Protein AF-A0AAW2HCW9-F1 (afdb_monomer_lite)

Foldseek 3Di:
DDDDDDDDPPCPPVVVVVVVVVVVVVVVVVVVVVVVVVVVVVVVVVVVVVVVVVVVVVVVPDDPPPVPPPPPDPPDPDDDPDDPVNVVVVVVVVVCVVDPDDDDDDDDDDDDDDDDDDDDDDDDDDDDDDDDDDDDDDDDDDDDDPPPPPPPDDDPPPPPPPDPDPPCPDDDDPDDDDDDDPPVVVVVPDPPVCVPDDPVVVVVVVVVVVVVVVVVVVVVVVVVVVVVVVVVVVVVVVVVVVVVVVVVVVVVVVVVVVVVVVVVVVVVVVVVVVVVVVVVVVVVVVVVVVVVVVVVVVVVVVVVVVVVVVVVVVVVVVVVVVVVVVVVVVVVVVVVVVVVVVVVVVVVVVVVVVVVVVVVVVVVVVVVVVVVVVVVVVVVVVVVVVVVVVVVVVVVDDPDDD

Organism: NCBI:txid328185

pLDDT: mean 76.16, std 25.1, range [30.38, 98.75]

Radius of gyration: 77.68 Å; chains: 1; bounding box: 173×62×252 Å

Secondary structure (DSSP, 8-state):
-------------HHHHHHHHHHHHHHHHHHHHHHHHHHHHHHHHHHHHHHHHHHHHHHHHS----TTSSSSSSS--------HHHHHHHHHHHHHHHS---------------------------------------------------------------PPP----------------HHHHHHHHS-GGGTT--HHHHHHHHHHHHHHHHHHHHHHHHHHHHHHHHHHHHHHHHHHHHHHHHHHHHHHHHHHHHHHHHHHHHHHHHHHHHHHHHHHHHHHHHHHHHHHHHHHHHHHHHHHHHHHHHHHHHHHHHHHHHHHHHHHHHHHHHHHHHHHHHHHHHHHHHHHHHHHHHHHHHHHHHHHHHHHHHHHHHHHHHHHHHHHHHHHHHHS--S---

Structure (mmCIF, N/CA/C/O backbone):
data_AF-A0AAW2HCW9-F1
#
_entry.id   AF-A0AAW2HCW9-F1
#
loop_
_atom_site.group_PDB
_atom_site.id
_atom_site.type_symbol
_atom_site.label_atom_id
_atom_site.label_alt_id
_atom_site.label_comp_id
_atom_site.label_asym_id
_atom_site.label_entity_id
_atom_site.label_seq_id
_atom_site.pdbx_PDB_ins_code
_atom_site.Cartn_x
_atom_site.Cartn_y
_atom_site.Cartn_z
_atom_site.occupancy
_atom_site.B_iso_or_equiv
_atom_site.auth_seq_id
_atom_site.auth_comp_id
_atom_site.auth_asym_id
_atom_site.auth_atom_id
_atom_site.pdbx_PDB_model_num
ATOM 1 N N . MET A 1 1 ? -31.797 2.521 96.705 1.00 44.06 1 MET A N 1
ATOM 2 C CA . MET A 1 1 ? -31.041 2.147 95.493 1.00 44.06 1 MET A CA 1
ATOM 3 C C . MET A 1 1 ? -31.490 3.064 94.370 1.00 44.06 1 MET A C 1
ATOM 5 O O . MET A 1 1 ? -32.599 2.917 93.880 1.00 44.06 1 MET A O 1
ATOM 9 N N . GLN A 1 2 ? -30.681 4.082 94.082 1.00 44.31 2 GLN A N 1
ATOM 10 C CA . GLN A 1 2 ? -30.869 5.020 92.976 1.00 44.31 2 GLN A CA 1
ATOM 11 C C . GLN A 1 2 ? -30.351 4.360 91.695 1.00 44.31 2 GLN A C 1
ATOM 13 O O . GLN A 1 2 ? -29.237 3.840 91.693 1.00 44.31 2 GLN A O 1
ATOM 18 N N . ILE A 1 3 ? -31.153 4.363 90.633 1.00 44.06 3 ILE A N 1
ATOM 19 C CA . ILE A 1 3 ? -30.728 3.928 89.301 1.00 44.06 3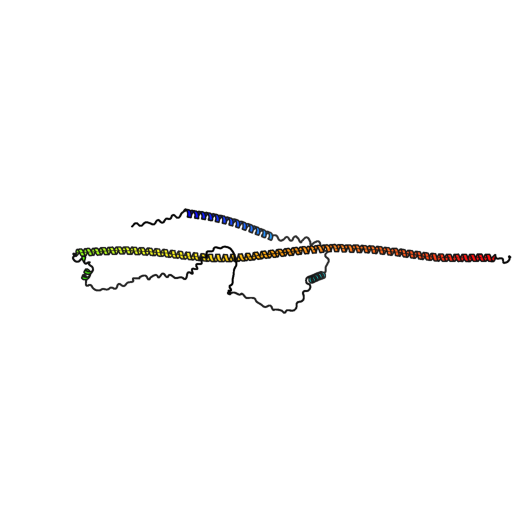 ILE A CA 1
ATOM 20 C C . ILE A 1 3 ? -30.514 5.197 88.477 1.00 44.06 3 ILE A C 1
ATOM 22 O O . ILE A 1 3 ? -31.462 5.928 88.197 1.00 44.06 3 ILE A O 1
ATOM 26 N N . ASN A 1 4 ? -29.250 5.469 88.155 1.00 44.41 4 ASN A N 1
ATOM 27 C CA . ASN A 1 4 ? -28.834 6.547 87.264 1.00 44.41 4 ASN A CA 1
ATOM 28 C C . ASN A 1 4 ? -29.287 6.250 85.825 1.00 44.41 4 ASN A C 1
ATOM 30 O O . ASN A 1 4 ? -29.052 5.137 85.345 1.00 44.41 4 ASN A O 1
ATOM 34 N N . PRO A 1 5 ? -29.866 7.224 85.105 1.00 53.34 5 PRO A N 1
ATOM 35 C CA . PRO A 1 5 ? -30.051 7.115 83.668 1.00 53.34 5 PRO A CA 1
ATOM 36 C C . PRO A 1 5 ? -28.700 7.327 82.971 1.00 53.34 5 PRO A C 1
ATOM 38 O O . PRO A 1 5 ? -28.010 8.319 83.202 1.00 53.34 5 PRO A O 1
ATOM 41 N N . LEU A 1 6 ? -28.314 6.364 82.137 1.00 45.72 6 LEU A N 1
ATOM 42 C CA . LEU A 1 6 ? -27.154 6.448 81.255 1.00 45.72 6 LEU A CA 1
ATOM 43 C C . LEU A 1 6 ? -27.357 7.598 80.262 1.00 45.72 6 LEU A C 1
ATOM 45 O O . LEU A 1 6 ? -28.210 7.523 79.378 1.00 45.72 6 LEU A O 1
ATOM 49 N N . ALA A 1 7 ? -26.564 8.654 80.429 1.00 50.50 7 ALA A N 1
ATOM 50 C CA . ALA A 1 7 ? -26.348 9.676 79.421 1.00 50.50 7 ALA A CA 1
ATOM 51 C C . ALA A 1 7 ? -25.646 9.028 78.219 1.00 50.50 7 ALA A C 1
ATOM 53 O O . ALA A 1 7 ? -24.511 8.564 78.323 1.00 50.50 7 ALA A O 1
ATOM 54 N N . ILE A 1 8 ? -26.356 8.942 77.097 1.00 51.44 8 ILE A N 1
ATOM 55 C CA . ILE A 1 8 ? -25.771 8.645 75.793 1.00 51.44 8 ILE A CA 1
ATOM 56 C C . ILE A 1 8 ? -25.421 10.006 75.198 1.00 51.44 8 ILE A C 1
ATOM 58 O O . ILE A 1 8 ? -26.303 10.722 74.727 1.00 51.44 8 ILE A O 1
ATOM 62 N N . ASP A 1 9 ? -24.142 10.368 75.278 1.00 47.62 9 ASP A N 1
ATOM 63 C CA . ASP A 1 9 ? -23.566 11.503 74.563 1.00 47.62 9 ASP A CA 1
ATOM 64 C C . ASP A 1 9 ? -23.778 11.297 73.058 1.00 47.62 9 ASP A C 1
ATOM 66 O O . ASP A 1 9 ? -23.112 10.489 72.409 1.00 47.62 9 ASP A O 1
ATOM 70 N N . ALA A 1 10 ? -24.745 12.022 72.504 1.00 54.97 10 ALA A N 1
ATOM 71 C CA . ALA A 1 10 ? -25.001 12.115 71.074 1.00 54.97 10 ALA A CA 1
ATOM 72 C C . ALA A 1 10 ? -24.515 13.469 70.541 1.00 54.97 10 ALA A C 1
ATOM 74 O O . ALA A 1 10 ? -25.257 14.176 69.870 1.00 54.97 10 ALA A O 1
ATOM 75 N N . ASP A 1 11 ? -23.260 13.822 70.821 1.00 52.62 11 ASP A N 1
ATOM 76 C CA . ASP A 1 11 ? -22.563 14.910 70.130 1.00 52.62 11 ASP A CA 1
ATOM 77 C C . ASP A 1 11 ? -21.767 14.319 68.957 1.00 52.62 11 ASP A C 1
ATOM 79 O O . ASP A 1 11 ? -20.538 14.231 68.946 1.00 52.62 11 ASP A O 1
ATOM 83 N N . PHE A 1 12 ? -22.496 13.855 67.937 1.00 54.97 12 PHE A N 1
ATOM 84 C CA . PHE A 1 12 ? -21.890 13.652 66.624 1.00 54.97 12 PHE A CA 1
ATOM 85 C C . PHE A 1 12 ? -21.690 15.044 66.008 1.00 54.97 12 PHE A C 1
ATOM 87 O O . PHE A 1 12 ? -22.677 15.771 65.863 1.00 54.97 12 PHE A O 1
ATOM 94 N N . PRO A 1 13 ? -20.464 15.461 65.635 1.00 57.09 13 PRO A N 1
ATOM 95 C CA . PRO A 1 13 ? -20.227 16.844 65.253 1.00 57.09 13 PRO A CA 1
ATOM 96 C C . PRO A 1 13 ? -20.998 17.156 63.967 1.00 57.09 13 PRO A C 1
ATOM 98 O O . PRO A 1 13 ? -20.638 16.685 62.884 1.00 57.09 13 PRO A O 1
ATOM 101 N N . GLN A 1 14 ? -22.045 17.980 64.061 1.00 62.47 14 GLN A N 1
ATOM 102 C CA . GLN A 1 14 ? -22.784 18.494 62.898 1.00 62.47 14 GLN A CA 1
ATOM 103 C C . GLN A 1 14 ? -21.848 19.154 61.865 1.00 62.47 14 GLN A C 1
ATOM 105 O O . GLN A 1 14 ? -22.162 19.186 60.676 1.00 62.47 14 GLN A O 1
ATOM 110 N N . SER A 1 15 ? -20.657 19.595 62.287 1.00 64.19 15 SER A N 1
ATOM 111 C CA . SER A 1 15 ? -19.606 20.129 61.416 1.00 64.19 15 SER A CA 1
ATOM 112 C C . SER A 1 15 ? -19.072 19.117 60.393 1.00 64.19 15 SER A C 1
ATOM 114 O O . SER A 1 15 ? -18.795 19.495 59.256 1.00 64.19 15 SER A O 1
ATOM 116 N N . VAL A 1 16 ? -18.980 17.828 60.739 1.00 66.81 16 VAL A N 1
ATOM 117 C CA . VAL A 1 16 ? -18.468 16.783 59.830 1.00 66.81 16 VAL A CA 1
ATOM 118 C C . VAL A 1 16 ? -19.502 16.443 58.756 1.00 66.81 16 VAL A C 1
ATOM 120 O O . VAL A 1 16 ? -19.146 16.185 57.606 1.00 66.81 16 VAL A O 1
ATOM 123 N N . VAL A 1 17 ? -20.788 16.479 59.111 1.00 70.81 17 VAL A N 1
ATOM 124 C CA . VAL A 1 17 ? -21.892 16.272 58.163 1.00 70.81 17 VAL A CA 1
ATOM 125 C C . VAL A 1 17 ? -22.009 17.464 57.208 1.00 70.81 17 VAL A C 1
ATOM 127 O O . VAL A 1 17 ? -22.112 17.267 55.999 1.00 70.81 17 VAL A O 1
ATOM 130 N N . MET A 1 18 ? -21.895 18.693 57.722 1.00 70.56 18 MET A N 1
ATOM 131 C CA . MET A 1 18 ? -21.866 19.915 56.907 1.00 70.56 18 MET A CA 1
ATOM 132 C C . MET A 1 18 ? -20.702 19.922 55.908 1.00 70.56 18 MET A C 1
ATOM 134 O O . MET A 1 18 ? -20.911 20.205 54.730 1.00 70.56 18 MET A O 1
ATOM 138 N N . PHE A 1 19 ? -19.493 19.546 56.341 1.00 78.56 19 PHE A N 1
ATOM 139 C CA . PHE A 1 19 ? -18.319 19.512 55.466 1.00 78.56 19 PHE A CA 1
ATOM 140 C C . PHE A 1 19 ? -18.468 18.489 54.329 1.00 78.56 19 PHE A C 1
ATOM 142 O O . PHE A 1 19 ? -18.185 18.797 53.172 1.00 78.56 19 PHE A O 1
ATOM 149 N N . LYS A 1 20 ? -18.985 17.289 54.630 1.00 80.44 20 LYS A N 1
ATOM 150 C CA . LYS A 1 20 ? -19.253 16.266 53.606 1.00 80.44 20 LYS A CA 1
ATOM 151 C C . LYS A 1 20 ? -20.315 16.711 52.601 1.00 80.44 20 LYS A C 1
ATOM 153 O O . LYS A 1 20 ? -20.144 16.471 51.410 1.00 80.44 20 LYS A O 1
ATOM 158 N N . ASN A 1 21 ? -21.368 17.390 53.055 1.00 85.94 21 ASN A N 1
ATOM 159 C CA . ASN A 1 21 ? -22.394 17.939 52.165 1.00 85.94 21 ASN A CA 1
ATOM 160 C C . ASN A 1 21 ? -21.838 19.049 51.264 1.00 85.94 21 ASN A C 1
ATOM 162 O O . ASN A 1 21 ? -22.160 19.099 50.080 1.00 85.94 21 ASN A O 1
ATOM 166 N N . GLN A 1 22 ? -20.959 19.901 51.793 1.00 90.62 22 GLN A N 1
ATOM 167 C CA . GLN A 1 22 ? -20.297 20.934 51.000 1.00 90.62 22 GLN A CA 1
ATOM 168 C C . GLN A 1 22 ? -19.366 20.332 49.938 1.00 90.62 22 GLN A C 1
ATOM 170 O O . GLN A 1 22 ? -19.351 20.797 48.800 1.00 90.62 22 GLN A O 1
ATOM 175 N N . GLN A 1 23 ? -18.644 19.263 50.276 1.00 90.69 23 GLN A N 1
ATOM 176 C CA . GLN A 1 23 ? -17.790 18.551 49.328 1.00 90.69 23 GLN A CA 1
ATOM 177 C C . GLN A 1 23 ? -18.601 17.817 48.246 1.00 90.69 23 GLN A C 1
ATOM 179 O O . GLN A 1 23 ? -18.210 17.803 47.082 1.00 90.69 23 GLN A O 1
ATOM 184 N N . LEU A 1 24 ? -19.764 17.261 48.600 1.00 91.94 24 LEU A N 1
ATOM 185 C CA . LEU A 1 24 ? -20.712 16.679 47.643 1.00 91.94 24 LEU A CA 1
ATOM 186 C C . LEU A 1 24 ? -21.232 17.717 46.642 1.00 91.94 24 LEU A C 1
ATOM 188 O O . LEU A 1 24 ? -21.213 17.449 45.445 1.00 91.94 24 LEU A O 1
ATOM 192 N N . LEU A 1 25 ? -21.617 18.907 47.111 1.00 92.56 25 LEU A N 1
ATOM 193 C CA . LEU A 1 25 ? -22.063 20.008 46.247 1.00 92.56 25 LEU A CA 1
ATOM 194 C C . LEU A 1 25 ? -20.958 20.487 45.293 1.00 92.56 25 LEU A C 1
ATOM 196 O O . LEU A 1 25 ? -21.227 20.784 44.132 1.00 92.56 25 LEU A O 1
ATOM 200 N N . GLN A 1 26 ? -19.708 20.542 45.762 1.00 92.81 26 GLN A N 1
ATOM 201 C CA . GLN A 1 26 ? -18.562 20.873 44.908 1.00 92.81 26 GLN A CA 1
ATOM 202 C C . GLN A 1 26 ? -18.333 19.810 43.832 1.00 92.81 26 GLN A C 1
ATOM 204 O O . GLN A 1 26 ? -18.148 20.152 42.666 1.00 92.81 26 GLN A O 1
ATOM 209 N N . ASN A 1 27 ? -18.410 18.530 44.203 1.00 93.12 27 ASN A N 1
ATOM 210 C CA . ASN A 1 27 ? -18.289 17.434 43.247 1.00 93.12 27 ASN A CA 1
ATOM 211 C C . ASN A 1 27 ? -19.420 17.471 42.210 1.00 93.12 27 ASN A C 1
ATOM 213 O O . ASN A 1 27 ? -19.163 17.296 41.025 1.00 93.12 27 ASN A O 1
ATOM 217 N N . GLU A 1 28 ? -20.662 17.728 42.625 1.00 95.12 28 GLU A N 1
ATOM 218 C CA . GLU A 1 28 ? -21.804 17.855 41.713 1.00 95.12 28 GLU A CA 1
ATOM 219 C C . GLU A 1 28 ? -21.612 19.007 40.713 1.00 95.12 28 GLU A C 1
ATOM 221 O O . GLU A 1 28 ? -21.832 18.831 39.513 1.00 95.12 28 GLU A O 1
ATOM 226 N N . ALA A 1 29 ? -21.119 20.160 41.175 1.00 95.38 29 ALA A N 1
ATOM 227 C CA . ALA A 1 29 ? -20.804 21.293 40.307 1.00 95.38 29 ALA A CA 1
ATOM 228 C C . ALA A 1 29 ? -19.680 20.973 39.301 1.00 95.38 29 ALA A C 1
ATOM 230 O O . ALA A 1 29 ? -19.789 21.317 38.122 1.00 95.38 29 ALA A O 1
ATOM 231 N N . GLU A 1 30 ? -18.624 20.282 39.739 1.00 95.62 30 GLU A N 1
ATOM 232 C CA . GLU A 1 30 ? -17.545 19.791 38.871 1.00 95.62 30 GLU A CA 1
ATOM 233 C C . GLU A 1 30 ? -18.075 18.815 37.810 1.00 95.62 30 GLU A C 1
ATOM 235 O O . GLU A 1 30 ? -17.758 18.962 36.628 1.00 95.62 30 GLU A O 1
ATOM 240 N N . PHE A 1 31 ? -18.937 17.867 38.198 1.00 96.88 31 PHE A N 1
ATOM 241 C CA . PHE A 1 31 ? -19.567 16.922 37.272 1.00 96.88 31 PHE A CA 1
ATOM 242 C C . PHE A 1 31 ? -20.419 17.630 36.214 1.00 96.88 31 PHE A C 1
ATOM 244 O O . PHE A 1 31 ? -20.329 17.299 35.030 1.00 96.88 31 PHE A O 1
ATOM 251 N N . LEU A 1 32 ? -21.213 18.630 36.608 1.00 95.94 32 LEU A N 1
ATOM 252 C CA . LEU A 1 32 ? -22.005 19.429 35.669 1.00 95.94 32 LEU A CA 1
ATOM 253 C C . LEU A 1 32 ? -21.118 20.223 34.700 1.00 95.94 32 LEU A C 1
ATOM 255 O O . LEU A 1 32 ? -21.422 20.291 33.506 1.00 95.94 32 LEU A O 1
ATOM 259 N N . ARG A 1 33 ? -19.999 20.780 35.184 1.00 97.75 33 ARG A N 1
ATOM 260 C CA . ARG A 1 33 ? -19.016 21.471 34.336 1.00 97.75 33 ARG A CA 1
ATOM 261 C C . ARG A 1 33 ? -18.408 20.517 33.307 1.00 97.75 33 ARG A C 1
ATOM 263 O O . ARG A 1 33 ? -18.362 20.858 32.127 1.00 97.75 33 ARG A O 1
ATOM 270 N N . LEU A 1 34 ? -17.978 19.332 33.744 1.00 97.19 34 LEU A N 1
ATOM 271 C CA . LEU A 1 34 ? -17.358 18.333 32.872 1.00 97.19 34 LEU A CA 1
ATOM 272 C C . LEU A 1 34 ? -18.336 17.823 31.805 1.00 97.19 34 LEU A C 1
ATOM 274 O O . LEU A 1 34 ? -17.962 17.695 30.644 1.00 97.19 34 LEU A O 1
ATOM 278 N N . ASN A 1 35 ? -19.597 17.583 32.177 1.00 94.38 35 ASN A N 1
ATOM 279 C CA . ASN A 1 35 ? -20.627 17.160 31.227 1.00 94.38 35 ASN A CA 1
ATOM 280 C C . ASN A 1 35 ? -20.886 18.225 30.153 1.00 94.38 35 ASN A C 1
ATOM 282 O O . ASN A 1 35 ? -20.935 17.894 28.972 1.00 94.38 35 ASN A O 1
ATOM 286 N N . SER A 1 36 ? -20.960 19.503 30.537 1.00 96.75 36 SER A N 1
ATOM 287 C CA . SER A 1 36 ? -21.089 20.612 29.579 1.00 96.75 36 SER A CA 1
ATOM 288 C C . SER A 1 36 ? -19.898 20.688 28.609 1.00 96.75 36 SER A C 1
ATOM 290 O O . SER A 1 36 ? -20.065 20.914 27.409 1.00 96.75 36 SER A O 1
ATOM 292 N N . GLU A 1 37 ? -18.683 20.438 29.104 1.00 97.75 37 GLU A N 1
ATOM 293 C CA . GLU A 1 37 ? -17.465 20.397 28.287 1.00 97.75 37 GLU A CA 1
ATOM 294 C C . GLU A 1 37 ? -17.478 19.220 27.292 1.00 97.75 37 GLU A C 1
ATOM 296 O O . GLU A 1 37 ? -17.141 19.394 26.117 1.00 97.75 37 GLU A O 1
ATOM 301 N N . ILE A 1 38 ? -17.946 18.045 27.726 1.00 96.31 38 ILE A N 1
ATOM 302 C CA . ILE A 1 38 ? -18.135 16.865 26.869 1.00 96.31 38 ILE A CA 1
ATOM 303 C C . ILE A 1 38 ? -19.191 17.130 25.787 1.00 96.31 38 ILE A C 1
ATOM 305 O O . ILE A 1 38 ? -18.971 16.778 24.624 1.00 96.31 38 ILE A O 1
ATOM 309 N N . ASP A 1 39 ? -20.306 17.778 26.125 1.00 96.31 39 ASP A N 1
ATOM 310 C CA . ASP A 1 39 ? -21.363 18.115 25.164 1.00 96.31 39 ASP A CA 1
ATOM 311 C C . ASP A 1 39 ? -20.859 19.093 24.093 1.00 96.31 39 ASP A C 1
ATOM 313 O O . ASP A 1 39 ? -21.096 18.897 22.895 1.00 96.31 39 ASP A O 1
ATOM 317 N N . LEU A 1 40 ? -20.091 20.113 24.494 1.00 97.31 40 LEU A N 1
ATOM 318 C CA . LEU A 1 40 ? -19.447 21.048 23.567 1.00 97.31 40 LEU A CA 1
ATOM 319 C C . LEU A 1 40 ? -18.434 20.346 22.653 1.00 97.31 40 LEU A C 1
ATOM 321 O O . LEU A 1 40 ? -18.436 20.576 21.440 1.00 97.31 40 LEU A O 1
ATOM 325 N N . ALA A 1 41 ? -17.600 19.461 23.204 1.00 96.56 41 ALA A N 1
ATOM 326 C CA . ALA A 1 41 ? -16.639 18.685 22.424 1.00 96.56 41 ALA A CA 1
ATOM 327 C C . ALA A 1 41 ? -17.335 17.747 21.423 1.00 96.56 41 ALA A C 1
ATOM 329 O O . ALA A 1 41 ? -16.918 17.651 20.264 1.00 96.56 41 ALA A O 1
ATOM 330 N N . THR A 1 42 ? -18.428 17.106 21.843 1.00 97.19 42 THR A N 1
ATOM 331 C CA . THR A 1 42 ? -19.250 16.222 21.004 1.00 97.19 42 THR A CA 1
ATOM 332 C C . THR A 1 42 ? -19.892 17.000 19.860 1.00 97.19 42 THR A C 1
ATOM 334 O O . THR A 1 42 ? -19.833 16.569 18.706 1.00 97.19 42 THR A O 1
ATOM 337 N N . LYS A 1 43 ? -20.429 18.192 20.146 1.00 97.06 43 LYS A N 1
ATOM 338 C CA . LYS A 1 43 ? -20.978 19.092 19.126 1.00 97.06 43 LYS A CA 1
ATOM 339 C C . LYS A 1 43 ? -19.916 19.505 18.101 1.00 97.06 43 LYS A C 1
ATOM 341 O O . LYS A 1 43 ? -20.165 19.409 16.902 1.00 97.06 43 LYS A O 1
ATOM 346 N N . GLY A 1 44 ? -18.719 19.883 18.554 1.00 96.75 44 GLY A N 1
ATOM 347 C CA . GLY A 1 44 ? -17.611 20.240 17.661 1.00 96.75 44 GLY A CA 1
ATOM 348 C C . GLY A 1 44 ? -17.107 19.066 16.812 1.00 96.75 44 GLY A C 1
ATOM 349 O O . GLY A 1 44 ? -16.721 19.251 15.657 1.00 96.75 44 GLY A O 1
ATOM 350 N N . LEU A 1 45 ? -17.130 17.841 17.346 1.00 97.50 45 LEU A N 1
ATOM 351 C CA . LEU A 1 45 ? -16.801 16.643 16.574 1.00 97.50 45 LEU A CA 1
ATOM 352 C C . LEU A 1 45 ? -17.849 16.369 15.486 1.00 97.50 45 LEU A C 1
ATOM 354 O O . LEU A 1 45 ? -17.468 16.125 14.344 1.00 97.50 45 LEU A O 1
ATOM 358 N N . MET A 1 46 ? -19.140 16.460 15.818 1.00 95.44 46 MET A N 1
ATOM 359 C CA . MET A 1 46 ? -20.239 16.305 14.855 1.00 95.44 46 MET A CA 1
ATOM 360 C C . MET A 1 46 ? -20.163 17.329 13.720 1.00 95.44 46 MET A C 1
ATOM 362 O O . MET A 1 46 ? -20.399 16.986 12.565 1.00 95.44 46 MET A O 1
ATOM 366 N N . GLU A 1 47 ? -19.778 18.569 14.021 1.00 96.94 47 GLU A N 1
ATOM 367 C CA . GLU A 1 47 ? -19.612 19.614 13.010 1.00 96.94 47 GLU A CA 1
ATOM 368 C C . GLU A 1 47 ? -18.456 19.311 12.045 1.00 96.94 47 GLU A C 1
ATOM 370 O O . GLU A 1 47 ? -18.630 19.412 10.831 1.00 96.94 47 GLU A O 1
ATOM 375 N N . ARG A 1 48 ? -17.311 18.830 12.553 1.00 95.69 48 ARG A N 1
ATOM 376 C CA . ARG A 1 48 ? -16.203 18.365 11.698 1.00 95.69 48 ARG A CA 1
ATOM 377 C C . ARG A 1 48 ? -16.592 17.167 10.838 1.00 95.69 48 ARG A C 1
ATOM 379 O O . ARG A 1 48 ? -16.246 17.130 9.662 1.00 95.69 48 ARG A O 1
ATOM 386 N N . VAL A 1 49 ? -17.317 16.198 11.400 1.00 95.56 49 VAL A N 1
ATOM 387 C CA . VAL A 1 49 ? -17.829 15.049 10.635 1.00 95.56 49 VAL A CA 1
ATOM 388 C C . VAL A 1 49 ? -18.739 15.527 9.504 1.00 95.56 49 VAL A C 1
ATOM 390 O O . VAL A 1 49 ? -18.592 15.072 8.374 1.00 95.56 49 VAL A O 1
ATOM 393 N N . ASN A 1 50 ? -19.622 16.490 9.775 1.00 94.44 50 ASN A N 1
ATOM 394 C CA . ASN A 1 50 ? -20.512 17.043 8.760 1.00 94.44 50 ASN A CA 1
ATOM 395 C C . ASN A 1 50 ? -19.743 17.785 7.650 1.00 94.44 50 ASN A C 1
ATOM 397 O O . ASN A 1 50 ? -20.061 17.626 6.476 1.00 94.44 50 ASN A O 1
ATOM 401 N N . GLN A 1 51 ? -18.684 18.527 7.993 1.00 95.19 51 GLN A N 1
ATOM 402 C CA . GLN A 1 51 ? -17.799 19.158 7.003 1.00 95.19 51 GLN A CA 1
ATOM 403 C C . GLN A 1 51 ? -17.110 18.122 6.105 1.00 95.19 51 GLN A C 1
ATOM 405 O O . GLN A 1 51 ? -17.105 18.273 4.886 1.00 95.19 51 GLN A O 1
ATOM 410 N N . VAL A 1 52 ? -16.568 17.043 6.682 1.00 94.75 52 VAL A N 1
ATOM 411 C CA . VAL A 1 52 ? -15.937 15.960 5.905 1.00 94.75 52 VAL A CA 1
ATOM 412 C C . VAL A 1 52 ? -16.947 15.291 4.971 1.00 94.75 52 VAL A C 1
ATOM 414 O O . VAL A 1 52 ? -16.640 15.068 3.802 1.00 94.75 52 VAL A O 1
ATOM 417 N N . MET A 1 53 ? -18.164 15.029 5.453 1.00 91.81 53 MET A N 1
ATOM 418 C CA . MET A 1 53 ? -19.246 14.472 4.635 1.00 91.81 53 MET A CA 1
ATOM 419 C C . MET A 1 53 ? -19.618 15.394 3.466 1.00 91.81 53 MET A C 1
ATOM 421 O O . MET A 1 53 ? -19.794 14.925 2.342 1.00 91.81 53 MET A O 1
ATOM 425 N N . GLN A 1 54 ? -19.696 16.708 3.697 1.00 89.88 54 GLN A N 1
ATOM 426 C CA . GLN A 1 54 ? -19.969 17.680 2.635 1.00 89.88 54 GLN A CA 1
ATOM 427 C C . GLN A 1 54 ? -18.850 17.720 1.588 1.00 89.88 54 GLN A C 1
ATOM 429 O O . GLN A 1 54 ? -19.144 17.707 0.396 1.00 89.88 54 GLN A O 1
ATOM 434 N N . HIS A 1 55 ? -17.582 17.696 2.011 1.00 87.44 55 HIS A N 1
ATOM 435 C CA . HIS A 1 55 ? -16.442 17.631 1.092 1.00 87.44 55 HIS A CA 1
ATOM 436 C C . HIS A 1 55 ? -16.463 16.365 0.227 1.00 87.44 55 HIS A C 1
ATOM 438 O O . HIS A 1 55 ? -16.290 16.457 -0.983 1.00 87.44 55 HIS A O 1
ATOM 444 N N . GLN A 1 56 ? -16.752 15.204 0.820 1.00 82.25 56 GLN A N 1
ATOM 445 C CA . GLN A 1 56 ? -16.867 13.948 0.071 1.00 82.25 56 GLN A CA 1
ATOM 446 C C . GLN A 1 56 ? -18.047 13.947 -0.906 1.00 82.25 56 GLN A C 1
ATOM 448 O O . GLN A 1 56 ? -17.951 13.354 -1.976 1.00 82.25 56 GLN A O 1
ATOM 453 N N . THR A 1 57 ? -19.147 14.620 -0.563 1.00 80.62 57 THR A N 1
ATOM 454 C CA . THR A 1 57 ? -20.309 14.740 -1.458 1.00 80.62 57 THR A CA 1
ATOM 455 C C . THR A 1 57 ? -19.987 15.647 -2.650 1.00 80.62 57 THR A C 1
ATOM 457 O O . THR A 1 57 ? -20.278 15.290 -3.786 1.00 80.62 57 THR A O 1
ATOM 460 N N . LEU A 1 58 ? -19.308 16.776 -2.413 1.00 74.75 58 LEU A N 1
ATOM 461 C CA . LEU A 1 58 ? -18.872 17.692 -3.475 1.00 74.75 58 LEU A CA 1
ATOM 462 C C . LEU A 1 58 ? -17.828 17.060 -4.410 1.00 74.75 58 LEU A C 1
ATOM 464 O O . LEU A 1 58 ? -17.879 17.286 -5.615 1.00 74.75 58 LEU A O 1
ATOM 468 N N . GLU A 1 59 ? -16.920 16.230 -3.887 1.00 69.81 59 GLU A N 1
ATOM 469 C CA . GLU A 1 59 ? -15.950 15.485 -4.706 1.00 69.81 59 GLU A CA 1
ATOM 470 C C . GLU A 1 59 ? -16.588 14.357 -5.537 1.00 69.81 59 GLU A C 1
ATOM 472 O O . GLU A 1 59 ? -16.007 13.936 -6.535 1.00 69.81 59 GLU A O 1
ATOM 477 N N . GLN A 1 60 ? -17.777 13.868 -5.164 1.00 63.50 60 GLN A N 1
ATOM 478 C CA . GLN A 1 60 ? -18.509 12.855 -5.935 1.00 63.50 60 GLN A CA 1
ATOM 479 C C . GLN A 1 60 ? -19.436 13.446 -7.009 1.00 63.50 60 GLN A C 1
ATOM 481 O O . GLN A 1 60 ? -19.762 12.744 -7.967 1.00 63.50 60 GLN A O 1
ATOM 486 N N . GLU A 1 61 ? -19.850 14.711 -6.885 1.00 64.25 61 GLU A N 1
ATOM 487 C CA . GLU A 1 61 ? -20.727 15.373 -7.864 1.00 64.25 61 GLU A CA 1
ATOM 488 C C . GLU A 1 61 ? -19.981 16.000 -9.055 1.00 64.25 61 GLU A C 1
ATOM 490 O O . GLU A 1 61 ? -20.609 16.285 -10.077 1.00 64.25 61 GLU A O 1
ATOM 495 N N . GLU A 1 62 ? -18.653 16.155 -8.995 1.00 50.03 62 GLU A N 1
ATOM 496 C CA . GLU A 1 62 ? -17.860 16.512 -10.176 1.00 50.03 62 GLU A CA 1
ATOM 497 C C . GLU A 1 62 ? -17.370 15.247 -10.907 1.00 50.03 62 GLU A C 1
ATOM 499 O O . GLU A 1 62 ? -16.416 14.603 -10.462 1.00 50.03 62 GLU A O 1
ATOM 504 N N . PRO A 1 63 ? -17.962 14.862 -12.059 1.00 53.41 63 PRO A N 1
ATOM 505 C CA . PRO A 1 63 ? -17.361 13.831 -12.892 1.00 53.41 63 PRO A CA 1
ATOM 506 C C . PRO A 1 63 ? -15.956 14.293 -13.311 1.00 53.41 63 PRO A C 1
ATOM 508 O O . PRO A 1 63 ? -15.782 15.463 -13.670 1.00 53.41 63 PRO A O 1
ATOM 511 N N . PRO A 1 64 ? -14.946 13.404 -13.306 1.00 52.34 64 PRO A N 1
ATOM 512 C CA . PRO A 1 64 ? -13.588 13.775 -13.671 1.00 52.34 64 PRO A CA 1
ATOM 513 C C . PRO A 1 64 ? -13.593 14.396 -15.071 1.00 52.34 64 PRO A C 1
ATOM 515 O O . PRO A 1 64 ? -13.975 13.749 -16.051 1.00 52.34 64 PRO A O 1
ATOM 518 N N . LYS A 1 65 ? -13.193 15.671 -15.167 1.00 54.34 65 LYS A N 1
ATOM 519 C CA . LYS A 1 65 ? -13.006 16.375 -16.440 1.00 54.34 65 LYS A CA 1
ATOM 520 C C . LYS A 1 65 ? -11.898 15.688 -17.234 1.00 54.34 65 LYS A C 1
ATOM 522 O O . LYS A 1 65 ? -10.721 16.009 -17.100 1.00 54.34 65 LYS A O 1
ATOM 527 N N . TRP A 1 66 ? -12.281 14.765 -18.109 1.00 46.84 66 TRP A N 1
ATOM 528 C CA . TRP A 1 66 ? -11.418 14.148 -19.122 1.00 46.84 66 TRP A CA 1
ATOM 529 C C . TRP A 1 66 ? -11.096 15.099 -20.294 1.00 46.84 66 TRP A C 1
ATOM 531 O O . TRP A 1 66 ? -10.959 14.664 -21.437 1.00 46.84 66 TRP A O 1
ATOM 541 N N . ASP A 1 67 ? -10.935 16.400 -20.043 1.00 50.78 67 ASP A N 1
ATOM 542 C CA . ASP A 1 67 ? -10.684 17.398 -21.096 1.00 50.78 67 ASP A CA 1
ATOM 543 C C . ASP A 1 67 ? -9.249 17.362 -21.658 1.00 50.78 67 ASP A C 1
ATOM 545 O O . ASP A 1 67 ? -8.894 18.159 -22.523 1.00 50.78 67 ASP A O 1
ATOM 549 N N . PHE A 1 68 ? -8.417 16.401 -21.248 1.00 48.19 68 PHE A N 1
ATOM 550 C CA . PHE A 1 68 ? -7.020 16.330 -21.685 1.00 48.19 68 PHE A CA 1
ATOM 551 C C . PHE A 1 68 ? -6.752 15.490 -22.947 1.00 48.19 68 PHE A C 1
ATOM 553 O O . PHE A 1 68 ? -5.616 15.450 -23.412 1.00 48.19 68 PHE A O 1
ATOM 560 N N . LEU A 1 69 ? -7.760 14.842 -23.549 1.00 47.44 69 LEU A N 1
ATOM 561 C CA . LEU A 1 69 ? -7.545 13.934 -24.695 1.00 47.44 69 LEU A CA 1
ATOM 562 C C . LEU A 1 69 ? -8.209 14.343 -26.020 1.00 47.44 69 LEU A C 1
ATOM 564 O O . LEU A 1 69 ? -8.072 13.620 -27.007 1.00 47.44 69 LEU A O 1
ATOM 568 N N . LYS A 1 70 ? -8.874 15.503 -26.107 1.00 47.62 70 LYS A N 1
ATOM 569 C CA . LYS A 1 70 ? -9.503 15.949 -27.370 1.00 47.62 70 LYS A CA 1
ATOM 570 C C . LYS A 1 70 ? -8.634 16.820 -28.284 1.00 47.62 70 LYS A C 1
ATOM 572 O O . LYS A 1 70 ? -8.996 16.968 -29.444 1.00 47.62 70 LYS A O 1
ATOM 577 N N . ASN A 1 71 ? -7.469 17.297 -27.842 1.00 47.56 71 ASN A N 1
ATOM 578 C CA . ASN A 1 71 ? -6.655 18.240 -28.630 1.00 47.56 71 ASN A CA 1
ATOM 579 C C . ASN A 1 71 ? -5.469 17.638 -29.404 1.00 47.56 71 ASN A C 1
ATOM 581 O O . ASN A 1 71 ? -4.625 18.389 -29.868 1.00 47.56 71 ASN A O 1
ATOM 585 N N . ASN A 1 72 ? -5.390 16.316 -29.596 1.00 46.09 72 ASN A N 1
ATOM 586 C CA . ASN A 1 72 ? -4.272 15.704 -30.339 1.00 46.09 72 ASN A CA 1
ATOM 587 C C . ASN A 1 72 ? -4.694 14.715 -31.438 1.00 46.09 72 ASN A C 1
ATOM 589 O O . ASN A 1 72 ? -3.930 13.821 -31.794 1.00 46.09 72 ASN A O 1
ATOM 593 N N . LYS A 1 73 ? -5.906 14.853 -31.994 1.00 45.56 73 LYS A N 1
ATOM 594 C CA . LYS A 1 73 ? -6.401 13.940 -33.041 1.00 45.56 73 LYS A CA 1
ATOM 595 C C . LYS A 1 73 ? -6.366 14.486 -34.474 1.00 45.56 73 LYS A C 1
ATOM 597 O O . LYS A 1 73 ? -6.764 13.754 -35.372 1.00 45.56 73 LYS A O 1
ATOM 602 N N . GLU A 1 74 ? -5.858 15.698 -34.710 1.00 49.34 74 GLU A N 1
ATOM 603 C CA . GLU A 1 74 ? -5.839 16.292 -36.063 1.00 49.34 74 GLU A CA 1
ATOM 604 C C . GLU A 1 74 ? -4.454 16.494 -36.700 1.00 49.34 74 GLU A C 1
ATOM 606 O O . GLU A 1 74 ? -4.389 16.818 -37.881 1.00 49.34 74 GLU A O 1
ATOM 611 N N . GLU A 1 75 ? -3.343 16.177 -36.029 1.00 50.47 75 GLU A N 1
ATOM 612 C CA . GLU A 1 75 ? -2.007 16.299 -36.641 1.00 50.47 75 GLU A CA 1
ATOM 613 C C . GLU A 1 75 ? -1.146 15.037 -36.478 1.00 50.47 75 GLU A C 1
ATOM 615 O O . GLU A 1 75 ? -0.133 15.052 -35.788 1.00 50.47 75 GLU A O 1
ATOM 620 N N . ASN A 1 76 ? -1.535 13.920 -37.110 1.00 46.75 76 ASN A N 1
ATOM 621 C CA . ASN A 1 76 ? -0.567 12.929 -37.623 1.00 46.75 76 ASN A CA 1
ATOM 622 C C . ASN A 1 76 ? -1.219 11.837 -38.495 1.00 46.75 76 ASN A C 1
ATOM 624 O O . ASN A 1 76 ? -1.179 10.646 -38.194 1.00 46.75 76 ASN A O 1
ATOM 628 N N . SER A 1 77 ? -1.793 12.222 -39.633 1.00 45.31 77 SER A N 1
ATOM 629 C CA . SER A 1 77 ? -2.094 11.291 -40.728 1.00 45.31 77 SER A CA 1
ATOM 630 C C . SER A 1 77 ? -0.905 11.219 -41.695 1.00 45.31 77 SER A C 1
ATOM 632 O O . SER A 1 77 ? -0.942 11.781 -42.783 1.00 45.31 77 SER A O 1
ATOM 634 N N . LYS A 1 78 ? 0.196 10.579 -41.274 1.00 54.56 78 LYS A N 1
ATOM 635 C CA . LYS A 1 78 ? 1.320 10.154 -42.144 1.00 54.56 78 LYS A CA 1
ATOM 636 C C . LYS A 1 78 ? 2.252 9.181 -41.402 1.00 54.56 78 LYS A C 1
ATOM 638 O O . LYS A 1 78 ? 3.462 9.373 -41.328 1.00 54.56 78 LYS A O 1
ATOM 643 N N . GLY A 1 79 ? 1.672 8.138 -40.812 1.00 52.16 79 GLY A N 1
ATOM 644 C CA . GLY A 1 79 ? 2.420 6.935 -40.439 1.00 52.16 79 GLY A CA 1
ATOM 645 C C . GLY A 1 79 ? 2.544 6.002 -41.653 1.00 52.16 79 GLY A C 1
ATOM 646 O O . GLY A 1 79 ? 1.640 6.009 -42.488 1.00 52.16 79 GLY A O 1
ATOM 647 N N . PRO A 1 80 ? 3.645 5.248 -41.806 1.00 50.94 80 PRO A N 1
ATOM 648 C CA . PRO A 1 80 ? 3.784 4.281 -42.890 1.00 50.94 80 PRO A CA 1
ATOM 649 C C . PRO A 1 80 ? 2.769 3.145 -42.703 1.00 50.94 80 PRO A C 1
ATOM 651 O O . PRO A 1 80 ? 2.656 2.614 -41.600 1.00 50.94 80 PRO A O 1
ATOM 654 N N . ASP A 1 81 ? 2.055 2.786 -43.773 1.00 52.22 81 ASP A N 1
ATOM 655 C CA . ASP A 1 81 ? 1.242 1.566 -43.849 1.00 52.22 81 ASP A CA 1
ATOM 656 C C . ASP A 1 81 ? 2.156 0.366 -43.566 1.00 52.22 81 ASP A C 1
ATOM 658 O O . ASP A 1 81 ? 2.950 -0.044 -44.415 1.00 52.22 81 ASP A O 1
ATOM 662 N N . LEU A 1 82 ? 2.097 -0.153 -42.342 1.00 60.75 82 LEU A N 1
ATOM 663 C CA . LEU A 1 82 ? 2.673 -1.444 -41.991 1.00 60.75 82 LEU A CA 1
ATOM 664 C C . LEU A 1 82 ? 1.567 -2.472 -42.162 1.00 60.75 82 LEU A C 1
ATOM 666 O O . LEU A 1 82 ? 0.483 -2.323 -41.595 1.00 60.75 82 LEU A O 1
ATOM 670 N N . SER A 1 83 ? 1.831 -3.486 -42.982 1.00 76.81 83 SER A N 1
ATOM 671 C CA . SER A 1 83 ? 0.866 -4.550 -43.218 1.00 76.81 83 SER A CA 1
ATOM 672 C C . SER A 1 83 ? 0.627 -5.324 -41.920 1.00 76.81 83 SER A C 1
ATOM 674 O O . SER A 1 83 ? 1.501 -5.404 -41.057 1.00 76.81 83 SER A O 1
ATOM 676 N N . GLU A 1 84 ? -0.553 -5.920 -41.772 1.00 67.00 84 GLU A N 1
ATOM 677 C CA . GLU A 1 84 ? -0.926 -6.711 -40.589 1.00 67.00 84 GLU A CA 1
ATOM 678 C C . GLU A 1 84 ? 0.095 -7.838 -40.306 1.00 67.00 84 GLU A C 1
ATOM 680 O O . GLU A 1 84 ? 0.403 -8.135 -39.153 1.00 67.00 84 GLU A O 1
ATOM 685 N N . SER A 1 85 ? 0.757 -8.334 -41.361 1.00 73.88 85 SER A N 1
ATOM 686 C CA . SER A 1 85 ? 1.876 -9.283 -41.293 1.00 73.88 85 SER A CA 1
ATOM 687 C C . SER A 1 85 ? 3.146 -8.716 -40.638 1.00 73.88 85 SER A C 1
ATOM 689 O O . SER A 1 85 ? 3.890 -9.471 -40.011 1.00 73.88 85 SER A O 1
ATOM 691 N N . ASP A 1 86 ? 3.432 -7.421 -40.785 1.00 76.19 86 ASP A N 1
ATOM 692 C CA . ASP A 1 86 ? 4.611 -6.777 -40.185 1.00 76.19 86 ASP A CA 1
ATOM 693 C C . ASP A 1 86 ? 4.412 -6.549 -38.683 1.00 76.19 86 ASP A C 1
ATOM 695 O O . ASP A 1 86 ? 5.359 -6.630 -37.894 1.00 76.19 86 ASP A O 1
ATOM 699 N N . ILE A 1 87 ? 3.161 -6.305 -38.285 1.00 73.44 87 ILE A N 1
ATOM 700 C CA . ILE A 1 87 ? 2.754 -6.174 -36.887 1.00 73.44 87 ILE A CA 1
ATOM 701 C C . ILE A 1 87 ? 2.855 -7.541 -36.201 1.00 73.44 87 ILE A C 1
ATOM 703 O O . ILE A 1 87 ? 3.486 -7.648 -35.149 1.00 73.44 87 ILE A O 1
ATOM 707 N N . GLU A 1 88 ? 2.336 -8.604 -36.821 1.00 75.44 88 GLU A N 1
ATOM 708 C CA . GLU A 1 88 ? 2.427 -9.973 -36.292 1.00 75.44 88 GLU A CA 1
ATOM 709 C C . GLU A 1 88 ? 3.878 -10.448 -36.127 1.00 75.44 88 GLU A C 1
ATOM 711 O O . GLU A 1 88 ? 4.238 -11.014 -35.091 1.00 75.44 88 GLU A O 1
ATOM 716 N N . LEU A 1 89 ? 4.750 -10.140 -37.093 1.00 79.62 89 LEU A N 1
ATOM 717 C CA . LEU A 1 89 ? 6.169 -10.486 -37.012 1.00 79.62 89 LEU A CA 1
ATOM 718 C C . LEU A 1 89 ? 6.887 -9.722 -35.889 1.00 79.62 89 LEU A C 1
ATOM 720 O O . LEU A 1 89 ? 7.778 -10.275 -35.242 1.00 79.62 89 LEU A O 1
ATOM 724 N N . ALA A 1 90 ? 6.504 -8.468 -35.630 1.00 77.44 90 ALA A N 1
ATOM 725 C CA . ALA A 1 90 ? 7.039 -7.687 -34.517 1.00 77.44 90 ALA A CA 1
ATOM 726 C C . ALA A 1 90 ? 6.589 -8.248 -33.157 1.00 77.44 90 ALA A C 1
ATOM 728 O O . ALA A 1 90 ? 7.408 -8.335 -32.238 1.00 77.44 90 ALA A O 1
ATOM 729 N N . TYR A 1 91 ? 5.334 -8.692 -33.042 1.00 72.88 91 TYR A N 1
ATOM 730 C CA . TYR A 1 91 ? 4.826 -9.335 -31.829 1.00 72.88 91 TYR A CA 1
ATOM 731 C C . TYR A 1 91 ? 5.504 -10.681 -31.554 1.00 72.88 91 TYR A C 1
ATOM 733 O O . TYR A 1 91 ? 5.931 -10.910 -30.423 1.00 72.88 91 TYR A O 1
ATOM 741 N N . GLU A 1 92 ? 5.693 -11.535 -32.564 1.00 74.25 92 GLU A N 1
ATOM 742 C CA . GLU A 1 92 ? 6.366 -12.835 -32.392 1.00 74.25 92 GLU A CA 1
ATOM 743 C C . GLU A 1 92 ? 7.836 -12.642 -31.965 1.00 74.25 92 GLU A C 1
ATOM 745 O O . GLU A 1 92 ? 8.315 -13.247 -31.001 1.00 74.25 92 GLU A O 1
ATOM 750 N N . LYS A 1 93 ? 8.530 -11.666 -32.567 1.00 78.06 93 LYS A N 1
ATOM 751 C CA . LYS A 1 93 ? 9.919 -11.336 -32.212 1.00 78.06 93 LYS A CA 1
ATOM 752 C C . LYS A 1 93 ? 10.057 -10.832 -30.774 1.00 78.06 93 LYS A C 1
ATOM 754 O O . LYS A 1 93 ? 11.015 -11.198 -30.094 1.00 78.06 93 LYS A O 1
ATOM 759 N N . ILE A 1 94 ? 9.110 -10.027 -30.289 1.00 71.38 94 ILE A N 1
ATOM 760 C CA . ILE A 1 94 ? 9.086 -9.571 -28.890 1.00 71.38 94 ILE A CA 1
ATOM 761 C C . ILE A 1 94 ? 8.778 -10.748 -27.953 1.00 71.38 94 ILE A C 1
ATOM 763 O O . ILE A 1 94 ? 9.450 -10.907 -26.934 1.00 71.38 94 ILE A O 1
ATOM 767 N N . PHE A 1 95 ? 7.845 -11.626 -28.329 1.00 71.06 95 PHE A N 1
ATOM 768 C CA . PHE A 1 95 ? 7.459 -12.783 -27.520 1.00 71.06 95 PHE A CA 1
ATOM 769 C C . PHE A 1 95 ? 8.609 -13.790 -27.346 1.00 71.06 95 PHE A C 1
ATOM 771 O O . PHE A 1 95 ? 8.881 -14.221 -26.225 1.00 71.06 95 PHE A O 1
ATOM 778 N N . ARG A 1 96 ? 9.368 -14.087 -28.412 1.00 68.38 96 ARG A N 1
ATOM 779 C CA . ARG A 1 96 ? 10.580 -14.930 -28.326 1.00 68.38 96 ARG A CA 1
ATOM 780 C C . ARG A 1 96 ? 11.708 -14.301 -27.520 1.00 68.38 96 ARG A C 1
ATOM 782 O O . ARG A 1 96 ? 12.467 -15.023 -26.882 1.00 68.38 96 ARG A O 1
ATOM 789 N N . THR A 1 97 ? 11.832 -12.976 -27.544 1.00 68.00 97 THR A N 1
ATOM 790 C CA . THR A 1 97 ? 12.923 -12.281 -26.843 1.00 68.00 97 THR A CA 1
ATOM 791 C C . THR A 1 97 ? 12.645 -12.156 -25.341 1.00 68.00 97 THR A C 1
ATOM 793 O O . THR A 1 97 ? 13.579 -12.185 -24.545 1.00 68.00 97 THR A O 1
ATOM 796 N N . SER A 1 98 ? 11.375 -12.067 -24.933 1.00 60.47 98 SER A N 1
ATOM 797 C CA . SER A 1 98 ? 10.991 -12.013 -23.514 1.00 60.47 98 SER A CA 1
ATOM 798 C C . SER A 1 98 ? 10.806 -13.383 -22.853 1.00 60.47 98 SER A C 1
ATOM 800 O O . SER A 1 98 ? 10.894 -13.457 -21.630 1.00 60.47 98 SER A O 1
ATOM 802 N N . TYR A 1 99 ? 10.592 -14.456 -23.625 1.00 54.25 99 TYR A N 1
ATOM 803 C CA . TYR A 1 99 ? 10.286 -15.794 -23.092 1.00 54.25 99 TYR A CA 1
ATOM 804 C C . TYR A 1 99 ? 11.073 -16.930 -23.769 1.00 54.25 99 TYR A C 1
ATOM 806 O O . TYR A 1 99 ? 10.540 -18.013 -24.005 1.00 54.25 99 TYR A O 1
ATOM 814 N N . GLY A 1 100 ? 12.348 -16.697 -24.087 1.00 43.75 100 GLY A N 1
ATOM 815 C CA . GLY A 1 100 ? 13.242 -17.730 -24.611 1.00 43.75 100 GLY A CA 1
ATOM 816 C C . GLY A 1 100 ? 13.494 -18.880 -23.622 1.00 43.75 100 GLY A C 1
ATOM 817 O O . GLY A 1 100 ? 13.964 -18.659 -22.509 1.00 43.75 100 GLY A O 1
ATOM 818 N N . ASP A 1 101 ? 13.192 -20.094 -24.090 1.00 52.69 101 ASP A N 1
ATOM 819 C CA . ASP A 1 101 ? 13.710 -21.415 -23.707 1.00 52.69 101 ASP A CA 1
ATOM 820 C C . ASP A 1 101 ? 13.738 -21.799 -22.215 1.00 52.69 101 ASP A C 1
ATOM 822 O O . ASP A 1 101 ? 14.789 -21.894 -21.579 1.00 52.69 101 ASP A O 1
ATOM 826 N N . LEU A 1 102 ? 12.570 -22.179 -21.685 1.00 46.84 102 LEU A N 1
ATOM 827 C CA . LEU A 1 102 ? 12.494 -23.069 -20.521 1.00 46.84 102 LEU A CA 1
ATOM 828 C C . LEU A 1 102 ? 12.546 -24.542 -20.976 1.00 46.84 102 LEU A C 1
ATOM 830 O O . LEU A 1 102 ? 11.800 -24.932 -21.880 1.00 46.84 102 LEU A O 1
ATOM 834 N N . PRO A 1 103 ? 13.395 -25.389 -20.365 1.00 45.19 103 PRO A N 1
ATOM 835 C CA . PRO A 1 103 ? 13.540 -26.778 -20.769 1.00 45.19 103 PRO A CA 1
ATOM 836 C C . PRO A 1 103 ? 12.272 -27.577 -20.457 1.00 45.19 103 PRO A C 1
ATOM 838 O O . PRO A 1 103 ? 11.701 -27.511 -19.369 1.00 45.19 103 PRO A O 1
ATOM 841 N N . ARG A 1 104 ? 11.866 -28.373 -21.446 1.00 50.03 104 ARG A N 1
ATOM 842 C CA . ARG A 1 104 ? 10.738 -29.304 -21.422 1.00 50.03 104 ARG A CA 1
ATOM 843 C C . ARG A 1 104 ? 10.948 -30.370 -20.337 1.00 50.03 104 ARG A C 1
ATOM 845 O O . ARG A 1 104 ? 11.586 -31.391 -20.586 1.00 50.03 104 ARG A O 1
ATOM 852 N N . ALA A 1 105 ? 10.417 -30.128 -19.139 1.00 41.50 105 ALA A N 1
ATOM 853 C CA . ALA A 1 105 ? 10.314 -31.131 -18.086 1.00 41.50 105 ALA A CA 1
ATOM 854 C C . ALA A 1 105 ? 9.223 -32.153 -18.443 1.00 41.50 105 ALA A C 1
ATOM 856 O O . ALA A 1 105 ? 8.163 -31.810 -18.967 1.00 41.50 105 ALA A O 1
ATOM 857 N N . GLY A 1 106 ? 9.568 -33.421 -18.235 1.00 36.91 106 GLY A N 1
ATOM 858 C CA . GLY A 1 106 ? 8.852 -34.584 -18.724 1.00 36.91 106 GLY A CA 1
ATOM 859 C C . GLY A 1 106 ? 7.537 -34.903 -18.020 1.00 36.91 106 GLY A C 1
ATOM 860 O O . GLY A 1 106 ? 7.102 -34.260 -17.071 1.00 36.91 106 GLY A O 1
ATOM 861 N N . ALA A 1 107 ? 6.932 -35.946 -18.575 1.00 47.53 107 ALA A N 1
ATOM 862 C CA . ALA A 1 107 ? 5.645 -36.516 -18.242 1.00 47.53 107 ALA A CA 1
ATOM 863 C C . ALA A 1 107 ? 5.450 -36.793 -16.742 1.00 47.53 107 ALA A C 1
ATOM 865 O O . ALA A 1 107 ? 6.264 -37.462 -16.108 1.00 47.53 107 ALA A O 1
ATOM 866 N N . GLY A 1 108 ? 4.303 -36.350 -16.231 1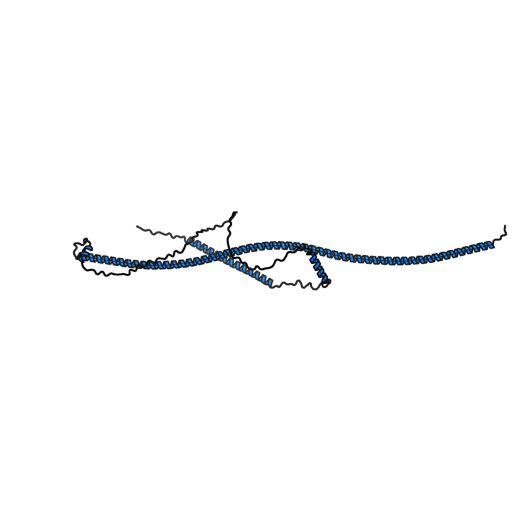.00 35.31 108 GLY A N 1
ATOM 867 C CA . GLY A 1 108 ? 3.699 -36.790 -14.981 1.00 35.31 108 GLY A CA 1
ATOM 868 C C . GLY A 1 108 ? 2.188 -36.865 -15.183 1.00 35.31 108 GLY A C 1
ATOM 869 O O . GLY A 1 108 ? 1.581 -35.911 -15.661 1.00 35.31 108 GLY A O 1
ATOM 870 N N . SER A 1 109 ? 1.631 -38.041 -14.914 1.00 40.22 109 SER A N 1
ATOM 871 C CA . SER A 1 109 ? 0.251 -38.457 -15.170 1.00 40.22 109 SER A CA 1
ATOM 872 C C . SER A 1 109 ? -0.822 -37.664 -14.396 1.00 40.22 109 SER A C 1
ATOM 874 O O . SER A 1 109 ? -0.496 -36.980 -13.425 1.00 40.22 109 SER A O 1
ATOM 876 N N . PRO A 1 110 ? -2.103 -37.777 -14.806 1.00 45.34 110 PRO A N 1
ATOM 877 C CA . PRO A 1 110 ? -3.225 -37.009 -14.263 1.00 45.34 110 PRO A CA 1
ATOM 878 C C . PRO A 1 110 ? -3.609 -37.492 -12.860 1.00 45.34 110 PRO A C 1
ATOM 880 O O . PRO A 1 110 ? -3.655 -38.698 -12.625 1.00 45.34 110 PRO A O 1
ATOM 883 N N . ILE A 1 111 ? -3.910 -36.563 -11.951 1.00 39.81 111 ILE A N 1
ATOM 884 C CA . ILE A 1 111 ? -4.575 -36.867 -10.679 1.00 39.81 111 ILE A CA 1
ATOM 885 C C . ILE A 1 111 ? -5.974 -36.265 -10.739 1.00 39.81 111 ILE A C 1
ATOM 887 O O . ILE A 1 111 ? -6.143 -35.082 -11.040 1.00 39.81 111 ILE A O 1
ATOM 891 N N . ASP A 1 112 ? -6.938 -37.142 -10.495 1.00 36.19 112 ASP A N 1
ATOM 892 C CA . ASP A 1 112 ? -8.370 -36.930 -10.572 1.00 36.19 112 ASP A CA 1
ATOM 893 C C . ASP A 1 112 ? -8.884 -35.885 -9.575 1.00 36.19 112 ASP A C 1
ATOM 895 O O . ASP A 1 112 ? -8.449 -35.784 -8.427 1.00 36.19 112 ASP A O 1
ATOM 899 N N . PHE A 1 113 ? -9.856 -35.121 -10.063 1.00 40.66 113 PHE A N 1
ATOM 900 C CA . PHE A 1 113 ? -10.757 -34.270 -9.303 1.00 40.66 113 PHE A CA 1
ATOM 901 C C . PHE A 1 113 ? -11.895 -35.149 -8.772 1.00 40.66 113 PHE A C 1
ATOM 903 O O . PHE A 1 113 ? -12.719 -35.570 -9.575 1.00 40.66 113 PHE A O 1
ATOM 910 N N . GLU A 1 114 ? -11.991 -35.365 -7.458 1.00 38.78 114 GLU A N 1
ATOM 911 C CA . GLU A 1 114 ? -13.279 -35.609 -6.792 1.00 38.78 114 GLU A CA 1
ATOM 912 C C . GLU A 1 114 ? -13.314 -35.008 -5.376 1.00 38.78 114 GLU A C 1
ATOM 914 O O . GLU A 1 114 ? -12.408 -35.187 -4.567 1.00 38.78 114 GLU A O 1
ATOM 919 N N . ASP A 1 115 ? -14.379 -34.231 -5.162 1.00 42.97 115 ASP A N 1
ATOM 920 C CA . ASP A 1 115 ? -15.189 -34.045 -3.956 1.00 42.97 115 ASP A CA 1
ATOM 921 C C . ASP A 1 115 ? -14.564 -34.160 -2.557 1.00 42.97 115 ASP A C 1
ATOM 923 O O . ASP A 1 115 ? -14.387 -35.246 -2.019 1.00 42.97 115 ASP A O 1
ATOM 927 N N . GLU A 1 116 ? -14.497 -33.022 -1.849 1.00 39.75 116 GLU A N 1
ATOM 928 C CA . GLU A 1 116 ? -14.770 -33.025 -0.405 1.00 39.75 116 GLU A CA 1
ATOM 929 C C . GLU A 1 116 ? -15.349 -31.683 0.086 1.00 39.75 116 GLU A C 1
ATOM 931 O O . GLU A 1 116 ? -14.687 -30.819 0.663 1.00 39.75 116 GLU A O 1
ATOM 936 N N . LYS A 1 117 ? -16.652 -31.499 -0.162 1.00 41.31 117 LYS A N 1
ATOM 937 C CA . LYS A 1 117 ? -17.508 -30.623 0.649 1.00 41.31 117 LYS A CA 1
ATOM 938 C C . LYS A 1 117 ? -17.951 -31.393 1.896 1.00 41.31 117 LYS A C 1
ATOM 940 O O . LYS A 1 117 ? -18.362 -32.542 1.793 1.00 41.31 117 LYS A O 1
ATOM 945 N N . ASN A 1 118 ? -17.988 -30.684 3.023 1.00 43.03 118 ASN A N 1
ATOM 946 C CA . ASN A 1 118 ? -18.493 -31.074 4.348 1.00 43.03 118 ASN A CA 1
ATOM 947 C C . ASN A 1 118 ? -17.518 -31.831 5.256 1.00 43.03 118 ASN A C 1
ATOM 949 O O . ASN A 1 118 ? -17.510 -33.055 5.290 1.00 43.03 118 ASN A O 1
ATOM 953 N N . ARG A 1 119 ? -16.863 -31.085 6.154 1.00 35.25 119 ARG A N 1
ATOM 954 C CA . ARG A 1 119 ? -16.660 -31.514 7.548 1.00 35.25 119 ARG A CA 1
ATOM 955 C C . ARG A 1 119 ? -16.491 -30.304 8.467 1.00 35.25 119 ARG A C 1
ATOM 957 O O . ARG A 1 119 ? -15.462 -29.640 8.480 1.00 35.25 119 ARG A O 1
ATOM 964 N N . ILE A 1 120 ? -17.545 -30.041 9.232 1.00 44.84 120 ILE A N 1
ATOM 965 C CA . ILE A 1 120 ? -17.496 -29.334 10.515 1.00 44.84 120 ILE A CA 1
ATOM 966 C C . ILE A 1 120 ? -16.820 -30.279 11.519 1.00 44.84 120 ILE A C 1
ATOM 968 O O . ILE A 1 120 ? -17.152 -31.468 11.512 1.00 44.84 120 ILE A O 1
ATOM 972 N N . PRO A 1 121 ? -15.961 -29.787 12.423 1.00 46.38 121 PRO A N 1
ATOM 973 C CA . PRO A 1 121 ? -15.763 -30.466 13.691 1.00 46.38 121 PRO A CA 1
ATOM 974 C C . PRO A 1 121 ? -16.153 -29.554 14.857 1.00 46.38 121 PRO A C 1
ATOM 976 O O . PRO A 1 121 ? -15.459 -28.591 15.177 1.00 46.38 121 PRO A O 1
ATOM 979 N N . ASP A 1 122 ? -17.250 -29.918 15.516 1.00 37.31 122 ASP A N 1
ATOM 980 C CA . ASP A 1 122 ? -17.488 -29.562 16.907 1.00 37.31 122 ASP A CA 1
ATOM 981 C C . ASP A 1 122 ? -16.723 -30.539 17.815 1.00 37.31 122 ASP A C 1
ATOM 983 O O . ASP A 1 122 ? -16.802 -31.754 17.643 1.00 37.31 122 ASP A O 1
ATOM 987 N N . ASN A 1 123 ? -16.087 -29.966 18.842 1.00 41.00 123 ASN A N 1
ATOM 988 C CA . ASN A 1 123 ? -15.861 -30.535 20.175 1.00 41.00 123 ASN A CA 1
ATOM 989 C C . ASN A 1 123 ? -14.926 -31.757 20.345 1.00 41.00 123 ASN A C 1
ATOM 991 O O . ASN A 1 123 ? -15.320 -32.895 20.123 1.00 41.00 123 ASN A O 1
ATOM 995 N N . LEU A 1 124 ? -13.757 -31.547 20.975 1.00 36.59 124 LEU A N 1
ATOM 996 C CA . LEU A 1 124 ? -13.551 -31.836 22.412 1.00 36.59 124 LEU A CA 1
ATOM 997 C C . LEU A 1 124 ? -12.093 -31.641 22.873 1.00 36.59 124 LEU A C 1
ATOM 999 O O . LEU A 1 124 ? -11.137 -32.153 22.305 1.00 36.59 124 LEU A O 1
ATOM 1003 N N . CYS A 1 125 ? -12.002 -30.915 23.984 1.00 31.72 125 CYS A N 1
ATOM 1004 C CA . CYS A 1 125 ? -11.029 -30.960 25.075 1.00 31.72 125 CYS A CA 1
ATOM 1005 C C . CYS A 1 125 ? -10.259 -32.293 25.247 1.00 31.72 125 CYS A C 1
ATOM 1007 O O . CYS A 1 125 ? -10.895 -33.338 25.351 1.00 31.72 125 CYS A O 1
ATOM 1009 N N . ASN A 1 126 ? -8.924 -32.263 25.377 1.00 34.75 126 ASN A N 1
ATOM 1010 C CA . ASN A 1 126 ? -8.172 -32.383 26.648 1.00 34.75 126 ASN A CA 1
ATOM 1011 C C . ASN A 1 126 ? -6.678 -32.665 26.369 1.00 34.75 126 ASN A C 1
ATOM 1013 O O . ASN A 1 126 ? -6.355 -33.508 25.537 1.00 34.75 126 ASN A O 1
ATOM 1017 N N . GLY A 1 127 ? -5.765 -32.026 27.105 1.00 30.38 127 GLY A N 1
ATOM 1018 C CA . GLY A 1 127 ? -4.332 -32.328 27.005 1.00 30.38 127 GLY A CA 1
ATOM 1019 C C . GLY A 1 127 ? -3.447 -31.373 27.800 1.00 30.38 127 GLY A C 1
ATOM 1020 O O . GLY A 1 127 ? -2.888 -30.434 27.246 1.00 30.38 127 GLY A O 1
ATOM 1021 N N . TYR A 1 128 ? -3.341 -31.624 29.104 1.00 34.16 128 TYR A N 1
ATOM 1022 C CA . TYR A 1 128 ? -2.330 -31.056 29.995 1.00 34.16 128 TYR A CA 1
ATOM 1023 C C . TYR A 1 128 ? -0.915 -31.476 29.573 1.00 34.16 128 TYR A C 1
ATOM 1025 O O . TYR A 1 128 ? -0.682 -32.669 29.404 1.00 34.16 128 TYR A O 1
ATOM 1033 N N . THR A 1 129 ? 0.038 -30.538 29.577 1.00 37.34 129 THR A N 1
ATOM 1034 C CA . THR A 1 129 ? 1.420 -30.785 30.032 1.00 37.34 129 THR A CA 1
ATOM 1035 C C . THR A 1 129 ? 2.005 -29.522 30.664 1.00 37.34 129 THR A C 1
ATOM 1037 O O . THR A 1 129 ? 1.989 -28.449 30.061 1.00 37.34 129 THR A O 1
ATOM 1040 N N . GLU A 1 130 ? 2.497 -29.689 31.890 1.00 38.44 130 GLU A N 1
ATOM 1041 C CA . GLU A 1 130 ? 3.267 -28.747 32.708 1.00 38.44 130 GLU A CA 1
ATOM 1042 C C . GLU A 1 130 ? 4.719 -28.567 32.211 1.00 38.44 130 GLU A C 1
ATOM 1044 O O . GLU A 1 130 ? 5.183 -29.338 31.370 1.00 38.44 130 GLU A O 1
ATOM 1049 N N . ASN A 1 131 ? 5.412 -27.588 32.829 1.00 37.94 131 ASN A N 1
ATOM 1050 C CA . ASN A 1 131 ? 6.851 -27.216 32.837 1.00 37.94 131 ASN A CA 1
ATOM 1051 C C . ASN A 1 131 ? 7.062 -25.818 32.210 1.00 37.94 131 ASN A C 1
ATOM 1053 O O . ASN A 1 131 ? 6.943 -25.668 31.002 1.00 37.94 131 ASN A O 1
ATOM 1057 N N . GLY A 1 132 ? 7.198 -24.713 32.967 1.00 30.94 132 GLY A N 1
ATOM 1058 C CA . GLY A 1 132 ? 8.323 -24.318 33.849 1.00 30.94 132 GLY A CA 1
ATOM 1059 C C . GLY A 1 132 ? 9.328 -23.475 33.028 1.00 30.94 132 GLY A C 1
ATOM 1060 O O . GLY A 1 132 ? 9.684 -23.908 31.945 1.00 30.94 132 GLY A O 1
ATOM 1061 N N . ASN A 1 133 ? 9.868 -22.298 33.373 1.00 39.03 133 ASN A N 1
ATOM 1062 C CA . ASN A 1 133 ? 9.936 -21.417 34.552 1.00 39.03 133 ASN A CA 1
ATOM 1063 C C . ASN A 1 133 ? 10.443 -20.004 34.036 1.00 39.03 133 ASN A C 1
ATOM 1065 O O . ASN A 1 133 ? 10.306 -19.773 32.837 1.00 39.03 133 ASN A O 1
ATOM 1069 N N . PRO A 1 134 ? 10.986 -19.025 34.806 1.00 48.00 134 PRO A N 1
ATOM 1070 C CA . PRO A 1 134 ? 10.412 -17.675 34.927 1.00 48.00 134 PRO A CA 1
ATOM 1071 C C . PRO A 1 134 ? 11.354 -16.500 34.529 1.00 48.00 134 PRO A C 1
ATOM 1073 O O . PRO A 1 134 ? 12.560 -16.663 34.368 1.00 48.00 134 PRO A O 1
ATOM 1076 N N . GLY A 1 135 ? 10.813 -15.279 34.460 1.00 31.64 135 GLY A N 1
ATOM 1077 C CA . GLY A 1 135 ? 11.566 -14.008 34.465 1.00 31.64 135 GLY A CA 1
ATOM 1078 C C . GLY A 1 135 ? 10.587 -12.825 34.394 1.00 31.64 135 GLY A C 1
ATOM 1079 O O . GLY A 1 135 ? 9.828 -12.757 33.434 1.00 31.64 135 GLY A O 1
ATOM 1080 N N . SER A 1 136 ? 10.318 -12.107 35.498 1.00 34.47 136 SER A N 1
ATOM 1081 C CA . SER A 1 136 ? 10.979 -10.850 35.941 1.00 34.47 136 SER A CA 1
ATOM 1082 C C . SER A 1 136 ? 10.851 -9.734 34.877 1.00 34.47 136 SER A C 1
ATOM 1084 O O . SER A 1 136 ? 11.225 -9.946 33.733 1.00 34.47 136 SER A O 1
ATOM 1086 N N . ASP A 1 137 ? 10.292 -8.540 35.100 1.00 33.53 137 ASP A N 1
ATOM 1087 C CA . ASP A 1 137 ? 9.809 -7.832 36.288 1.00 33.53 137 ASP A CA 1
ATOM 1088 C C . ASP A 1 137 ? 8.776 -6.749 35.893 1.00 33.53 137 ASP A C 1
ATOM 1090 O O . ASP A 1 137 ? 8.762 -6.265 34.762 1.00 33.53 137 ASP A O 1
ATOM 1094 N N . ASN A 1 138 ? 8.023 -6.329 36.915 1.00 33.09 138 ASN A N 1
ATOM 1095 C CA . ASN A 1 138 ? 7.475 -4.994 37.197 1.00 33.09 138 ASN A CA 1
ATOM 1096 C C . ASN A 1 138 ? 5.984 -4.632 37.004 1.00 33.09 138 ASN A C 1
ATOM 1098 O O . ASN A 1 138 ? 5.403 -4.682 35.927 1.00 33.09 138 ASN A O 1
ATOM 1102 N N . GLU A 1 139 ? 5.492 -4.111 38.140 1.00 34.50 139 GLU A N 1
ATOM 1103 C CA . GLU A 1 139 ? 4.465 -3.088 38.379 1.00 34.50 139 GLU A CA 1
ATOM 1104 C C . GLU A 1 139 ? 3.013 -3.501 38.695 1.00 34.50 139 GLU A C 1
ATOM 1106 O O . GLU A 1 139 ? 2.123 -3.608 37.862 1.00 34.50 139 GLU A O 1
ATOM 1111 N N . GLU A 1 140 ? 2.811 -3.666 40.009 1.00 37.94 140 GLU A N 1
ATOM 1112 C CA . GLU A 1 140 ? 1.890 -2.862 40.826 1.00 37.94 140 GLU A CA 1
ATOM 1113 C C . GLU A 1 140 ? 0.389 -2.900 40.479 1.00 37.94 140 GLU A C 1
ATOM 1115 O O . GLU A 1 140 ? -0.174 -2.015 39.842 1.00 37.94 140 GLU A O 1
ATOM 1120 N N . ALA A 1 141 ? -0.316 -3.876 41.061 1.00 34.72 141 ALA A N 1
ATOM 1121 C CA . ALA A 1 141 ? -1.755 -3.774 41.286 1.00 34.72 141 ALA A CA 1
ATOM 1122 C C . ALA A 1 141 ? -2.139 -4.378 42.643 1.00 34.72 141 ALA A C 1
ATOM 1124 O O . ALA A 1 141 ? -2.185 -5.593 42.839 1.00 34.72 141 ALA A O 1
ATOM 1125 N N . LYS A 1 142 ? -2.445 -3.494 43.598 1.00 42.38 142 LYS A N 1
ATOM 1126 C CA . LYS A 1 142 ? -3.149 -3.831 44.838 1.00 42.38 142 LYS A CA 1
ATOM 1127 C C . LYS A 1 142 ? -4.561 -4.300 44.480 1.00 42.38 142 LYS A C 1
ATOM 1129 O O . LYS A 1 142 ? -5.408 -3.485 44.130 1.00 42.38 142 LYS A O 1
ATOM 1134 N N . ALA A 1 143 ? -4.827 -5.595 44.617 1.00 33.78 143 ALA A N 1
ATOM 1135 C CA . ALA A 1 143 ? -6.177 -6.144 44.581 1.00 33.78 143 ALA A CA 1
ATOM 1136 C C . ALA A 1 143 ? -6.407 -7.029 45.810 1.00 33.78 143 ALA A C 1
ATOM 1138 O O . ALA A 1 143 ? -5.938 -8.162 45.906 1.00 33.78 143 ALA A O 1
ATOM 1139 N N . THR A 1 144 ? -7.156 -6.490 46.766 1.00 43.12 144 THR A N 1
ATOM 1140 C CA . THR A 1 144 ? -7.776 -7.234 47.860 1.00 43.12 144 THR A CA 1
ATOM 1141 C C . THR A 1 144 ? -8.803 -8.207 47.287 1.00 43.12 144 THR A C 1
ATOM 1143 O O . THR A 1 144 ? -9.922 -7.810 46.969 1.00 43.12 144 THR A O 1
ATOM 1146 N N . ARG A 1 145 ? -8.443 -9.488 47.165 1.00 32.62 145 ARG A N 1
ATOM 1147 C CA . ARG A 1 145 ? -9.386 -10.572 46.855 1.00 32.62 145 ARG A CA 1
ATOM 1148 C C . ARG A 1 145 ? -9.614 -11.416 48.108 1.00 32.62 145 ARG A C 1
ATOM 1150 O O . ARG A 1 145 ? -8.908 -12.374 48.394 1.00 32.62 145 ARG A O 1
ATOM 1157 N N . ASN A 1 146 ? -10.603 -10.992 48.889 1.00 39.44 146 ASN A N 1
ATOM 1158 C CA . ASN A 1 146 ? -11.207 -11.767 49.967 1.00 39.44 146 ASN A CA 1
ATOM 1159 C C . ASN A 1 146 ? -12.086 -12.848 49.320 1.00 39.44 146 ASN A C 1
ATOM 1161 O O . ASN A 1 146 ? -13.293 -12.671 49.187 1.00 39.44 146 ASN A O 1
ATOM 1165 N N . ASP A 1 147 ? -11.467 -13.938 48.871 1.00 33.41 147 ASP A N 1
ATOM 1166 C CA . ASP A 1 147 ? -12.173 -15.092 48.316 1.00 33.41 147 ASP A CA 1
ATOM 1167 C C . ASP A 1 147 ? -12.605 -16.018 49.462 1.00 33.41 147 ASP A C 1
ATOM 1169 O O . ASP A 1 147 ? -12.073 -17.103 49.698 1.00 33.41 147 ASP A O 1
ATOM 1173 N N . ARG A 1 148 ? -13.574 -15.542 50.251 1.00 40.34 148 ARG A N 1
ATOM 1174 C CA . ARG A 1 148 ? -14.365 -16.411 51.122 1.00 40.34 148 ARG A CA 1
ATOM 1175 C C . ARG A 1 148 ? -15.534 -16.943 50.313 1.00 40.34 148 ARG A C 1
ATOM 1177 O O . ARG A 1 148 ? -16.639 -16.412 50.334 1.00 40.34 148 ARG A O 1
ATOM 1184 N N . ASN A 1 149 ? -15.239 -18.033 49.617 1.00 35.72 149 ASN A N 1
ATOM 1185 C CA . ASN A 1 149 ? -16.182 -19.000 49.084 1.00 35.72 149 ASN A CA 1
ATOM 1186 C C . ASN A 1 149 ? -17.087 -19.528 50.213 1.00 35.72 149 ASN A C 1
ATOM 1188 O O . ASN A 1 149 ? -16.823 -20.571 50.809 1.00 35.72 149 ASN A O 1
ATOM 1192 N N . TRP A 1 150 ? -18.153 -18.795 50.534 1.00 30.42 150 TRP A N 1
ATOM 1193 C CA . TRP A 1 150 ? -19.254 -19.332 51.319 1.00 30.42 150 TRP A CA 1
ATOM 1194 C C . TRP A 1 150 ? -20.242 -19.967 50.346 1.00 30.42 150 TRP A C 1
ATOM 1196 O O . TRP A 1 150 ? -21.204 -19.345 49.895 1.00 30.42 150 TRP A O 1
ATOM 1206 N N . LYS A 1 151 ? -20.006 -21.242 50.022 1.00 33.97 151 LYS A N 1
ATOM 1207 C CA . LYS A 1 151 ? -21.072 -22.129 49.551 1.00 33.97 151 LYS A CA 1
ATOM 1208 C C . LYS A 1 151 ? -22.151 -22.141 50.633 1.00 33.97 151 LYS A C 1
ATOM 1210 O O . LYS A 1 151 ? -22.027 -22.845 51.632 1.00 33.97 151 LYS A O 1
ATOM 1215 N N . LEU A 1 152 ? -23.196 -21.331 50.460 1.00 36.03 152 LEU A N 1
ATOM 1216 C CA . LEU A 1 152 ? -24.410 -21.461 51.253 1.00 36.03 152 LEU A CA 1
ATOM 1217 C C . LEU A 1 152 ? -25.088 -22.750 50.788 1.00 36.03 152 LEU A C 1
ATOM 1219 O O . LEU A 1 152 ? -25.776 -22.797 49.769 1.00 36.03 152 LEU A O 1
ATOM 1223 N N . CYS A 1 153 ? -24.800 -23.823 51.518 1.00 32.69 153 CYS A N 1
ATOM 1224 C CA . CYS A 1 153 ? -25.534 -25.066 51.442 1.00 32.69 153 CYS A CA 1
ATOM 1225 C C . CYS A 1 153 ? -27.023 -24.788 51.652 1.00 32.69 153 CYS A C 1
ATOM 1227 O O . CYS A 1 153 ? -27.416 -24.192 52.648 1.00 32.69 153 CYS A O 1
ATOM 1229 N N . HIS A 1 154 ? -27.806 -25.256 50.683 1.00 33.44 154 HIS A N 1
ATOM 1230 C CA . HIS A 1 154 ? -29.079 -25.939 50.860 1.00 33.44 154 HIS A CA 1
ATOM 1231 C C . HIS A 1 154 ? -30.058 -25.331 51.867 1.00 33.44 154 HIS A C 1
ATOM 1233 O O . HIS A 1 154 ? -29.932 -25.474 53.077 1.00 33.44 154 HIS A O 1
ATOM 1239 N N . SER A 1 155 ? -31.116 -24.763 51.289 1.00 35.88 155 SER A N 1
ATOM 1240 C CA . SER A 1 155 ? -32.503 -24.828 51.748 1.00 35.88 155 SER A CA 1
ATOM 1241 C C . SER A 1 155 ? -32.766 -25.790 52.920 1.00 35.88 155 SER A C 1
ATOM 1243 O O . SER A 1 155 ? -33.246 -26.909 52.728 1.00 35.88 155 SER A O 1
ATOM 1245 N N . ALA A 1 156 ? -32.545 -25.329 54.146 1.00 30.62 156 ALA A N 1
ATOM 1246 C CA . ALA A 1 156 ? -33.308 -25.818 55.276 1.00 30.62 156 ALA A CA 1
ATOM 1247 C C . ALA A 1 156 ? -34.636 -25.061 55.231 1.00 30.62 156 ALA A C 1
ATOM 1249 O O . ALA A 1 156 ? -34.724 -23.899 55.627 1.00 30.62 156 ALA A O 1
ATOM 1250 N N . LYS A 1 157 ? -35.669 -25.706 54.676 1.00 33.47 157 LYS A N 1
ATOM 1251 C CA . LYS A 1 157 ? -37.053 -25.330 54.962 1.00 33.47 157 LYS A CA 1
ATOM 1252 C C . LYS A 1 157 ? -37.189 -25.359 56.482 1.00 33.47 157 LYS A C 1
ATOM 1254 O O . LYS A 1 157 ? -37.293 -26.434 57.063 1.00 33.47 157 LYS A O 1
ATOM 1259 N N . ILE A 1 158 ? -37.165 -24.195 57.124 1.00 33.56 158 ILE A N 1
ATOM 1260 C CA . ILE A 1 158 ? -37.663 -24.071 58.488 1.00 33.56 158 ILE A CA 1
ATOM 1261 C C . ILE A 1 158 ? -39.179 -24.152 58.346 1.00 33.56 158 ILE A C 1
ATOM 1263 O O . ILE A 1 158 ? -39.869 -23.153 58.161 1.00 33.56 158 ILE A O 1
ATOM 1267 N N . THR A 1 159 ? -39.687 -25.381 58.335 1.00 32.91 159 THR A N 1
ATOM 1268 C CA . THR A 1 159 ? -41.073 -25.652 58.687 1.00 32.91 159 THR A CA 1
ATOM 1269 C C . THR A 1 159 ? -41.240 -25.173 60.118 1.00 32.91 159 THR A C 1
ATOM 1271 O O . THR A 1 159 ? -40.784 -25.829 61.056 1.00 32.91 159 THR A O 1
ATOM 1274 N N . VAL A 1 160 ? -41.838 -23.992 60.276 1.00 34.81 160 VAL A N 1
ATOM 1275 C CA . VAL A 1 160 ? -42.411 -23.577 61.550 1.00 34.81 160 VAL A CA 1
ATOM 1276 C C . VAL A 1 160 ? -43.481 -24.616 61.847 1.00 34.81 160 VAL A C 1
ATOM 1278 O O . VAL A 1 160 ? -44.495 -24.701 61.162 1.00 34.81 160 VAL A O 1
ATOM 1281 N N . ASN A 1 161 ? -43.165 -25.498 62.787 1.00 33.03 161 ASN A N 1
ATOM 1282 C CA . ASN A 1 161 ? -44.081 -26.500 63.285 1.00 33.03 161 ASN A CA 1
ATOM 1283 C C . ASN A 1 161 ? -45.143 -25.720 64.068 1.00 33.03 161 ASN A C 1
ATOM 1285 O O . ASN A 1 161 ? -44.908 -25.319 65.209 1.00 33.03 161 ASN A O 1
ATOM 1289 N N . GLU A 1 162 ? -46.261 -25.403 63.416 1.00 37.62 162 GLU A N 1
ATOM 1290 C CA . GLU A 1 162 ? -47.463 -24.936 64.094 1.00 37.62 162 GLU A CA 1
ATOM 1291 C C . GLU A 1 162 ? -47.896 -26.066 65.028 1.00 37.62 162 GLU A C 1
ATOM 1293 O O . GLU A 1 162 ? -48.445 -27.084 64.607 1.00 37.62 162 GLU A O 1
ATOM 1298 N N . GLY A 1 163 ? -47.527 -25.936 66.304 1.00 35.06 163 GLY A N 1
ATOM 1299 C CA . GLY A 1 163 ? -47.905 -26.895 67.328 1.00 35.06 163 GLY A CA 1
ATOM 1300 C C . GLY A 1 163 ? -49.428 -27.056 67.342 1.00 35.06 163 GLY A C 1
ATOM 1301 O O . GLY A 1 163 ? -50.140 -26.055 67.223 1.00 35.06 163 GLY A O 1
ATOM 1302 N N . PRO A 1 164 ? -49.950 -28.287 67.474 1.00 37.84 164 PRO A N 1
ATOM 1303 C CA . PRO A 1 164 ? -51.384 -28.521 67.466 1.00 37.84 164 PRO A CA 1
ATOM 1304 C C . PRO A 1 164 ? -52.043 -27.717 68.588 1.00 37.84 164 PRO A C 1
ATOM 1306 O O . PRO A 1 164 ? -51.737 -27.898 69.769 1.00 37.84 164 PRO A O 1
ATOM 1309 N N . GLY A 1 165 ? -52.945 -26.815 68.191 1.00 35.50 165 GLY A N 1
ATOM 1310 C CA . GLY A 1 165 ? -53.805 -26.069 69.095 1.00 35.50 165 GLY A CA 1
ATOM 1311 C C . GLY A 1 165 ? -54.480 -27.024 70.073 1.00 35.50 165 GLY A C 1
ATOM 1312 O O . GLY A 1 165 ? -55.119 -28.002 69.681 1.00 35.50 165 GLY A O 1
ATOM 1313 N N . PHE A 1 166 ? -54.296 -26.747 71.359 1.00 35.84 166 PHE A N 1
ATOM 1314 C CA . PHE A 1 166 ? -54.845 -27.519 72.462 1.00 35.84 166 PHE A CA 1
ATOM 1315 C C . PHE A 1 166 ? -56.380 -27.385 72.453 1.00 35.84 166 PHE A C 1
ATOM 1317 O O . PHE A 1 166 ? -56.950 -26.480 73.059 1.00 35.84 166 PHE A O 1
ATOM 1324 N N . MET A 1 167 ? -57.071 -28.262 71.718 1.00 35.31 167 MET A N 1
ATOM 1325 C CA . MET A 1 167 ? -58.527 -28.385 71.777 1.00 35.31 167 MET A CA 1
ATOM 1326 C C . MET A 1 167 ? -58.923 -29.122 73.059 1.00 35.31 167 MET A C 1
ATOM 1328 O O . MET A 1 167 ? -58.973 -30.351 73.100 1.00 35.31 167 MET A O 1
ATOM 1332 N N . LEU A 1 168 ? -59.273 -28.368 74.101 1.00 38.00 168 LEU A N 1
ATOM 1333 C CA . LEU A 1 168 ? -60.063 -28.873 75.227 1.00 38.00 168 LEU A CA 1
ATOM 1334 C C . LEU A 1 168 ? -61.514 -29.100 74.761 1.00 38.00 168 LEU A C 1
ATOM 1336 O O . LEU A 1 168 ? -62.422 -28.334 75.070 1.00 38.00 168 LEU A O 1
ATOM 1340 N N . SER A 1 169 ? -61.726 -30.163 73.981 1.00 35.88 169 SER A N 1
ATOM 1341 C CA . SER A 1 169 ? -63.055 -30.724 73.724 1.00 35.88 169 SER A CA 1
ATOM 1342 C C . SER A 1 169 ? -63.358 -31.762 74.808 1.00 35.88 169 SER A C 1
ATOM 1344 O O . SER A 1 169 ? -62.562 -32.654 75.092 1.00 35.88 169 SER A O 1
ATOM 1346 N N . GLY A 1 170 ? -64.458 -31.539 75.523 1.00 35.22 170 GLY A N 1
ATOM 1347 C CA . GLY A 1 170 ? -64.661 -32.089 76.855 1.00 35.22 170 GLY A CA 1
ATOM 1348 C C . GLY A 1 170 ? -65.106 -33.546 76.951 1.00 35.22 170 GLY A C 1
ATOM 1349 O O . GLY A 1 170 ? -65.299 -34.253 75.968 1.00 35.22 170 GLY A O 1
ATOM 1350 N N . LYS A 1 171 ? -65.345 -33.933 78.207 1.00 31.52 171 LYS A N 1
ATOM 1351 C CA . LYS A 1 171 ? -66.408 -34.839 78.666 1.00 31.52 171 LYS A CA 1
ATOM 1352 C C . LYS A 1 171 ? -66.539 -34.659 80.181 1.00 31.52 171 LYS A C 1
ATOM 1354 O O . LYS A 1 171 ? -65.761 -35.207 80.952 1.00 31.52 171 LYS A O 1
ATOM 1359 N N . LEU A 1 172 ? -67.531 -33.873 80.608 1.00 34.97 172 LEU A N 1
ATOM 1360 C CA . LEU A 1 172 ? -68.026 -33.924 81.984 1.00 34.97 172 LEU A CA 1
ATOM 1361 C C . LEU A 1 172 ? -68.717 -35.283 82.165 1.00 34.97 172 LEU A C 1
ATOM 1363 O O . LEU A 1 172 ? -69.858 -35.476 81.743 1.00 34.97 172 LEU A O 1
ATOM 1367 N N . THR A 1 173 ? -68.034 -36.243 82.778 1.00 35.69 173 THR A N 1
ATOM 1368 C CA . THR A 1 173 ? -68.683 -37.442 83.308 1.00 35.69 173 THR A CA 1
ATOM 1369 C C . THR A 1 173 ? -69.427 -37.055 84.583 1.00 35.69 173 THR A C 1
ATOM 1371 O O . THR A 1 173 ? -68.820 -36.748 85.608 1.00 35.69 173 THR A O 1
ATOM 1374 N N . LYS A 1 174 ? -70.763 -37.045 84.507 1.00 45.59 174 LYS A N 1
ATOM 1375 C CA . LYS A 1 174 ? -71.665 -37.005 85.664 1.00 45.59 174 LYS A CA 1
ATOM 1376 C C . LYS A 1 174 ? -71.393 -38.227 86.548 1.00 45.59 174 LYS A C 1
ATOM 1378 O O . LYS A 1 174 ? -71.977 -39.281 86.322 1.00 45.59 174 LYS A O 1
ATOM 1383 N N . ASN A 1 175 ? -70.580 -38.061 87.586 1.00 34.94 175 ASN A N 1
ATOM 1384 C CA . ASN A 1 175 ? -70.556 -38.992 88.709 1.00 34.94 175 ASN A CA 1
ATOM 1385 C C . ASN A 1 175 ? -71.509 -38.474 89.783 1.00 34.94 175 ASN A C 1
ATOM 1387 O O . ASN A 1 175 ? -71.210 -37.570 90.559 1.00 34.94 175 ASN A O 1
ATOM 1391 N N . LYS A 1 176 ? -72.714 -39.041 89.755 1.00 43.50 176 LYS A N 1
ATOM 1392 C CA . LYS A 1 176 ? -73.715 -38.947 90.810 1.00 43.50 176 LYS A CA 1
ATOM 1393 C C . LYS A 1 176 ? -73.379 -40.043 91.822 1.00 43.50 176 LYS A C 1
ATOM 1395 O O . LYS A 1 176 ? -73.746 -41.189 91.604 1.00 43.50 176 LYS A O 1
ATOM 1400 N N . SER A 1 177 ? -72.688 -39.700 92.905 1.00 39.62 177 SER A N 1
ATOM 1401 C CA . SER A 1 177 ? -72.564 -40.580 94.071 1.00 39.62 177 SER A CA 1
ATOM 1402 C C . SER A 1 177 ? -72.753 -39.777 95.356 1.00 39.62 177 SER A C 1
ATOM 1404 O O . SER A 1 177 ? -71.866 -39.072 95.822 1.00 39.62 177 SER A O 1
ATOM 1406 N N . GLU A 1 178 ? -73.987 -39.876 95.838 1.00 36.59 178 GLU A N 1
ATOM 1407 C CA . GLU A 1 178 ? -74.371 -40.113 97.228 1.00 36.59 178 GLU A CA 1
ATOM 1408 C C . GLU A 1 178 ? -73.929 -39.130 98.319 1.00 36.59 178 GLU A C 1
ATOM 1410 O O . GLU A 1 178 ? -72.802 -39.076 98.802 1.00 36.59 178 GLU A O 1
ATOM 1415 N N . ALA A 1 179 ? -74.951 -38.418 98.793 1.00 45.22 179 ALA A N 1
ATOM 1416 C CA . ALA A 1 179 ? -75.001 -37.748 100.070 1.00 45.22 179 ALA A CA 1
ATOM 1417 C C . ALA A 1 179 ? -74.778 -38.744 101.216 1.00 45.22 179 ALA A C 1
ATOM 1419 O O . ALA A 1 179 ? -75.661 -39.537 101.529 1.00 45.22 179 ALA A O 1
ATOM 1420 N N . LYS A 1 180 ? -73.630 -38.642 101.882 1.00 43.31 180 LYS A N 1
ATOM 1421 C CA . LYS A 1 180 ? -73.445 -38.924 103.311 1.00 43.31 180 LYS A CA 1
ATOM 1422 C C . LYS A 1 180 ? -72.109 -38.315 103.728 1.00 43.31 180 LYS A C 1
ATOM 1424 O O . LYS A 1 180 ? -71.136 -38.406 102.996 1.00 43.31 180 LYS A O 1
ATOM 1429 N N . SER A 1 181 ? -72.082 -37.704 104.912 1.00 46.06 181 SER A N 1
ATOM 1430 C CA . SER A 1 181 ? -70.923 -37.033 105.521 1.00 46.06 181 SER A CA 1
ATOM 1431 C C . SER A 1 181 ? -70.691 -35.564 105.131 1.00 46.06 181 SER A C 1
ATOM 1433 O O . SER A 1 181 ? -69.592 -35.175 104.742 1.00 46.06 181 SER A O 1
ATOM 1435 N N . LYS A 1 182 ? -71.705 -34.710 105.333 1.00 48.44 182 LYS A N 1
ATOM 1436 C CA . LYS A 1 182 ? -71.487 -33.252 105.422 1.00 48.44 182 LYS A CA 1
ATOM 1437 C C . LYS A 1 182 ? -70.699 -32.857 106.686 1.00 48.44 182 LYS A C 1
ATOM 1439 O O . LYS A 1 182 ? -69.966 -31.876 106.643 1.00 48.44 182 LYS A O 1
ATOM 1444 N N . ASP A 1 183 ? -70.753 -33.670 107.744 1.00 49.06 183 ASP A N 1
ATOM 1445 C CA . ASP A 1 183 ? -70.146 -33.322 109.037 1.00 49.06 183 ASP A CA 1
ATOM 1446 C C . ASP A 1 183 ? -68.635 -33.602 109.123 1.00 49.06 183 ASP A C 1
ATOM 1448 O O . ASP A 1 183 ? -67.918 -32.816 109.732 1.00 49.06 183 ASP A O 1
ATOM 1452 N N . LYS A 1 184 ? -68.092 -34.628 108.441 1.00 47.75 184 LYS A N 1
ATOM 1453 C CA . LYS A 1 184 ? -66.625 -34.858 108.445 1.00 47.75 184 LYS A CA 1
ATOM 1454 C C . LYS A 1 184 ? -65.839 -33.910 107.539 1.00 47.75 184 LYS A C 1
ATOM 1456 O O . LYS A 1 184 ? -64.637 -33.759 107.718 1.00 47.75 184 LYS A O 1
ATOM 1461 N N . ILE A 1 185 ? -66.487 -33.286 106.557 1.00 53.66 185 ILE A N 1
ATOM 1462 C CA . ILE A 1 185 ? -65.808 -32.359 105.638 1.00 53.66 185 ILE A CA 1
ATOM 1463 C C . ILE A 1 185 ? -65.586 -31.006 106.323 1.00 53.66 185 ILE A C 1
ATOM 1465 O O . ILE A 1 185 ? -64.570 -30.356 106.089 1.00 53.66 185 ILE A O 1
ATOM 1469 N N . LEU A 1 186 ? -66.500 -30.601 107.210 1.00 50.31 186 LEU A N 1
ATOM 1470 C CA . LEU A 1 186 ? -66.400 -29.330 107.922 1.00 50.31 186 LEU A CA 1
ATOM 1471 C C . LEU A 1 186 ? -65.176 -29.291 108.854 1.00 50.31 186 LEU A C 1
ATOM 1473 O O . LEU A 1 186 ? -64.510 -28.264 108.946 1.00 50.31 186 LEU A O 1
ATOM 1477 N N . GLU A 1 187 ? -64.833 -30.422 109.474 1.00 49.62 187 GLU A N 1
ATOM 1478 C CA . GLU A 1 187 ? -63.713 -30.522 110.418 1.00 49.62 187 GLU A CA 1
ATOM 1479 C C . GLU A 1 187 ? -62.329 -30.594 109.743 1.00 49.62 187 GLU A C 1
ATOM 1481 O O . GLU A 1 187 ? -61.334 -30.255 110.369 1.00 49.62 187 GLU A O 1
ATOM 1486 N N . ALA A 1 188 ? -62.253 -30.939 108.451 1.00 54.62 188 ALA A N 1
ATOM 1487 C CA . ALA A 1 188 ? -60.994 -30.989 107.693 1.00 54.62 188 ALA A CA 1
ATOM 1488 C C . ALA A 1 188 ? -60.631 -29.667 106.981 1.00 54.62 188 ALA A C 1
ATOM 1490 O O . ALA A 1 188 ? -59.524 -29.514 106.469 1.00 54.62 188 ALA A O 1
ATOM 1491 N N . VAL A 1 189 ? -61.572 -28.721 106.901 1.00 59.50 189 VAL A N 1
ATOM 1492 C CA . VAL A 1 189 ? -61.430 -27.461 106.141 1.00 59.50 189 VAL A CA 1
ATOM 1493 C C . VAL A 1 189 ? -61.300 -26.241 107.064 1.00 59.50 189 VAL A C 1
ATOM 1495 O O . VAL A 1 189 ? -60.869 -25.166 106.627 1.00 59.50 189 VAL A O 1
ATOM 1498 N N . LEU A 1 190 ? -61.667 -26.395 108.339 1.00 58.38 190 LEU A N 1
ATOM 1499 C CA . LEU A 1 190 ? -61.578 -25.349 109.350 1.00 58.38 190 LEU A CA 1
ATOM 1500 C C . LEU A 1 190 ? -60.205 -25.400 110.039 1.00 58.38 190 LEU A C 1
ATOM 1502 O O . LEU A 1 190 ? -59.859 -26.436 110.597 1.00 58.38 190 LEU A O 1
ATOM 1506 N N . PRO A 1 191 ? -59.420 -24.308 110.026 1.00 65.06 191 PRO A N 1
ATOM 1507 C CA . PRO A 1 191 ? -58.161 -24.261 110.764 1.00 65.06 191 PRO A CA 1
ATOM 1508 C C . PRO A 1 191 ? -58.389 -24.520 112.262 1.00 65.06 191 PRO A C 1
ATOM 1510 O O . PRO A 1 191 ? -59.368 -24.034 112.834 1.00 65.06 191 PRO A O 1
ATOM 1513 N N . GLU A 1 192 ? -57.467 -25.252 112.900 1.00 63.12 192 GLU A N 1
ATOM 1514 C CA . GLU A 1 192 ? -57.523 -25.652 114.321 1.00 63.12 192 GLU A CA 1
ATOM 1515 C C . GLU A 1 192 ? -57.818 -24.482 115.286 1.00 63.12 192 GLU A C 1
ATOM 1517 O O . GLU A 1 192 ? -58.394 -24.682 116.353 1.00 63.12 192 GLU A O 1
ATOM 1522 N N . SER A 1 193 ? -57.485 -23.247 114.890 1.00 60.97 193 SER A N 1
ATOM 1523 C CA . SER A 1 193 ? -57.740 -21.998 115.621 1.00 60.97 193 SER A CA 1
ATOM 1524 C C . SER A 1 193 ? -59.221 -21.625 115.792 1.00 60.97 193 SER A C 1
ATOM 1526 O O . SER A 1 193 ? -59.524 -20.670 116.505 1.00 60.97 193 SER A O 1
ATOM 1528 N N . LEU A 1 194 ? -60.150 -22.353 115.163 1.00 58.00 194 LEU A N 1
ATOM 1529 C CA . LEU A 1 194 ? -61.599 -22.120 115.253 1.00 58.00 194 LEU A CA 1
ATOM 1530 C C . LEU A 1 194 ? -62.328 -23.099 116.194 1.00 58.00 194 LEU A C 1
ATOM 1532 O O . LEU A 1 194 ? -63.530 -22.931 116.425 1.00 58.00 194 LEU A O 1
ATOM 1536 N N . LYS A 1 195 ? -61.637 -24.096 116.772 1.00 58.91 195 LYS A N 1
ATOM 1537 C CA . LYS A 1 195 ? -62.219 -25.014 117.770 1.00 58.91 195 LYS A CA 1
ATOM 1538 C C . LYS A 1 195 ? -62.466 -24.272 119.093 1.00 58.91 195 LYS A C 1
ATOM 1540 O O . LYS A 1 195 ? -61.529 -23.948 119.811 1.00 58.91 195 LYS A O 1
ATOM 1545 N N . GLY A 1 196 ? -63.737 -24.000 119.408 1.00 63.78 196 GLY A N 1
ATOM 1546 C CA . GLY A 1 196 ? -64.171 -23.321 120.644 1.00 63.78 196 GLY A CA 1
ATOM 1547 C C . GLY A 1 196 ? -64.756 -21.914 120.453 1.00 63.78 196 GLY A C 1
ATOM 1548 O O . GLY A 1 196 ? -65.222 -21.308 121.414 1.00 63.78 196 GLY A O 1
ATOM 1549 N N . MET A 1 197 ? -64.785 -21.392 119.223 1.00 61.19 197 MET A N 1
ATOM 1550 C CA . MET A 1 197 ? -65.480 -20.142 118.895 1.00 61.19 197 MET A CA 1
ATOM 1551 C C . MET A 1 197 ? -66.986 -20.378 118.661 1.00 61.19 197 MET A C 1
ATOM 1553 O O . MET A 1 197 ? -67.371 -21.332 117.989 1.00 61.19 197 MET A O 1
ATOM 1557 N N . GLY A 1 198 ? -67.851 -19.494 119.179 1.00 73.00 198 GLY A N 1
ATOM 1558 C CA . GLY A 1 198 ? -69.305 -19.548 118.952 1.00 73.00 198 GLY A CA 1
ATOM 1559 C C . GLY A 1 198 ? -69.693 -19.475 117.465 1.00 73.00 198 GLY A C 1
ATOM 1560 O O . GLY A 1 198 ? -68.960 -18.911 116.652 1.00 73.00 198 GLY A O 1
ATOM 1561 N N . GLN A 1 199 ? -70.856 -20.027 117.099 1.00 75.38 199 GLN A N 1
ATOM 1562 C CA . GLN A 1 199 ? -71.314 -20.178 115.703 1.00 75.38 199 GLN A CA 1
ATOM 1563 C C . GLN A 1 199 ? -71.270 -18.872 114.884 1.00 75.38 199 GLN A C 1
ATOM 1565 O O . GLN A 1 199 ? -70.926 -18.893 113.701 1.00 75.38 199 GLN A O 1
ATOM 1570 N N . GLU A 1 200 ? -71.540 -17.722 115.508 1.00 77.75 200 GLU A N 1
ATOM 1571 C CA . GLU A 1 200 ? -71.453 -16.405 114.861 1.00 77.75 200 GLU A CA 1
ATOM 1572 C C . GLU A 1 200 ? -70.030 -16.044 114.405 1.00 77.75 200 GLU A C 1
ATOM 1574 O O . GLU A 1 200 ? -69.849 -15.479 113.322 1.00 77.75 200 GLU A O 1
ATOM 1579 N N . ASN A 1 201 ? -69.006 -16.424 115.174 1.00 79.50 201 ASN A N 1
ATOM 1580 C CA . ASN A 1 201 ? -67.605 -16.169 114.829 1.00 79.50 201 ASN A CA 1
ATOM 1581 C C . ASN A 1 201 ? -67.150 -17.042 113.648 1.00 79.50 201 ASN A C 1
ATOM 1583 O O . ASN A 1 201 ? -66.447 -16.555 112.760 1.00 79.50 201 ASN A O 1
ATOM 1587 N N . ILE A 1 202 ? -67.623 -18.292 113.572 1.00 81.00 202 ILE A N 1
ATOM 1588 C CA . ILE A 1 202 ? -67.368 -19.200 112.439 1.00 81.00 202 ILE A CA 1
ATOM 1589 C C . ILE A 1 202 ? -68.032 -18.667 111.158 1.00 81.00 202 ILE A C 1
ATOM 1591 O O . ILE A 1 202 ? -67.396 -18.615 110.104 1.00 81.00 202 ILE A O 1
ATOM 1595 N N . ILE A 1 203 ? -69.282 -18.193 111.238 1.00 84.12 203 ILE A N 1
ATOM 1596 C CA . ILE A 1 203 ? -69.986 -17.568 110.102 1.00 84.12 203 ILE A CA 1
ATOM 1597 C C . ILE A 1 203 ? -69.247 -16.312 109.620 1.00 84.12 203 ILE A C 1
ATOM 1599 O O . ILE A 1 203 ? -69.121 -16.092 108.411 1.00 84.12 203 ILE A O 1
ATOM 1603 N N . ARG A 1 204 ? -68.728 -15.488 110.540 1.00 87.06 204 ARG A N 1
ATOM 1604 C CA . ARG A 1 204 ? -67.948 -14.288 110.205 1.00 87.06 204 ARG A CA 1
ATOM 1605 C C . ARG A 1 204 ? -66.644 -14.637 109.483 1.00 87.06 204 ARG A C 1
ATOM 1607 O O . ARG A 1 204 ? -66.346 -14.012 108.465 1.00 87.06 204 ARG A O 1
ATOM 1614 N N . PHE A 1 205 ? -65.921 -15.656 109.955 1.00 86.31 205 PHE A N 1
ATOM 1615 C CA . PHE A 1 205 ? -64.706 -16.169 109.312 1.00 86.31 205 PHE A CA 1
ATOM 1616 C C . PHE A 1 205 ? -64.985 -16.716 107.906 1.00 86.31 205 PHE A C 1
ATOM 1618 O O . PHE A 1 205 ? -64.313 -16.333 106.950 1.00 86.31 205 PHE A O 1
ATOM 1625 N N . LEU A 1 206 ? -66.015 -17.552 107.741 1.00 86.44 206 LEU A N 1
ATOM 1626 C CA . LEU A 1 206 ? -66.378 -18.108 106.433 1.00 86.44 206 LEU A CA 1
ATOM 1627 C C . LEU A 1 206 ? -66.802 -17.014 105.442 1.00 86.44 206 LEU A C 1
ATOM 1629 O O . LEU A 1 206 ? -66.367 -17.033 104.294 1.00 86.44 206 LEU A O 1
ATOM 1633 N N . LYS A 1 207 ? -67.571 -16.007 105.882 1.00 89.25 207 LYS A N 1
ATOM 1634 C CA . LYS A 1 207 ? -67.906 -14.832 105.055 1.00 89.25 207 LYS A CA 1
ATOM 1635 C C . LYS A 1 207 ? -66.672 -14.012 104.663 1.00 89.25 207 LYS A C 1
ATOM 1637 O O . LYS A 1 207 ? -66.664 -13.430 103.580 1.00 89.25 207 LYS A O 1
ATOM 1642 N N . ALA A 1 208 ? -65.659 -13.930 105.527 1.00 88.88 208 ALA A N 1
ATOM 1643 C CA . ALA A 1 208 ? -64.390 -13.280 105.204 1.00 88.88 208 ALA A CA 1
ATOM 1644 C C . ALA A 1 208 ? -63.586 -14.099 104.182 1.00 88.88 208 ALA A C 1
ATOM 1646 O O . ALA A 1 208 ? -63.108 -13.535 103.205 1.00 88.88 208 ALA A O 1
ATOM 1647 N N . LYS A 1 209 ? -63.525 -15.430 104.335 1.00 90.81 209 LYS A N 1
ATOM 1648 C CA . LYS A 1 209 ? -62.862 -16.330 103.377 1.00 90.81 209 LYS A CA 1
ATOM 1649 C C . LYS A 1 209 ? -63.530 -16.303 102.000 1.00 90.81 209 LYS A C 1
ATOM 1651 O O . LYS A 1 209 ? -62.827 -16.248 101.001 1.00 90.81 209 LYS A O 1
ATOM 1656 N N . VAL A 1 210 ? -64.864 -16.280 101.939 1.00 91.19 210 VAL A N 1
ATOM 1657 C CA . VAL A 1 210 ? -65.614 -16.136 100.676 1.00 91.19 210 VAL A CA 1
ATOM 1658 C C . VAL A 1 210 ? -65.327 -14.790 100.011 1.00 91.19 210 VAL A C 1
ATOM 1660 O O . VAL A 1 210 ? -65.093 -14.769 98.809 1.00 91.19 210 VAL A O 1
ATOM 1663 N N . ARG A 1 211 ? -65.295 -13.685 100.772 1.00 92.56 211 ARG A N 1
ATOM 1664 C CA . ARG A 1 211 ? -64.923 -12.364 100.232 1.00 92.56 211 ARG A CA 1
ATOM 1665 C C . ARG A 1 211 ? -63.489 -12.337 99.711 1.00 92.56 211 ARG A C 1
ATOM 1667 O O . ARG A 1 211 ? -63.291 -11.958 98.569 1.00 92.56 211 ARG A O 1
ATOM 1674 N N . MET A 1 212 ? -62.532 -12.837 100.490 1.00 93.94 212 MET A N 1
ATOM 1675 C CA . MET A 1 212 ? -61.132 -12.944 100.073 1.00 93.94 212 MET A CA 1
ATOM 1676 C C . MET A 1 212 ? -60.977 -13.801 98.807 1.00 93.94 212 MET A C 1
ATOM 1678 O O . MET A 1 212 ? -60.246 -13.426 97.901 1.00 93.94 212 MET A O 1
ATOM 1682 N N . MET A 1 213 ? -61.676 -14.939 98.714 1.00 93.06 213 MET A N 1
ATOM 1683 C CA . MET A 1 213 ? -61.646 -15.782 97.513 1.00 93.06 213 MET A CA 1
ATOM 1684 C C . MET A 1 213 ? -62.322 -15.106 96.314 1.00 93.06 213 MET A C 1
ATOM 1686 O O . MET A 1 213 ? -61.838 -15.263 95.200 1.00 93.06 213 MET A O 1
ATOM 1690 N N . ALA A 1 214 ? -63.406 -14.352 96.520 1.00 92.81 214 ALA A N 1
ATOM 1691 C CA . ALA A 1 214 ? -64.051 -13.577 95.462 1.00 92.81 214 ALA A CA 1
ATOM 1692 C C . ALA A 1 214 ? -63.136 -12.453 94.945 1.00 92.81 214 ALA A C 1
ATOM 1694 O O . ALA A 1 214 ? -62.975 -12.327 93.737 1.00 92.81 214 ALA A O 1
ATOM 1695 N N . GLU A 1 215 ? -62.472 -11.719 95.843 1.00 94.19 215 GLU A N 1
ATOM 1696 C CA . GLU A 1 215 ? -61.459 -10.708 95.503 1.00 94.19 215 GLU A CA 1
ATOM 1697 C C . GLU A 1 215 ? -60.273 -11.336 94.754 1.00 94.19 215 GLU A C 1
ATOM 1699 O O . GLU A 1 215 ? -59.852 -10.822 93.723 1.00 94.19 215 GLU A O 1
ATOM 1704 N N . GLN A 1 216 ? -59.763 -12.488 95.208 1.00 94.44 216 GLN A N 1
ATOM 1705 C CA . GLN A 1 216 ? -58.703 -13.223 94.504 1.00 94.44 216 GLN A CA 1
ATOM 1706 C C . GLN A 1 216 ? -59.136 -13.662 93.099 1.00 94.44 216 GLN A C 1
ATOM 1708 O O . GLN A 1 216 ? -58.347 -13.580 92.160 1.00 94.44 216 GLN A O 1
ATOM 1713 N N . LEU A 1 217 ? -60.380 -14.117 92.941 1.00 94.75 217 LEU A N 1
ATOM 1714 C CA . LEU A 1 217 ? -60.926 -14.540 91.653 1.00 94.75 217 LEU A CA 1
ATOM 1715 C C . LEU A 1 217 ? -61.107 -13.339 90.713 1.00 94.75 217 LEU A C 1
ATOM 1717 O O . LEU A 1 217 ? -60.769 -13.440 89.538 1.00 94.75 217 LEU A O 1
ATOM 1721 N N . GLU A 1 218 ? -61.556 -12.192 91.226 1.00 95.44 218 GLU A N 1
ATOM 1722 C CA . GLU A 1 218 ? -61.666 -10.942 90.465 1.00 95.44 218 GLU A CA 1
ATOM 1723 C C . GLU A 1 218 ? -60.292 -10.416 90.015 1.00 95.44 218 GLU A C 1
ATOM 1725 O O . GLU A 1 218 ? -60.132 -10.034 88.854 1.00 95.44 218 GLU A O 1
ATOM 1730 N N . VAL A 1 219 ? -59.273 -10.476 90.884 1.00 95.88 219 VAL A N 1
ATOM 1731 C CA . VAL A 1 219 ? -57.881 -10.145 90.526 1.00 95.88 219 VAL A CA 1
ATOM 1732 C C . VAL A 1 219 ? -57.372 -11.066 89.417 1.00 95.88 219 VAL A C 1
ATOM 1734 O O . VAL A 1 219 ? -56.885 -10.573 88.400 1.00 95.88 219 VAL A O 1
ATOM 1737 N N . LEU A 1 220 ? -57.548 -12.385 89.561 1.00 95.25 220 LEU A N 1
ATOM 1738 C CA . LEU A 1 220 ? -57.143 -13.356 88.540 1.00 95.25 220 LEU A CA 1
ATOM 1739 C C . LEU A 1 220 ? -57.874 -13.136 87.210 1.00 95.25 220 LEU A C 1
ATOM 1741 O O . LEU A 1 220 ? -57.245 -13.191 86.160 1.00 95.25 220 LEU A O 1
ATOM 1745 N N . GLN A 1 221 ? -59.175 -12.834 87.236 1.00 95.88 221 GLN A N 1
ATOM 1746 C CA . GLN A 1 221 ? -59.945 -12.506 86.032 1.00 95.88 221 GLN A CA 1
ATOM 1747 C C . GLN A 1 221 ? -59.466 -11.212 85.366 1.00 95.88 221 GLN A C 1
ATOM 1749 O O . GLN A 1 221 ? -59.422 -11.125 84.138 1.00 95.88 221 GLN A O 1
ATOM 1754 N N . SER A 1 222 ? -59.122 -10.190 86.155 1.00 96.00 222 SER A N 1
ATOM 1755 C CA . SER A 1 222 ? -58.512 -8.955 85.651 1.00 96.00 222 SER A CA 1
ATOM 1756 C C . SER A 1 222 ? -57.169 -9.249 84.980 1.00 96.00 222 SER A C 1
ATOM 1758 O O . SER A 1 222 ? -56.909 -8.764 83.879 1.00 96.00 222 SER A O 1
ATOM 1760 N N . ASP A 1 223 ? -56.321 -10.056 85.612 1.00 96.25 223 ASP A N 1
ATOM 1761 C CA . ASP A 1 223 ? -55.004 -10.389 85.075 1.00 96.25 223 ASP A CA 1
ATOM 1762 C C . ASP A 1 223 ? -55.100 -11.285 83.835 1.00 96.25 223 ASP A C 1
ATOM 1764 O O . ASP A 1 223 ? -54.400 -11.040 82.854 1.00 96.25 223 ASP A O 1
ATOM 1768 N N . GLU A 1 224 ? -56.034 -12.238 83.798 1.00 95.88 224 GLU A N 1
ATOM 1769 C CA . GLU A 1 224 ? -56.330 -13.033 82.602 1.00 95.88 224 GLU A CA 1
ATOM 1770 C C . GLU A 1 224 ? -56.743 -12.140 81.422 1.00 95.88 224 GLU A C 1
ATOM 1772 O O . GLU A 1 224 ? -56.222 -12.301 80.317 1.00 95.88 224 GLU A O 1
ATOM 1777 N N . LYS A 1 225 ? -57.600 -11.134 81.650 1.00 96.88 225 LYS A N 1
ATOM 1778 C CA . LYS A 1 225 ? -57.957 -10.148 80.614 1.00 96.88 225 LYS A CA 1
ATOM 1779 C C . LYS A 1 225 ? -56.735 -9.381 80.105 1.00 96.88 225 LYS A C 1
ATOM 1781 O O . LYS A 1 225 ? -56.552 -9.298 78.890 1.00 96.88 225 LYS A O 1
ATOM 1786 N N . LYS A 1 226 ? -55.866 -8.891 80.999 1.00 97.56 226 LYS A N 1
ATOM 1787 C CA . LYS A 1 226 ? -54.616 -8.202 80.615 1.00 97.56 226 LYS A CA 1
ATOM 1788 C C . LYS A 1 226 ? -53.692 -9.114 79.808 1.00 97.56 226 LYS A C 1
ATOM 1790 O O . LYS A 1 226 ? -53.096 -8.680 78.825 1.00 97.56 226 LYS A O 1
ATOM 1795 N N . HIS A 1 227 ? -53.573 -10.384 80.194 1.00 97.38 227 HIS A N 1
ATOM 1796 C CA . HIS A 1 227 ? -52.772 -11.358 79.456 1.00 97.38 227 HIS A CA 1
ATOM 1797 C C . HIS A 1 227 ? -53.345 -11.631 78.060 1.00 97.38 227 HIS A C 1
ATOM 1799 O O . HIS A 1 227 ? -52.579 -11.681 77.099 1.00 97.38 227 HIS A O 1
ATOM 1805 N N . ILE A 1 228 ? -54.670 -11.739 77.914 1.00 97.19 228 ILE A N 1
ATOM 1806 C CA . ILE A 1 228 ? -55.332 -11.889 76.607 1.00 97.19 228 ILE A CA 1
ATOM 1807 C C . ILE A 1 228 ? -55.081 -10.665 75.717 1.00 97.19 228 ILE A C 1
ATOM 1809 O O . ILE A 1 228 ? -54.758 -10.823 74.539 1.00 97.19 228 ILE A O 1
ATOM 1813 N N . GLU A 1 229 ? -55.207 -9.452 76.257 1.00 97.44 229 GLU A N 1
ATOM 1814 C CA . GLU A 1 229 ? -54.895 -8.214 75.530 1.00 97.44 229 GLU A CA 1
ATOM 1815 C C . GLU A 1 229 ? -53.430 -8.185 75.089 1.00 97.44 229 GLU A C 1
ATOM 1817 O O . GLU A 1 229 ? -53.149 -7.913 73.920 1.00 97.44 229 GLU A O 1
ATOM 1822 N N . LYS A 1 230 ? -52.502 -8.574 75.974 1.00 97.62 230 LYS A N 1
ATOM 1823 C CA . LYS A 1 230 ? -51.080 -8.632 75.631 1.00 97.62 230 LYS A CA 1
ATOM 1824 C C . LYS A 1 230 ? -50.774 -9.674 74.557 1.00 97.62 230 LYS A C 1
ATOM 1826 O O . LYS A 1 230 ? -49.952 -9.420 73.682 1.00 97.62 230 LYS A O 1
ATOM 1831 N N . ILE A 1 231 ? -51.436 -10.832 74.588 1.00 97.06 231 ILE A N 1
ATOM 1832 C CA . ILE A 1 231 ? -51.306 -11.856 73.541 1.00 97.06 231 ILE A CA 1
ATOM 1833 C C . ILE A 1 231 ? -51.773 -11.304 72.192 1.00 97.06 231 ILE A C 1
ATOM 1835 O O . ILE A 1 231 ? -51.080 -11.506 71.198 1.00 97.06 231 ILE A O 1
ATOM 1839 N N . LYS A 1 232 ? -52.899 -10.583 72.146 1.00 97.62 232 LYS A N 1
ATOM 1840 C CA . LYS A 1 232 ? -53.397 -9.966 70.904 1.00 97.62 232 LYS A CA 1
ATOM 1841 C C . LYS A 1 232 ? -52.433 -8.916 70.355 1.00 97.62 232 LYS A C 1
ATOM 1843 O O . LYS A 1 232 ? -52.177 -8.899 69.155 1.00 97.62 232 LYS A O 1
ATOM 1848 N N . GLU A 1 233 ? -51.881 -8.073 71.224 1.00 97.94 233 GLU A N 1
ATOM 1849 C CA . GLU A 1 233 ? -50.871 -7.080 70.846 1.00 97.94 233 GLU A CA 1
ATOM 1850 C C . GLU A 1 233 ? -49.627 -7.762 70.255 1.00 97.94 233 GLU A C 1
ATOM 1852 O O . GLU A 1 233 ? -49.218 -7.445 69.141 1.00 97.94 233 GLU A O 1
ATOM 1857 N N . LEU A 1 234 ? -49.085 -8.773 70.944 1.00 97.12 234 LEU A N 1
ATOM 1858 C CA . LEU A 1 234 ? -47.924 -9.533 70.470 1.00 97.12 234 LEU A CA 1
ATOM 1859 C C . LEU A 1 234 ? -48.200 -10.288 69.161 1.00 97.12 234 LEU A C 1
ATOM 1861 O O . LEU A 1 234 ? -47.302 -10.416 68.332 1.00 97.12 234 LEU A O 1
ATOM 1865 N N . GLN A 1 235 ? -49.424 -10.784 68.955 1.00 97.75 235 GLN A N 1
ATOM 1866 C CA . GLN A 1 235 ? -49.842 -11.392 67.688 1.00 97.75 235 GLN A CA 1
ATOM 1867 C C . GLN A 1 235 ? -49.848 -10.365 66.552 1.00 97.75 235 GLN A C 1
ATOM 1869 O O . GLN A 1 235 ? -49.277 -10.638 65.500 1.00 97.75 235 GLN A O 1
ATOM 1874 N N . SER A 1 236 ? -50.407 -9.173 66.783 1.00 97.88 236 SER A N 1
ATOM 1875 C CA . SER A 1 236 ? -50.394 -8.085 65.799 1.00 97.88 236 SER A CA 1
ATOM 1876 C C . SER A 1 236 ? -48.973 -7.617 65.474 1.00 97.88 236 SER A C 1
ATOM 1878 O O . SER A 1 236 ? -48.661 -7.357 64.312 1.00 97.88 236 SER A O 1
ATOM 1880 N N . ASP A 1 237 ? -48.100 -7.518 66.479 1.00 97.81 237 ASP A N 1
ATOM 1881 C CA . ASP A 1 237 ? -46.696 -7.150 66.283 1.00 97.81 237 ASP A CA 1
ATOM 1882 C C . ASP A 1 237 ? -45.932 -8.215 65.495 1.00 97.81 237 ASP A C 1
ATOM 1884 O O . ASP A 1 237 ? -45.177 -7.880 64.580 1.00 97.81 237 ASP A O 1
ATOM 1888 N N . ARG A 1 238 ? -46.147 -9.499 65.813 1.00 97.38 238 ARG A N 1
ATOM 1889 C CA . ARG A 1 238 ? -45.587 -10.619 65.050 1.00 97.38 238 ARG A CA 1
ATOM 1890 C C . ARG A 1 238 ? -46.013 -10.528 63.587 1.00 97.38 238 ARG A C 1
ATOM 1892 O O . ARG A 1 238 ? -45.148 -10.635 62.724 1.00 97.38 238 ARG A O 1
ATOM 1899 N N . ASP A 1 239 ? -47.297 -10.310 63.316 1.00 97.94 239 ASP A N 1
ATOM 1900 C CA . ASP A 1 239 ? -47.828 -10.272 61.950 1.00 97.94 239 ASP A CA 1
ATOM 1901 C C . ASP A 1 239 ? -47.210 -9.110 61.155 1.00 97.94 239 ASP A C 1
ATOM 1903 O O . ASP A 1 239 ? -46.667 -9.324 60.067 1.00 97.94 239 ASP A O 1
ATOM 1907 N N . ARG A 1 240 ? -47.125 -7.915 61.759 1.00 98.19 240 ARG A N 1
ATOM 1908 C CA . ARG A 1 240 ? -46.424 -6.761 61.170 1.00 98.19 240 ARG A CA 1
ATOM 1909 C C . ARG A 1 240 ? -44.959 -7.073 60.848 1.00 98.19 240 ARG A C 1
ATOM 1911 O O . ARG A 1 240 ? -44.496 -6.801 59.743 1.00 98.19 240 ARG A O 1
ATOM 1918 N N . VAL A 1 241 ? -44.222 -7.666 61.791 1.00 97.12 241 VAL A N 1
ATOM 1919 C CA . VAL A 1 241 ? -42.806 -8.023 61.584 1.00 97.12 241 VAL A CA 1
ATOM 1920 C C . VAL A 1 241 ? -42.655 -9.087 60.494 1.00 97.12 241 VAL A C 1
ATOM 1922 O O . VAL A 1 241 ? -41.694 -9.034 59.726 1.00 97.12 241 VAL A O 1
ATOM 1925 N N . THR A 1 242 ? -43.587 -10.040 60.384 1.00 97.38 242 THR A N 1
ATOM 1926 C CA . THR A 1 242 ? -43.556 -11.041 59.307 1.00 97.38 242 THR A CA 1
ATOM 1927 C C . THR A 1 242 ? -43.823 -10.437 57.933 1.00 97.38 242 THR A C 1
ATOM 1929 O O . THR A 1 242 ? -43.105 -10.773 56.994 1.00 97.38 242 THR A O 1
ATOM 1932 N N . GLU A 1 243 ? -44.769 -9.503 57.814 1.00 98.00 243 GLU A N 1
ATOM 1933 C CA . GLU A 1 243 ? -45.014 -8.786 56.559 1.00 98.00 243 GLU A CA 1
ATOM 1934 C C . GLU A 1 243 ? -43.798 -7.960 56.137 1.00 98.00 243 GLU A C 1
ATOM 1936 O O . GLU A 1 243 ? -43.390 -7.996 54.976 1.00 98.00 243 GLU A O 1
ATOM 1941 N N . ASP A 1 244 ? -43.183 -7.238 57.075 1.00 97.81 244 ASP A N 1
ATOM 1942 C CA . ASP A 1 244 ? -41.994 -6.441 56.782 1.00 97.81 244 ASP A CA 1
ATOM 1943 C C . ASP A 1 244 ? -40.806 -7.331 56.407 1.00 97.81 244 ASP A C 1
ATOM 1945 O O . ASP A 1 244 ? -40.112 -7.042 55.431 1.00 97.81 244 ASP A O 1
ATOM 1949 N N . ARG A 1 245 ? -40.605 -8.462 57.099 1.00 97.94 245 ARG A N 1
ATOM 1950 C CA . ARG A 1 245 ? -39.617 -9.479 56.706 1.00 97.94 245 ARG A CA 1
ATOM 1951 C C . ARG A 1 245 ? -39.838 -9.925 55.260 1.00 97.94 245 ARG A C 1
ATOM 1953 O O . ARG A 1 245 ? -38.876 -9.991 54.497 1.00 97.94 245 ARG A O 1
ATOM 1960 N N . ASP A 1 246 ? -41.075 -10.219 54.875 1.00 98.12 246 ASP A N 1
ATOM 1961 C CA . ASP A 1 246 ? -41.386 -10.710 53.532 1.00 98.12 246 ASP A CA 1
ATOM 1962 C C . ASP A 1 246 ? -41.167 -9.627 52.463 1.00 98.12 246 ASP A C 1
ATOM 1964 O O . ASP A 1 246 ? -40.5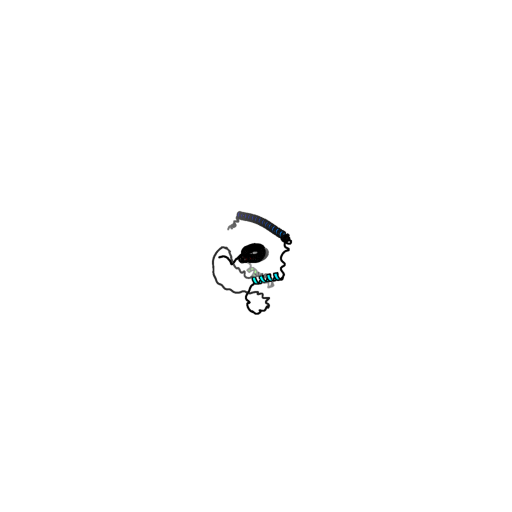93 -9.923 51.410 1.00 98.12 246 ASP A O 1
ATOM 1968 N N . LYS A 1 247 ? -41.497 -8.359 52.754 1.00 98.44 247 LYS A N 1
ATOM 1969 C CA . LYS A 1 247 ? -41.155 -7.208 51.893 1.00 98.44 247 LYS A CA 1
ATOM 1970 C C . LYS A 1 247 ? -39.643 -7.077 51.707 1.00 98.44 247 LYS A C 1
ATOM 1972 O O . LYS A 1 247 ? -39.173 -6.957 50.574 1.00 98.44 247 LYS A O 1
ATOM 1977 N N . TRP A 1 248 ? -38.868 -7.154 52.791 1.00 98.12 248 TRP A N 1
ATOM 1978 C CA . TRP A 1 248 ? -37.406 -7.074 52.721 1.00 98.12 248 TRP A CA 1
ATOM 1979 C C . TRP A 1 248 ? -36.801 -8.241 51.938 1.00 98.12 248 TRP A C 1
ATOM 1981 O O . TRP A 1 248 ? -35.885 -8.032 51.143 1.00 98.12 248 TRP A O 1
ATOM 1991 N N . ILE A 1 249 ? -37.335 -9.456 52.091 1.00 98.06 249 ILE A N 1
ATOM 1992 C CA . ILE A 1 249 ? -36.914 -10.623 51.304 1.00 98.06 249 ILE A CA 1
ATOM 1993 C C . ILE A 1 249 ? -37.203 -10.405 49.813 1.00 98.06 249 ILE A C 1
ATOM 1995 O O . ILE A 1 249 ? -36.336 -10.667 48.975 1.00 98.06 249 ILE A O 1
ATOM 1999 N N . GLN A 1 250 ? -38.390 -9.907 49.456 1.00 98.31 250 GLN A N 1
ATOM 2000 C CA . GLN A 1 250 ? -38.732 -9.605 48.063 1.00 98.31 250 GLN A CA 1
ATOM 2001 C C . GLN A 1 250 ? -37.799 -8.542 47.473 1.00 98.31 250 GLN A C 1
ATOM 2003 O O . GLN A 1 250 ? -37.236 -8.750 46.395 1.00 98.31 250 GLN A O 1
ATOM 2008 N N . GLN A 1 251 ? -37.559 -7.449 48.200 1.00 98.25 251 GLN A N 1
ATOM 2009 C CA . GLN A 1 251 ? -36.664 -6.381 47.762 1.00 98.25 251 GLN A CA 1
ATOM 2010 C C . GLN A 1 251 ? -35.213 -6.865 47.615 1.00 98.25 251 GLN A C 1
ATOM 2012 O O . GLN A 1 251 ? -34.558 -6.548 46.620 1.00 98.25 251 GLN A O 1
ATOM 2017 N N . ALA A 1 252 ? -34.721 -7.690 48.545 1.00 98.00 252 ALA A N 1
ATOM 2018 C CA . ALA A 1 252 ? -33.392 -8.293 48.461 1.00 98.00 252 ALA A CA 1
ATOM 2019 C C . ALA A 1 252 ? -33.254 -9.208 47.233 1.00 98.00 252 ALA A C 1
ATOM 2021 O O . ALA A 1 252 ? -32.242 -9.158 46.531 1.00 98.00 252 ALA A O 1
ATOM 2022 N N . ASN A 1 253 ? -34.284 -10.000 46.920 1.00 98.25 253 ASN A N 1
ATOM 2023 C CA . ASN A 1 253 ? -34.300 -10.847 45.726 1.00 98.25 253 ASN A CA 1
ATOM 2024 C C . ASN A 1 253 ? -34.318 -10.021 44.430 1.00 98.25 253 ASN A C 1
ATOM 2026 O O . ASN A 1 253 ? -33.596 -10.344 43.485 1.00 98.25 253 ASN A O 1
ATOM 2030 N N . MET A 1 254 ? -35.087 -8.929 44.383 1.00 98.25 254 MET A N 1
ATOM 2031 C CA . MET A 1 254 ? -35.089 -8.007 43.242 1.00 98.25 254 MET A CA 1
ATOM 2032 C C . MET A 1 254 ? -33.713 -7.364 43.036 1.00 98.25 254 MET A C 1
ATOM 2034 O O . MET A 1 254 ? -33.192 -7.384 41.919 1.00 98.25 254 MET A O 1
ATOM 2038 N N . ALA A 1 255 ? -33.097 -6.854 44.107 1.00 97.69 255 ALA A N 1
ATOM 2039 C CA . ALA A 1 255 ? -31.764 -6.259 44.062 1.00 97.69 255 ALA A CA 1
ATOM 2040 C C . ALA A 1 255 ? -30.703 -7.274 43.607 1.00 97.69 255 ALA A C 1
ATOM 2042 O O . ALA A 1 255 ? -29.891 -6.970 42.735 1.00 97.69 255 ALA A O 1
ATOM 2043 N N . LYS A 1 256 ? -30.763 -8.511 44.115 1.00 98.38 256 LYS A N 1
ATOM 2044 C CA . LYS A 1 256 ? -29.881 -9.607 43.692 1.00 98.38 256 LYS A CA 1
ATOM 2045 C C . LYS A 1 256 ? -30.006 -9.901 42.193 1.00 98.38 256 LYS A C 1
ATOM 2047 O O . LYS A 1 256 ? -28.995 -10.031 41.512 1.00 98.38 256 LYS A O 1
ATOM 2052 N N . ASN A 1 257 ? -31.227 -9.963 41.660 1.00 98.00 257 ASN A N 1
ATOM 2053 C CA . ASN A 1 257 ? -31.457 -10.207 40.231 1.00 98.00 257 ASN A CA 1
ATOM 2054 C C . ASN A 1 257 ? -30.967 -9.049 39.346 1.00 98.00 257 ASN A C 1
ATOM 2056 O O . ASN A 1 257 ? -30.530 -9.268 38.216 1.00 98.00 257 ASN A O 1
ATOM 2060 N N . VAL A 1 258 ? -31.050 -7.807 39.828 1.00 98.25 258 VAL A N 1
ATOM 2061 C CA . VAL A 1 258 ? -30.471 -6.640 39.144 1.00 98.25 258 VAL A CA 1
ATOM 2062 C C . VAL A 1 258 ? -28.944 -6.722 39.142 1.00 98.25 258 VAL A C 1
ATOM 2064 O O . VAL A 1 258 ? -28.334 -6.544 38.091 1.00 98.25 258 VAL A O 1
ATOM 2067 N N . LEU A 1 259 ? -28.336 -7.068 40.278 1.00 98.25 259 LEU A N 1
ATOM 2068 C CA . LEU A 1 259 ? -26.886 -7.193 40.415 1.00 98.25 259 LEU A CA 1
ATOM 2069 C C . LEU A 1 259 ? -26.313 -8.257 39.469 1.00 98.25 259 LEU A C 1
ATOM 2071 O O . LEU A 1 259 ? -25.405 -7.951 38.703 1.00 98.25 259 LEU A O 1
ATOM 2075 N N . VAL A 1 260 ? -26.921 -9.447 39.414 1.00 98.44 260 VAL A N 1
ATOM 2076 C CA . VAL A 1 260 ? -26.509 -10.513 38.479 1.00 98.44 260 VAL A CA 1
ATOM 2077 C C . VAL A 1 260 ? -26.606 -10.057 37.017 1.00 98.44 260 VAL A C 1
ATOM 2079 O O . VAL A 1 260 ? -25.714 -10.342 36.218 1.00 98.44 260 VAL A O 1
ATOM 2082 N N . ARG A 1 261 ? -27.660 -9.317 36.644 1.00 98.38 261 ARG A N 1
ATOM 2083 C CA . ARG A 1 261 ? -27.788 -8.772 35.280 1.00 98.38 261 ARG A CA 1
ATOM 2084 C C . ARG A 1 261 ? -26.686 -7.764 34.962 1.00 98.38 261 ARG A C 1
ATOM 2086 O O . ARG A 1 261 ? -26.121 -7.815 33.873 1.00 98.38 261 ARG A O 1
ATOM 2093 N N . HIS A 1 262 ? -26.362 -6.872 35.894 1.00 97.88 262 HIS A N 1
ATOM 2094 C CA . HIS A 1 262 ? -25.283 -5.907 35.695 1.00 97.88 262 HIS A CA 1
ATOM 2095 C C . HIS A 1 262 ? -23.902 -6.568 35.648 1.00 97.88 262 HIS A C 1
ATOM 2097 O O . HIS A 1 262 ? -23.084 -6.171 34.824 1.00 97.88 262 HIS A O 1
ATOM 2103 N N . GLU A 1 263 ? -23.651 -7.613 36.439 1.00 98.44 263 GLU A N 1
ATOM 2104 C CA . GLU A 1 263 ? -22.415 -8.404 36.356 1.00 98.44 263 GLU A CA 1
ATOM 2105 C C . GLU A 1 263 ? -22.258 -9.075 34.984 1.00 98.44 263 GLU A C 1
ATOM 2107 O O . GLU A 1 263 ? -21.188 -9.004 34.375 1.00 98.44 263 GLU A O 1
ATOM 2112 N N . GLN A 1 264 ? -23.333 -9.664 34.449 1.00 98.25 264 GLN A N 1
ATOM 2113 C CA . GLN A 1 264 ? -23.338 -10.242 33.100 1.00 98.25 264 GLN A CA 1
ATOM 2114 C C . GLN A 1 264 ? -23.074 -9.180 32.023 1.00 98.25 264 GLN A C 1
ATOM 2116 O O . GLN A 1 264 ? -22.259 -9.396 31.124 1.00 98.25 264 GLN A O 1
ATOM 2121 N N . GLN A 1 265 ? -23.714 -8.010 32.128 1.00 98.38 265 GLN A N 1
ATOM 2122 C CA . GLN A 1 265 ? -23.478 -6.891 31.213 1.00 98.38 265 GLN A CA 1
ATOM 2123 C C . GLN A 1 265 ? -22.027 -6.405 31.282 1.00 98.38 265 GLN A C 1
ATOM 2125 O O . GLN A 1 265 ? -21.384 -6.276 30.240 1.00 98.38 265 GLN A O 1
ATOM 2130 N N . ALA A 1 266 ? -21.483 -6.202 32.482 1.00 97.94 266 ALA A N 1
ATOM 2131 C CA . ALA A 1 266 ? -20.098 -5.784 32.673 1.00 97.94 266 ALA A CA 1
ATOM 2132 C C . ALA A 1 266 ? -19.116 -6.800 32.071 1.00 97.94 266 ALA A C 1
ATOM 2134 O O . ALA A 1 266 ? -18.225 -6.417 31.314 1.00 97.94 266 ALA A O 1
ATOM 2135 N N . SER A 1 267 ? -19.327 -8.097 32.319 1.00 98.56 267 SER A N 1
ATOM 2136 C CA . SER A 1 267 ? -18.525 -9.171 31.725 1.00 98.56 267 SER A CA 1
ATOM 2137 C C . SER A 1 267 ? -18.573 -9.143 30.192 1.00 98.56 267 SER A C 1
ATOM 2139 O O . SER A 1 267 ? -17.526 -9.179 29.545 1.00 98.56 267 SER A O 1
ATOM 2141 N N . SER A 1 268 ? -19.761 -8.980 29.597 1.00 98.44 268 SER A N 1
ATOM 2142 C CA . SER A 1 268 ? -19.907 -8.900 28.137 1.00 98.44 268 SER A CA 1
ATOM 2143 C C . SER A 1 268 ? -19.195 -7.686 27.525 1.00 98.44 268 SER A C 1
ATOM 2145 O O . SER A 1 268 ? -18.581 -7.791 26.461 1.00 98.44 268 SER A O 1
ATOM 2147 N N . ILE A 1 269 ? -19.220 -6.537 28.213 1.00 98.31 269 ILE A N 1
ATOM 2148 C CA . ILE A 1 269 ? -18.537 -5.315 27.778 1.00 98.31 269 ILE A CA 1
ATOM 2149 C C . ILE A 1 269 ? -17.021 -5.505 27.834 1.00 98.31 269 ILE A C 1
ATOM 2151 O O . ILE A 1 269 ? -16.340 -5.116 26.888 1.00 98.31 269 ILE A O 1
ATOM 2155 N N . VAL A 1 270 ? -16.500 -6.136 28.891 1.00 98.56 270 VAL A N 1
ATOM 2156 C CA . VAL A 1 270 ? -15.066 -6.434 29.026 1.00 98.56 270 VAL A CA 1
ATOM 2157 C C . VAL A 1 270 ? -14.587 -7.341 27.893 1.00 98.56 270 VAL A C 1
ATOM 2159 O O . VAL A 1 270 ? -13.590 -7.022 27.248 1.00 98.56 270 VAL A O 1
ATOM 2162 N N . VAL A 1 271 ? -15.321 -8.415 27.584 1.00 98.62 271 VAL A N 1
ATOM 2163 C CA . VAL A 1 271 ? -14.980 -9.314 26.466 1.00 98.62 271 VAL A CA 1
ATOM 2164 C C . VAL A 1 271 ? -14.997 -8.563 25.132 1.00 98.62 271 VAL A C 1
ATOM 2166 O O . VAL A 1 271 ? -14.058 -8.664 24.343 1.00 98.62 271 VAL A O 1
ATOM 2169 N N . ARG A 1 272 ? -16.024 -7.741 24.884 1.00 98.62 272 ARG A N 1
ATOM 2170 C CA . ARG A 1 272 ? -16.102 -6.927 23.662 1.00 98.62 272 ARG A CA 1
ATOM 2171 C C . ARG A 1 272 ? -14.943 -5.932 23.558 1.00 98.62 272 ARG A C 1
ATOM 2173 O O . ARG A 1 272 ? -14.383 -5.768 22.478 1.00 98.62 272 ARG A O 1
ATOM 2180 N N . MET A 1 273 ? -14.567 -5.293 24.664 1.00 98.44 273 MET A N 1
ATOM 2181 C CA . MET A 1 273 ? -13.429 -4.375 24.718 1.00 98.44 273 MET A CA 1
ATOM 2182 C C . MET A 1 273 ? -12.118 -5.094 24.381 1.00 98.44 273 MET A C 1
ATOM 2184 O O . MET A 1 273 ? -11.345 -4.588 23.572 1.00 98.44 273 MET A O 1
ATOM 2188 N N . GLN A 1 274 ? -11.889 -6.284 24.944 1.00 98.62 274 GLN A N 1
ATOM 2189 C CA . GLN A 1 274 ? -10.702 -7.094 24.657 1.00 98.62 274 GLN A CA 1
ATOM 2190 C C . GLN A 1 274 ? -10.624 -7.492 23.176 1.00 98.62 274 GLN A C 1
ATOM 2192 O O . GLN A 1 274 ? -9.561 -7.363 22.569 1.00 98.62 274 GLN A O 1
ATOM 2197 N N . ASN A 1 275 ? -11.747 -7.888 22.571 1.00 98.50 275 ASN A N 1
ATOM 2198 C CA . ASN A 1 275 ? -11.808 -8.217 21.143 1.00 98.50 275 ASN A CA 1
ATOM 2199 C C . ASN A 1 275 ? -11.474 -7.003 20.262 1.00 98.50 275 ASN A C 1
ATOM 2201 O O . ASN A 1 275 ? -10.621 -7.099 19.382 1.00 98.50 275 ASN A O 1
ATOM 2205 N N . ILE A 1 276 ? -12.077 -5.842 20.546 1.00 98.44 276 ILE A N 1
ATOM 2206 C CA . ILE A 1 276 ? -11.794 -4.588 19.825 1.00 98.44 276 ILE A CA 1
ATOM 2207 C C . ILE A 1 276 ? -10.329 -4.167 20.004 1.00 98.44 276 ILE A C 1
ATOM 2209 O O . ILE A 1 276 ? -9.700 -3.654 19.078 1.00 98.44 276 ILE A O 1
ATOM 2213 N N . GLN A 1 277 ? -9.750 -4.370 21.188 1.00 98.44 277 GLN A N 1
ATOM 2214 C CA . GLN A 1 277 ? -8.344 -4.066 21.444 1.00 98.44 277 GLN A CA 1
ATOM 2215 C C . GLN A 1 277 ? -7.409 -4.993 20.652 1.00 98.44 277 GLN A C 1
ATOM 2217 O O . GLN A 1 277 ? -6.420 -4.520 20.085 1.00 98.44 277 GLN A O 1
ATOM 2222 N N . ALA A 1 278 ? -7.733 -6.286 20.567 1.00 98.38 278 ALA A N 1
ATOM 2223 C CA . ALA A 1 278 ? -6.989 -7.254 19.767 1.00 98.38 278 ALA A CA 1
ATOM 2224 C C . ALA A 1 278 ? -7.059 -6.926 18.265 1.00 98.38 278 ALA A C 1
ATOM 2226 O O . ALA A 1 278 ? -6.024 -6.902 17.594 1.00 98.38 278 ALA A O 1
ATOM 2227 N N . GLU A 1 279 ? -8.248 -6.596 17.757 1.00 98.44 279 GLU A N 1
ATOM 2228 C CA . GLU A 1 279 ? -8.460 -6.178 16.368 1.00 98.44 279 GLU A CA 1
ATOM 2229 C C . GLU A 1 279 ? -7.702 -4.884 16.047 1.00 98.44 279 GLU A C 1
ATOM 2231 O O . GLU A 1 279 ? -6.958 -4.832 15.070 1.00 98.44 279 GLU A O 1
ATOM 2236 N N . ASN A 1 280 ? -7.771 -3.872 16.916 1.00 98.31 280 ASN A N 1
ATOM 2237 C CA . ASN A 1 280 ? -6.967 -2.656 16.772 1.00 98.31 280 ASN A CA 1
ATOM 2238 C C . ASN A 1 280 ? -5.461 -2.954 16.737 1.00 98.31 280 ASN A C 1
ATOM 2240 O O . ASN A 1 280 ? -4.721 -2.348 15.961 1.00 98.31 280 ASN A O 1
ATOM 2244 N N . GLY A 1 281 ? -4.987 -3.890 17.564 1.00 98.50 281 GLY A N 1
ATOM 2245 C CA . GLY A 1 281 ? -3.595 -4.339 17.548 1.00 98.50 281 GLY A CA 1
ATOM 2246 C C . GLY A 1 281 ? -3.210 -5.070 16.257 1.00 98.50 281 GLY A C 1
ATOM 2247 O O . GLY A 1 281 ? -2.073 -4.957 15.797 1.00 98.50 281 GLY A O 1
ATOM 2248 N N . HIS A 1 282 ? -4.136 -5.815 15.654 1.00 98.44 282 HIS A N 1
ATOM 2249 C CA . HIS A 1 282 ? -3.956 -6.438 14.344 1.00 98.44 282 HIS A CA 1
ATOM 2250 C C . HIS A 1 282 ? -3.916 -5.389 13.222 1.00 98.44 282 HIS A C 1
ATOM 2252 O O . HIS A 1 282 ? -2.943 -5.337 12.471 1.00 98.44 282 HIS A O 1
ATOM 2258 N N . LEU A 1 283 ? -4.904 -4.494 13.167 1.00 98.62 283 LEU A N 1
ATOM 2259 C CA . LEU A 1 283 ? -4.996 -3.441 12.152 1.00 98.62 283 LEU A CA 1
ATOM 2260 C C . LEU A 1 283 ? -3.781 -2.506 12.179 1.00 98.62 283 LEU A C 1
ATOM 2262 O O . LEU A 1 283 ? -3.236 -2.181 11.128 1.00 98.62 283 LEU A O 1
ATOM 2266 N N . LYS A 1 284 ? -3.280 -2.134 13.365 1.00 98.62 284 LYS A N 1
ATOM 2267 C CA . LYS A 1 284 ? -2.040 -1.347 13.489 1.00 98.62 284 LYS A CA 1
ATOM 2268 C C . LYS A 1 284 ? -0.833 -2.049 12.860 1.00 98.62 284 LYS A C 1
ATOM 2270 O O . LYS A 1 284 ? -0.023 -1.392 12.213 1.00 98.62 284 LYS A O 1
ATOM 2275 N N . ARG A 1 285 ? -0.706 -3.371 13.028 1.00 98.69 285 ARG A N 1
ATOM 2276 C CA . ARG A 1 285 ? 0.385 -4.150 12.418 1.00 98.69 285 ARG A CA 1
ATOM 2277 C C . ARG A 1 285 ? 0.253 -4.213 10.898 1.00 98.69 285 ARG A C 1
ATOM 2279 O O . ARG A 1 285 ? 1.261 -4.043 10.217 1.00 98.69 285 ARG A O 1
ATOM 2286 N N . GLU A 1 286 ? -0.961 -4.388 10.379 1.00 98.50 286 GLU A N 1
ATOM 2287 C CA . GLU A 1 286 ? -1.197 -4.402 8.930 1.00 98.50 286 GLU A CA 1
ATOM 2288 C C . GLU A 1 286 ? -0.910 -3.033 8.297 1.00 98.50 286 GLU A C 1
ATOM 2290 O O . GLU A 1 286 ? -0.252 -2.960 7.264 1.00 98.50 286 GLU A O 1
ATOM 2295 N N . VAL A 1 287 ? -1.282 -1.933 8.961 1.00 98.62 287 VAL A N 1
ATOM 2296 C CA . VAL A 1 287 ? -0.932 -0.572 8.515 1.00 98.62 287 VAL A CA 1
ATOM 2297 C C . VAL A 1 287 ? 0.584 -0.382 8.424 1.00 98.62 287 VAL A C 1
ATOM 2299 O O . VAL A 1 287 ? 1.081 0.144 7.430 1.00 98.62 287 VAL A O 1
ATOM 2302 N N . GLU A 1 288 ? 1.344 -0.818 9.429 1.00 98.69 288 GLU A N 1
ATOM 2303 C CA . GLU A 1 288 ? 2.808 -0.700 9.402 1.00 98.69 288 GLU A CA 1
ATOM 2304 C C . GLU A 1 288 ? 3.458 -1.590 8.334 1.00 98.69 288 GLU A C 1
ATOM 2306 O O . GLU A 1 288 ? 4.461 -1.202 7.729 1.00 98.69 288 GLU A O 1
ATOM 2311 N N . LYS A 1 289 ? 2.878 -2.760 8.054 1.00 98.62 289 LYS A N 1
ATOM 2312 C CA . LYS A 1 289 ? 3.298 -3.623 6.946 1.00 98.62 289 LYS A CA 1
ATOM 2313 C C . LYS A 1 289 ? 3.048 -2.947 5.593 1.00 98.62 289 LYS A C 1
ATOM 2315 O O . LYS A 1 289 ? 3.996 -2.782 4.827 1.00 98.62 289 LYS A O 1
ATOM 2320 N N . LEU A 1 290 ? 1.832 -2.458 5.348 1.00 98.62 290 LEU A N 1
ATOM 2321 C CA . LEU A 1 290 ? 1.471 -1.766 4.105 1.00 98.62 290 LEU A CA 1
ATOM 2322 C C . LEU A 1 290 ? 2.311 -0.501 3.877 1.00 98.62 290 LEU A C 1
ATOM 2324 O O . LEU A 1 290 ? 2.742 -0.238 2.758 1.00 98.62 290 LEU A O 1
ATOM 2328 N N . LYS A 1 291 ? 2.632 0.262 4.931 1.00 98.75 291 LYS A N 1
ATOM 2329 C CA . LYS A 1 291 ? 3.554 1.409 4.828 1.00 98.75 291 LYS A CA 1
ATOM 2330 C C . LYS A 1 291 ? 4.950 1.000 4.351 1.00 98.75 291 LYS A C 1
ATOM 2332 O O . LYS A 1 291 ? 5.563 1.722 3.562 1.00 98.75 291 LYS A O 1
ATOM 2337 N N . LYS A 1 292 ? 5.476 -0.133 4.832 1.00 98.69 292 LYS A N 1
ATOM 2338 C CA . LYS A 1 292 ? 6.784 -0.653 4.397 1.00 98.69 292 LYS A CA 1
ATOM 2339 C C . LYS A 1 292 ? 6.743 -1.101 2.940 1.00 98.69 292 LYS A C 1
ATOM 2341 O O . LYS A 1 292 ? 7.649 -0.749 2.189 1.00 98.69 292 LYS A O 1
ATOM 2346 N N . GLU A 1 293 ? 5.696 -1.820 2.546 1.00 98.56 293 GLU A N 1
ATOM 2347 C CA . GLU A 1 293 ? 5.483 -2.259 1.162 1.00 98.56 293 GLU A CA 1
ATOM 2348 C C . GLU A 1 293 ? 5.358 -1.062 0.211 1.00 98.56 293 GLU A C 1
ATOM 2350 O O . GLU A 1 293 ? 6.049 -1.018 -0.805 1.00 98.56 293 GLU A O 1
ATOM 2355 N N . LEU A 1 294 ? 4.588 -0.034 0.585 1.00 98.56 294 LEU A N 1
ATOM 2356 C CA . LEU A 1 294 ? 4.474 1.211 -0.178 1.00 98.56 294 LEU A CA 1
ATOM 2357 C C . LEU A 1 294 ? 5.837 1.884 -0.361 1.00 98.56 294 LEU A C 1
ATOM 2359 O O . LEU A 1 294 ? 6.197 2.259 -1.473 1.00 98.56 294 LEU A O 1
ATOM 2363 N N . LYS A 1 295 ? 6.633 2.005 0.709 1.00 98.69 295 LYS A N 1
ATOM 2364 C CA . LYS A 1 295 ? 7.972 2.606 0.626 1.00 98.69 295 LYS A CA 1
ATOM 2365 C C . LYS A 1 295 ? 8.887 1.832 -0.328 1.00 98.69 295 LYS A C 1
ATOM 2367 O O . LYS A 1 295 ? 9.619 2.452 -1.099 1.00 98.69 295 LYS A O 1
ATOM 2372 N N . GLN A 1 296 ? 8.842 0.500 -0.288 1.00 98.50 296 GLN A N 1
ATOM 2373 C CA . GLN A 1 296 ? 9.603 -0.347 -1.209 1.00 98.50 296 GLN A CA 1
ATOM 2374 C C . GLN A 1 296 ? 9.127 -0.167 -2.654 1.00 98.50 296 GLN A C 1
ATOM 2376 O O . GLN A 1 296 ? 9.952 0.058 -3.537 1.00 98.50 296 GLN A O 1
ATOM 2381 N N . ALA A 1 297 ? 7.815 -0.198 -2.897 1.00 98.38 297 ALA A N 1
ATOM 2382 C CA . ALA A 1 297 ? 7.237 -0.003 -4.224 1.00 98.38 297 ALA A CA 1
ATOM 2383 C C . ALA A 1 297 ? 7.616 1.363 -4.819 1.00 98.38 297 ALA A C 1
ATOM 2385 O O . ALA A 1 297 ? 8.061 1.430 -5.964 1.00 98.38 297 ALA A O 1
ATOM 2386 N N . THR A 1 298 ? 7.544 2.439 -4.029 1.00 98.50 298 THR A N 1
ATOM 2387 C CA . THR A 1 298 ? 7.968 3.782 -4.453 1.00 98.50 298 THR A CA 1
ATOM 2388 C C . THR A 1 298 ? 9.455 3.824 -4.807 1.00 98.50 298 THR A C 1
ATOM 2390 O O . THR A 1 298 ? 9.830 4.423 -5.814 1.00 98.50 298 THR A O 1
ATOM 2393 N N . GLN A 1 299 ? 10.315 3.153 -4.033 1.00 98.44 299 GLN A N 1
ATOM 2394 C CA . GLN A 1 299 ? 11.746 3.067 -4.337 1.00 98.44 299 GLN A CA 1
ATOM 2395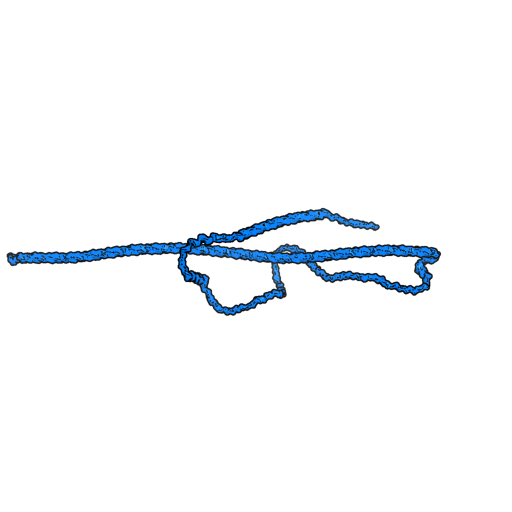 C C . GLN A 1 299 ? 12.012 2.312 -5.650 1.00 98.44 299 GLN A C 1
ATOM 2397 O O . GLN A 1 299 ? 12.809 2.772 -6.470 1.00 98.44 299 GLN A O 1
ATOM 2402 N N . TYR A 1 300 ? 11.342 1.176 -5.870 1.00 98.31 300 TYR A N 1
ATOM 2403 C CA . TYR A 1 300 ? 11.450 0.425 -7.124 1.00 98.31 300 TYR A CA 1
ATOM 2404 C C . TYR A 1 300 ? 10.942 1.235 -8.319 1.00 98.31 300 TYR A C 1
ATOM 2406 O O . TYR A 1 300 ? 11.607 1.275 -9.354 1.00 98.31 300 TYR A O 1
ATOM 2414 N N . SER A 1 301 ? 9.812 1.929 -8.163 1.00 98.06 301 SER A N 1
ATOM 2415 C CA . SER A 1 301 ? 9.260 2.812 -9.192 1.00 98.06 301 SER A CA 1
ATOM 2416 C C . SER A 1 301 ? 10.243 3.920 -9.563 1.00 98.06 301 SER A C 1
ATOM 2418 O O . SER A 1 301 ? 10.555 4.082 -10.739 1.00 98.06 301 SER A O 1
ATOM 2420 N N . GLY A 1 302 ? 10.813 4.617 -8.573 1.00 98.56 302 GLY A N 1
ATOM 2421 C CA . GLY A 1 302 ? 11.810 5.662 -8.823 1.00 98.56 302 GLY A CA 1
ATOM 2422 C C . GLY A 1 302 ? 13.077 5.127 -9.503 1.00 98.56 302 GLY A C 1
ATOM 2423 O O . GLY A 1 302 ? 13.629 5.768 -10.394 1.00 98.56 302 GLY A O 1
ATOM 2424 N N . SER A 1 303 ? 13.527 3.916 -9.152 1.00 98.44 303 SER A N 1
ATOM 2425 C CA . SER A 1 303 ? 14.657 3.273 -9.839 1.00 98.44 303 SER A CA 1
ATOM 2426 C C . SER A 1 303 ? 14.345 2.957 -11.306 1.00 98.44 303 SER A C 1
ATOM 2428 O O . SER A 1 303 ? 15.175 3.202 -12.186 1.00 98.44 303 SER A O 1
ATOM 2430 N N . ASN A 1 304 ? 13.144 2.446 -11.581 1.00 98.31 304 ASN A N 1
ATOM 2431 C CA . ASN A 1 304 ? 12.699 2.142 -12.937 1.00 98.31 304 ASN A CA 1
ATOM 2432 C C . ASN A 1 304 ? 12.528 3.408 -13.779 1.00 98.31 304 ASN A C 1
ATOM 2434 O O . ASN A 1 304 ? 12.936 3.408 -14.936 1.00 98.31 304 ASN A O 1
ATOM 2438 N N . GLU A 1 305 ? 12.013 4.492 -13.200 1.00 98.56 305 GLU A N 1
ATOM 2439 C CA . GLU A 1 305 ? 11.889 5.789 -13.868 1.00 98.56 305 GLU A CA 1
ATOM 2440 C C . GLU A 1 305 ? 13.257 6.341 -14.295 1.00 98.56 305 GLU A C 1
ATOM 2442 O O . GLU A 1 305 ? 13.437 6.742 -15.443 1.00 98.56 305 GLU A O 1
ATOM 2447 N N . VAL A 1 306 ? 14.274 6.258 -13.429 1.00 98.69 306 VAL A N 1
ATOM 2448 C CA . VAL A 1 306 ? 15.648 6.657 -13.785 1.00 98.69 306 VAL A CA 1
ATOM 2449 C C . VAL A 1 306 ? 16.201 5.813 -14.939 1.00 98.69 306 VAL A C 1
ATOM 2451 O O . VAL A 1 306 ? 16.844 6.347 -15.844 1.00 98.69 306 VAL A O 1
ATOM 2454 N N . ARG A 1 307 ? 15.969 4.494 -14.931 1.00 98.44 307 ARG A N 1
ATOM 2455 C CA . ARG A 1 307 ? 16.408 3.599 -16.020 1.00 98.44 307 ARG A CA 1
ATOM 2456 C C . ARG A 1 307 ? 15.677 3.898 -17.327 1.00 98.44 307 ARG A C 1
ATOM 2458 O O . ARG A 1 307 ? 16.313 3.908 -18.379 1.00 98.44 307 ARG A O 1
ATOM 2465 N N . LEU A 1 308 ? 14.375 4.159 -17.250 1.00 98.38 308 LEU A N 1
ATOM 2466 C CA . LEU A 1 308 ? 13.549 4.533 -18.390 1.00 98.38 308 LEU A CA 1
ATOM 2467 C C . LEU A 1 308 ? 14.042 5.845 -19.007 1.00 98.38 308 LEU A C 1
ATOM 2469 O O . LEU A 1 308 ? 14.300 5.881 -20.205 1.00 98.38 308 LEU A O 1
ATOM 2473 N N . ASN A 1 309 ? 14.273 6.876 -18.192 1.00 98.56 309 ASN A N 1
ATOM 2474 C CA . ASN A 1 309 ? 14.771 8.170 -18.662 1.00 98.56 309 ASN A CA 1
ATOM 2475 C C . ASN A 1 309 ? 16.139 8.047 -19.348 1.00 98.56 309 ASN A C 1
ATOM 2477 O O . ASN A 1 309 ? 16.333 8.608 -20.422 1.00 98.56 309 ASN A O 1
ATOM 2481 N N . ARG A 1 310 ? 17.060 7.234 -18.809 1.00 98.56 310 ARG A N 1
ATOM 2482 C CA . ARG A 1 310 ? 18.345 6.948 -19.479 1.00 98.56 310 ARG A CA 1
ATOM 2483 C C . ARG A 1 310 ? 18.157 6.279 -20.839 1.00 98.56 310 ARG A C 1
ATOM 2485 O O . ARG A 1 310 ? 18.804 6.672 -21.803 1.00 98.56 310 ARG A O 1
ATOM 2492 N N . SER A 1 311 ? 17.263 5.295 -20.929 1.00 98.06 311 SER A N 1
ATOM 2493 C CA . SER A 1 311 ? 16.972 4.623 -22.198 1.00 98.06 311 SER A CA 1
ATOM 2494 C C . SER A 1 311 ? 16.347 5.581 -23.219 1.00 98.06 311 SER A C 1
ATOM 2496 O O . SER A 1 311 ? 16.728 5.555 -24.386 1.00 98.06 311 SER A O 1
ATOM 2498 N N . ILE A 1 312 ? 15.457 6.478 -22.782 1.00 98.31 312 ILE A N 1
ATOM 2499 C CA . ILE A 1 312 ? 14.885 7.537 -23.626 1.00 98.31 312 ILE A CA 1
ATOM 2500 C C . ILE A 1 312 ? 15.990 8.468 -24.145 1.00 98.31 312 ILE A C 1
ATOM 2502 O O . ILE A 1 312 ? 16.070 8.720 -25.346 1.00 98.31 312 ILE A O 1
ATOM 2506 N N . GLU A 1 313 ? 16.892 8.931 -23.276 1.00 98.38 313 GLU A N 1
ATOM 2507 C CA . GLU A 1 313 ? 18.026 9.771 -23.682 1.00 98.38 313 GLU A CA 1
ATOM 2508 C C . GLU A 1 313 ? 18.947 9.072 -24.697 1.00 98.38 313 GLU A C 1
ATOM 2510 O O . GLU A 1 313 ? 19.428 9.703 -25.641 1.00 98.38 313 GLU A O 1
ATOM 2515 N N . GLU A 1 314 ? 19.213 7.775 -24.524 1.00 98.44 314 GLU A N 1
ATOM 2516 C CA . GLU A 1 314 ? 20.009 6.976 -25.463 1.00 98.44 314 GLU A CA 1
ATOM 2517 C C . GLU A 1 314 ? 19.324 6.835 -26.824 1.00 98.44 314 GLU A C 1
ATOM 2519 O O . GLU A 1 314 ? 19.962 7.042 -27.859 1.00 98.44 314 GLU A O 1
ATOM 2524 N N . VAL A 1 315 ? 18.021 6.546 -26.842 1.00 98.44 315 VAL A N 1
ATOM 2525 C CA . VAL A 1 315 ? 17.232 6.485 -28.080 1.00 98.44 315 VAL A CA 1
ATOM 2526 C C . VAL A 1 315 ? 17.264 7.833 -28.803 1.00 98.44 315 VAL A C 1
ATOM 2528 O O . VAL A 1 315 ? 17.435 7.878 -30.024 1.00 98.44 315 VAL A O 1
ATOM 2531 N N . GLU A 1 316 ? 17.181 8.937 -28.067 1.00 98.50 316 GLU A N 1
ATOM 2532 C CA . GLU A 1 316 ? 17.196 10.286 -28.631 1.00 98.50 316 GLU A CA 1
ATOM 2533 C C . GLU A 1 316 ? 18.564 10.612 -29.244 1.00 98.50 316 GLU A C 1
ATOM 2535 O O . GLU A 1 316 ? 18.636 11.111 -30.374 1.00 98.50 316 GLU A O 1
ATOM 2540 N N . LYS A 1 317 ? 19.658 10.231 -28.571 1.00 98.62 317 LYS A N 1
ATOM 2541 C CA . LYS A 1 317 ? 21.024 10.325 -29.115 1.00 98.62 317 LYS A CA 1
ATOM 2542 C C . LYS A 1 317 ? 21.183 9.502 -30.394 1.00 98.62 317 LYS A C 1
ATOM 2544 O O . LYS A 1 317 ? 21.719 10.007 -31.383 1.00 98.62 317 LYS A O 1
ATOM 2549 N N . LEU A 1 318 ? 20.690 8.262 -30.408 1.00 98.50 318 LEU A N 1
ATOM 2550 C CA . LEU A 1 318 ? 20.759 7.387 -31.583 1.00 98.50 318 LEU A CA 1
ATOM 2551 C C . LEU A 1 318 ? 19.942 7.938 -32.757 1.00 98.50 318 LEU A C 1
ATOM 2553 O O . LEU A 1 318 ? 20.415 7.910 -33.892 1.00 98.50 318 LEU A O 1
ATOM 2557 N N . LYS A 1 319 ? 18.756 8.505 -32.508 1.00 98.62 319 LYS A N 1
ATOM 2558 C CA . LYS A 1 319 ? 17.953 9.178 -33.545 1.00 98.62 319 LYS A CA 1
ATOM 2559 C C . LYS A 1 319 ? 18.704 10.355 -34.166 1.00 98.62 319 LYS A C 1
ATOM 2561 O O . LYS A 1 319 ? 18.672 10.508 -35.388 1.00 98.62 319 LYS A O 1
ATOM 2566 N N . VAL A 1 320 ? 19.371 11.180 -33.355 1.00 98.56 320 VAL A N 1
ATOM 2567 C CA . VAL A 1 320 ? 20.184 12.305 -33.850 1.00 98.56 320 VAL A CA 1
ATOM 2568 C C . VAL A 1 320 ? 21.362 11.793 -34.680 1.00 98.56 320 VAL A C 1
ATOM 2570 O O . VAL A 1 320 ? 21.544 12.243 -35.809 1.00 98.56 320 VAL A O 1
ATOM 2573 N N . SER A 1 321 ? 22.103 10.802 -34.176 1.00 98.25 321 SER A N 1
ATOM 2574 C CA . SER A 1 321 ? 23.225 10.189 -34.898 1.00 98.25 321 SER A CA 1
ATOM 2575 C C . SER A 1 321 ? 22.789 9.575 -36.235 1.00 98.25 321 SER A C 1
ATOM 2577 O O . SER A 1 321 ? 23.437 9.797 -37.255 1.00 98.25 321 SER A O 1
ATOM 2579 N N . LEU A 1 322 ? 21.641 8.893 -36.270 1.00 98.44 322 LEU A N 1
ATOM 2580 C CA . LEU A 1 322 ? 21.073 8.333 -37.496 1.00 98.44 322 LEU A CA 1
ATOM 2581 C C . LEU A 1 322 ? 20.709 9.419 -38.517 1.00 98.44 322 LEU A C 1
ATOM 2583 O O . LEU A 1 322 ? 20.945 9.243 -39.711 1.00 98.44 322 LEU A O 1
ATOM 2587 N N . ARG A 1 323 ? 20.116 10.536 -38.071 1.00 98.50 323 ARG A N 1
ATOM 2588 C CA . ARG A 1 323 ? 19.803 11.671 -38.956 1.00 98.50 323 ARG A CA 1
ATOM 2589 C C . ARG A 1 323 ? 21.075 12.272 -39.547 1.00 98.50 323 ARG A C 1
ATOM 2591 O O . ARG A 1 323 ? 21.096 12.522 -40.749 1.00 98.50 323 ARG A O 1
ATOM 2598 N N . GLN A 1 324 ? 22.116 12.443 -38.732 1.00 98.50 324 GLN A N 1
ATOM 2599 C CA . GLN A 1 324 ? 23.409 12.9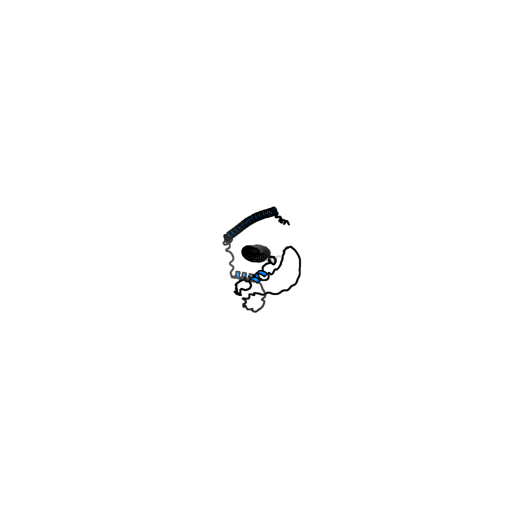38 -39.197 1.00 98.50 324 GLN A CA 1
ATOM 2600 C C . GLN A 1 324 ? 24.030 11.988 -40.226 1.00 98.50 324 GLN A C 1
ATOM 2602 O O . GLN A 1 324 ? 24.345 12.418 -41.327 1.00 98.50 324 GLN A O 1
ATOM 2607 N N . ALA A 1 325 ? 24.095 10.687 -39.929 1.00 98.25 325 ALA A N 1
ATOM 2608 C CA . ALA A 1 325 ? 24.657 9.695 -40.845 1.00 98.25 325 ALA A CA 1
ATOM 2609 C C . ALA A 1 325 ? 23.922 9.652 -42.198 1.00 98.25 325 ALA A C 1
ATOM 2611 O O . ALA A 1 325 ? 24.556 9.550 -43.245 1.00 98.25 325 ALA A O 1
ATOM 2612 N N . LYS A 1 326 ? 22.586 9.780 -42.200 1.00 98.56 326 LYS A N 1
ATOM 2613 C CA . LYS A 1 326 ? 21.793 9.875 -43.440 1.00 98.56 326 LYS A CA 1
ATOM 2614 C C . LYS A 1 326 ? 22.107 11.135 -44.245 1.00 98.56 326 LYS A C 1
ATOM 2616 O O . LYS A 1 326 ? 22.097 11.090 -45.475 1.00 98.56 326 LYS A O 1
ATOM 2621 N N . GLN A 1 327 ? 22.338 12.256 -43.566 1.00 98.38 327 GLN A N 1
ATOM 2622 C CA . GLN A 1 327 ? 22.713 13.505 -44.218 1.00 98.38 327 GLN A CA 1
ATOM 2623 C C . GLN A 1 327 ? 24.125 13.403 -44.811 1.00 98.38 327 GLN A C 1
ATOM 2625 O O . GLN A 1 327 ? 24.299 13.690 -45.993 1.00 98.38 327 GLN A O 1
ATOM 2630 N N . ASP A 1 328 ? 25.085 12.872 -44.051 1.00 98.12 328 ASP A N 1
ATOM 2631 C CA . ASP A 1 328 ? 26.457 12.639 -44.513 1.00 98.12 328 ASP A CA 1
ATOM 2632 C C . ASP A 1 328 ? 26.493 11.689 -45.724 1.00 98.12 328 ASP A C 1
ATOM 2634 O O . ASP A 1 328 ? 27.193 11.947 -46.702 1.00 98.12 328 ASP A O 1
ATOM 2638 N N . GLU A 1 329 ? 25.696 10.613 -45.712 1.00 98.44 329 GLU A N 1
ATOM 2639 C CA . GLU A 1 329 ? 25.565 9.686 -46.845 1.00 98.44 329 GLU A CA 1
ATOM 2640 C C . GLU A 1 329 ? 25.041 10.398 -48.102 1.00 98.44 329 GLU A C 1
ATOM 2642 O O . GLU A 1 329 ? 25.543 10.179 -49.211 1.00 98.44 329 GLU A O 1
ATOM 2647 N N . LYS A 1 330 ? 24.031 11.262 -47.945 1.00 98.50 330 LYS A N 1
ATOM 2648 C CA . LYS A 1 330 ? 23.461 12.044 -49.046 1.00 98.50 330 LYS A CA 1
ATOM 2649 C C . LYS A 1 330 ? 24.499 13.000 -49.634 1.00 98.50 330 LYS A C 1
ATOM 2651 O O . LYS A 1 330 ? 24.654 13.031 -50.858 1.00 98.50 330 LYS A O 1
ATOM 2656 N N . ASP A 1 331 ? 25.218 13.725 -48.784 1.00 98.19 331 ASP A N 1
ATOM 2657 C CA . ASP A 1 331 ? 26.235 14.692 -49.199 1.00 98.19 331 ASP A CA 1
ATOM 2658 C C . ASP A 1 331 ? 27.423 13.992 -49.874 1.00 98.19 331 ASP A C 1
ATOM 2660 O O . ASP A 1 331 ? 27.891 14.429 -50.930 1.00 98.19 331 ASP A O 1
ATOM 2664 N N . LEU A 1 332 ? 27.847 12.838 -49.348 1.00 98.19 332 LEU A N 1
ATOM 2665 C CA . LEU A 1 332 ? 28.890 12.006 -49.946 1.00 98.19 332 LEU A CA 1
ATOM 2666 C C . LEU A 1 332 ? 28.467 11.467 -51.321 1.00 98.19 332 LEU A C 1
ATOM 2668 O O . LEU A 1 332 ? 29.241 11.527 -52.280 1.00 98.19 332 LEU A O 1
ATOM 2672 N N . ARG A 1 333 ? 27.224 10.984 -51.456 1.00 98.19 333 ARG A N 1
ATOM 2673 C CA . ARG A 1 333 ? 26.672 10.527 -52.743 1.00 98.19 333 ARG A CA 1
ATOM 2674 C C . ARG A 1 333 ? 26.633 11.664 -53.765 1.00 98.19 333 ARG A C 1
ATOM 2676 O O . ARG A 1 333 ? 26.984 11.449 -54.927 1.00 98.19 333 ARG A O 1
ATOM 2683 N N . GLU A 1 334 ? 26.237 12.869 -53.356 1.00 98.25 334 GLU A N 1
ATOM 2684 C CA . GLU A 1 334 ? 26.233 14.041 -54.235 1.00 98.25 334 GLU A CA 1
ATOM 2685 C C . GLU A 1 334 ? 27.654 14.449 -54.655 1.00 98.25 334 GLU A C 1
ATOM 2687 O O . GLU A 1 334 ? 27.887 14.712 -55.839 1.00 98.25 334 GLU A O 1
ATOM 2692 N N . ALA A 1 335 ? 28.613 14.443 -53.725 1.00 98.06 335 ALA A N 1
ATOM 2693 C CA . ALA A 1 335 ? 30.018 14.723 -54.009 1.00 98.06 335 ALA A CA 1
ATOM 2694 C C . ALA A 1 335 ? 30.615 13.710 -55.001 1.00 98.06 335 ALA A C 1
ATOM 2696 O O . ALA A 1 335 ? 31.250 14.104 -55.983 1.00 98.06 335 ALA A O 1
ATOM 2697 N N . HIS A 1 336 ? 30.352 12.412 -54.811 1.00 97.88 336 HIS A N 1
ATOM 2698 C CA . HIS A 1 336 ? 30.766 11.372 -55.756 1.00 97.88 336 HIS A CA 1
ATOM 2699 C C . HIS A 1 336 ? 30.133 11.552 -57.136 1.00 97.88 336 HIS A C 1
ATOM 2701 O O . HIS A 1 336 ? 30.834 11.419 -58.139 1.00 97.88 336 HIS A O 1
ATOM 2707 N N . ARG A 1 337 ? 28.838 11.896 -57.208 1.00 98.19 337 ARG A N 1
ATOM 2708 C CA . ARG A 1 337 ? 28.160 12.167 -58.484 1.00 98.19 337 ARG A CA 1
ATOM 2709 C C . ARG A 1 337 ? 28.816 13.334 -59.223 1.00 98.19 337 ARG A C 1
ATOM 2711 O O . ARG A 1 337 ? 29.187 13.169 -60.382 1.00 98.19 337 ARG A O 1
ATOM 2718 N N . LYS A 1 338 ? 29.030 14.468 -58.543 1.00 98.19 338 LYS A N 1
ATOM 2719 C CA . LYS A 1 338 ? 29.733 15.633 -59.114 1.00 98.19 338 LYS A CA 1
ATOM 2720 C C . LYS A 1 338 ? 31.122 15.242 -59.614 1.00 98.19 338 LYS A C 1
ATOM 2722 O O . LYS A 1 338 ? 31.494 15.584 -60.734 1.00 98.19 338 LYS A O 1
ATOM 2727 N N . LYS A 1 339 ? 31.868 14.449 -58.835 1.00 97.75 339 LYS A N 1
ATOM 2728 C CA . LYS A 1 339 ? 33.210 14.016 -59.238 1.00 97.75 339 LYS A CA 1
ATOM 2729 C C . LYS A 1 339 ? 33.204 13.092 -60.456 1.00 97.75 339 LYS A C 1
ATOM 2731 O O . LYS A 1 339 ? 34.069 13.214 -61.324 1.00 97.75 339 LYS A O 1
ATOM 2736 N N . ALA A 1 340 ? 32.237 12.182 -60.538 1.00 97.62 340 ALA A N 1
ATOM 2737 C CA . ALA A 1 340 ? 32.062 11.307 -61.691 1.00 97.62 340 ALA A CA 1
ATOM 2738 C C . ALA A 1 340 ? 31.712 12.106 -62.959 1.00 97.62 340 ALA A C 1
ATOM 2740 O O . ALA A 1 340 ? 32.281 11.848 -64.020 1.00 97.62 340 ALA A O 1
ATOM 2741 N N . GLU A 1 341 ? 30.834 13.108 -62.845 1.00 97.88 341 GLU A N 1
ATOM 2742 C CA . GLU A 1 341 ? 30.485 14.025 -63.939 1.00 97.88 341 GLU A CA 1
ATOM 2743 C C . GLU A 1 341 ? 31.704 14.837 -64.414 1.00 97.88 341 GLU A C 1
ATOM 2745 O O . GLU A 1 341 ? 31.971 14.895 -65.617 1.00 97.88 341 GLU A O 1
ATOM 2750 N N . GLU A 1 342 ? 32.499 15.389 -63.489 1.00 97.94 342 GLU A N 1
ATOM 2751 C CA . GLU A 1 342 ? 33.754 16.093 -63.796 1.00 97.94 342 GLU A CA 1
ATOM 2752 C C . GLU A 1 342 ? 34.745 15.210 -64.567 1.00 97.94 342 GLU A C 1
ATOM 2754 O O . GLU A 1 342 ? 35.270 15.619 -65.609 1.00 97.94 342 GLU A O 1
ATOM 2759 N N . LEU A 1 343 ? 35.007 13.997 -64.064 1.00 97.81 343 LEU A N 1
ATOM 2760 C CA . LEU A 1 343 ? 35.938 13.051 -64.682 1.00 97.81 343 LEU A CA 1
ATOM 2761 C C . LEU A 1 343 ? 35.436 12.594 -66.053 1.00 97.81 343 LEU A C 1
ATOM 2763 O O . LEU A 1 343 ? 36.206 12.590 -67.011 1.00 97.81 343 LEU A O 1
ATOM 2767 N N . SER A 1 344 ? 34.143 12.286 -66.184 1.00 98.12 344 SER A N 1
ATOM 2768 C CA . SER A 1 344 ? 33.528 11.950 -67.473 1.00 98.12 344 SER A CA 1
ATOM 2769 C C . SER A 1 344 ? 33.681 13.092 -68.485 1.00 98.12 344 SER A C 1
ATOM 2771 O O . SER A 1 344 ? 34.052 12.867 -69.640 1.00 98.12 344 SER A O 1
ATOM 2773 N N . GLY A 1 345 ? 33.469 14.339 -68.051 1.00 97.94 345 GLY A N 1
ATOM 2774 C CA . GLY A 1 345 ? 33.690 15.527 -68.874 1.00 97.94 345 GLY A CA 1
ATOM 2775 C C . GLY A 1 345 ? 35.157 15.722 -69.276 1.00 97.94 345 GLY A C 1
ATOM 2776 O O . GLY A 1 345 ? 35.442 16.123 -70.405 1.00 97.94 345 GLY A O 1
ATOM 2777 N N . ALA A 1 346 ? 36.107 15.426 -68.386 1.00 97.50 346 ALA A N 1
ATOM 2778 C CA . ALA A 1 346 ? 37.536 15.457 -68.700 1.00 97.50 346 ALA A CA 1
ATOM 2779 C C . ALA A 1 346 ? 37.923 14.385 -69.730 1.00 97.50 346 ALA A C 1
ATOM 2781 O O . ALA A 1 346 ? 38.578 14.719 -70.716 1.00 97.50 346 ALA A O 1
ATOM 2782 N N . VAL A 1 347 ? 37.453 13.144 -69.561 1.00 97.81 347 VAL A N 1
ATOM 2783 C CA . VAL A 1 347 ? 37.688 12.041 -70.511 1.00 97.81 347 VAL A CA 1
ATOM 2784 C C . VAL A 1 347 ? 37.184 12.411 -71.904 1.00 97.81 347 VAL A C 1
ATOM 2786 O O . VAL A 1 347 ? 37.955 12.372 -72.859 1.00 97.81 347 VAL A O 1
ATOM 2789 N N . LYS A 1 348 ? 35.940 12.897 -72.022 1.00 98.06 348 LYS A N 1
ATOM 2790 C CA . LYS A 1 348 ? 35.375 13.334 -73.313 1.00 98.06 348 LYS A CA 1
ATOM 2791 C C . LYS A 1 348 ? 36.204 14.439 -73.982 1.00 98.06 348 LYS A C 1
ATOM 2793 O O . LYS A 1 348 ? 36.368 14.433 -75.201 1.00 98.06 348 LYS A O 1
ATOM 2798 N N . ARG A 1 349 ? 36.726 15.396 -73.203 1.00 98.00 349 ARG A N 1
ATOM 2799 C CA . ARG A 1 349 ? 37.596 16.470 -73.720 1.00 98.00 349 ARG A CA 1
ATOM 2800 C C . ARG A 1 349 ? 38.940 15.931 -74.208 1.00 98.00 349 ARG A C 1
ATOM 2802 O O . ARG A 1 349 ? 39.363 16.298 -75.302 1.00 98.00 349 ARG A O 1
ATOM 2809 N N . LEU A 1 350 ? 39.577 15.057 -73.429 1.00 97.81 350 LEU A N 1
ATOM 2810 C CA . LEU A 1 350 ? 40.850 14.430 -73.791 1.00 97.81 350 LEU A CA 1
ATOM 2811 C C . LEU A 1 350 ? 40.714 13.545 -75.035 1.00 97.81 350 LEU A C 1
ATOM 2813 O O . LEU A 1 350 ? 41.566 13.609 -75.916 1.00 97.81 350 LEU A O 1
ATOM 2817 N N . ASP A 1 351 ? 39.626 12.785 -75.162 1.00 97.56 351 ASP A N 1
ATOM 2818 C CA . ASP A 1 351 ? 39.358 11.985 -76.361 1.00 97.56 351 ASP A CA 1
ATOM 2819 C C . ASP A 1 351 ? 39.190 12.862 -77.605 1.00 97.56 351 ASP A C 1
ATOM 2821 O O . ASP A 1 351 ? 39.745 12.553 -78.662 1.00 97.56 351 ASP A O 1
ATOM 2825 N N . LYS A 1 352 ? 38.492 13.999 -77.483 1.00 97.88 352 LYS A N 1
ATOM 2826 C CA . LYS A 1 352 ? 38.368 14.965 -78.581 1.00 97.88 352 LYS A CA 1
ATOM 2827 C C . LYS A 1 352 ? 39.738 15.516 -79.000 1.00 97.88 352 LYS A C 1
ATOM 2829 O O . LYS A 1 352 ? 40.070 15.466 -80.182 1.00 97.88 352 LYS A O 1
ATOM 2834 N N . GLN A 1 353 ? 40.558 15.949 -78.038 1.00 97.94 353 GLN A N 1
ATOM 2835 C CA . GLN A 1 353 ? 41.925 16.428 -78.291 1.00 97.94 353 GLN A CA 1
ATOM 2836 C C . GLN A 1 353 ? 42.811 15.347 -78.926 1.00 97.94 353 GLN A C 1
ATOM 2838 O O . GLN A 1 353 ? 43.545 15.620 -79.875 1.00 97.94 353 GLN A O 1
ATOM 2843 N N . ARG A 1 354 ? 42.715 14.098 -78.455 1.00 98.12 354 ARG A N 1
ATOM 2844 C CA . ARG A 1 354 ? 43.420 12.946 -79.031 1.00 98.12 354 ARG A CA 1
ATOM 2845 C C . ARG A 1 354 ? 43.026 12.728 -80.491 1.00 98.12 354 ARG A C 1
ATOM 2847 O O . ARG A 1 354 ? 43.901 12.516 -81.329 1.00 98.12 354 ARG A O 1
ATOM 2854 N N . ILE A 1 355 ? 41.731 12.763 -80.808 1.00 98.00 355 ILE A N 1
ATOM 2855 C CA . ILE A 1 355 ? 41.236 12.598 -82.181 1.00 98.00 355 ILE A CA 1
ATOM 2856 C C . ILE A 1 355 ? 41.738 13.738 -83.072 1.00 98.00 355 ILE A C 1
ATOM 2858 O O . ILE A 1 355 ? 42.208 13.472 -84.180 1.00 98.00 355 ILE A O 1
ATOM 2862 N N . GLU A 1 356 ? 41.667 14.985 -82.609 1.00 97.50 356 GLU A N 1
ATOM 2863 C CA . GLU A 1 356 ? 42.177 16.156 -83.334 1.00 97.50 356 GLU A CA 1
ATOM 2864 C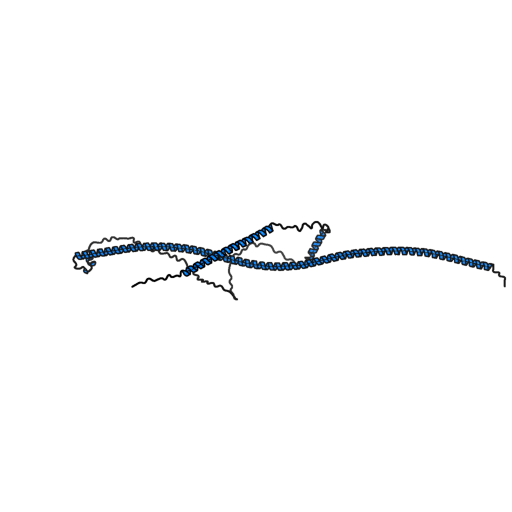 C . GLU A 1 356 ? 43.681 16.024 -83.623 1.00 97.50 356 GLU A C 1
ATOM 2866 O O . GLU A 1 356 ? 44.111 16.206 -84.765 1.00 97.50 356 GLU A O 1
ATOM 2871 N N . LEU A 1 357 ? 44.471 15.603 -82.631 1.00 98.06 357 LEU A N 1
ATOM 2872 C CA . LEU A 1 357 ? 45.908 15.374 -82.777 1.00 98.06 357 LEU A CA 1
ATOM 2873 C C . LEU A 1 357 ? 46.222 14.235 -83.761 1.00 98.06 357 LEU A C 1
ATOM 2875 O O . LEU A 1 357 ? 47.090 14.380 -84.621 1.00 98.06 357 LEU A O 1
ATOM 2879 N N . LEU A 1 358 ? 45.484 13.120 -83.701 1.00 97.88 358 LEU A N 1
ATOM 2880 C CA . LEU A 1 358 ? 45.617 12.026 -84.671 1.00 97.88 358 LEU A CA 1
ATOM 2881 C C . LEU A 1 358 ? 45.315 12.491 -86.102 1.00 97.88 358 LEU A C 1
ATOM 2883 O O . LEU A 1 358 ? 46.004 12.086 -87.039 1.00 97.88 358 LEU A O 1
ATOM 2887 N N . HIS A 1 359 ? 44.311 13.352 -86.291 1.00 98.00 359 HIS A N 1
ATOM 2888 C CA . HIS A 1 359 ? 44.029 13.947 -87.598 1.00 98.00 359 HIS A CA 1
ATOM 2889 C C . HIS A 1 359 ? 45.149 14.888 -88.055 1.00 98.00 359 HIS A C 1
ATOM 2891 O O . HIS A 1 359 ? 45.509 14.862 -89.234 1.00 98.00 359 HIS A O 1
ATOM 2897 N N . ALA A 1 360 ? 45.726 15.685 -87.152 1.00 97.88 360 ALA A N 1
ATOM 2898 C CA . ALA A 1 360 ? 46.875 16.534 -87.458 1.00 97.88 360 ALA A CA 1
ATOM 2899 C C . ALA A 1 360 ? 48.092 15.704 -87.906 1.00 97.88 360 ALA A C 1
ATOM 2901 O O . ALA A 1 360 ? 48.668 16.002 -88.952 1.00 97.88 360 ALA A O 1
ATOM 2902 N N . PHE A 1 361 ? 48.419 14.609 -87.207 1.00 98.00 361 PHE A N 1
ATOM 2903 C CA . PHE A 1 361 ? 49.498 13.699 -87.611 1.00 98.00 361 PHE A CA 1
ATOM 2904 C C . PHE A 1 361 ? 49.242 13.042 -88.970 1.00 98.00 361 PHE A C 1
ATOM 2906 O O . PHE A 1 361 ? 50.142 13.000 -89.805 1.00 98.00 361 PHE A O 1
ATOM 2913 N N . LYS A 1 362 ? 48.011 12.586 -89.247 1.00 98.00 362 LYS A N 1
ATOM 2914 C CA . LYS A 1 362 ? 47.652 12.049 -90.574 1.00 98.00 362 LYS A CA 1
ATOM 2915 C C . LYS A 1 362 ? 47.889 13.074 -91.686 1.00 98.00 362 LYS A C 1
ATOM 2917 O O . LYS A 1 362 ? 48.460 12.731 -92.716 1.00 98.00 362 LYS A O 1
ATOM 2922 N N . LYS A 1 363 ? 47.496 14.337 -91.474 1.00 97.88 363 LYS A N 1
ATOM 2923 C CA . LYS A 1 363 ? 47.757 15.428 -92.430 1.00 97.88 363 LYS A CA 1
ATOM 2924 C C . LYS A 1 363 ? 49.257 15.674 -92.613 1.00 97.88 363 LYS A C 1
ATOM 2926 O O . LYS A 1 363 ? 49.707 15.823 -93.744 1.00 97.88 363 LYS A O 1
ATOM 2931 N N . GLN A 1 364 ? 50.029 15.677 -91.525 1.00 97.56 364 GLN A N 1
ATOM 2932 C CA . GLN A 1 364 ? 51.487 15.829 -91.580 1.00 97.56 364 GLN A CA 1
ATOM 2933 C C . GLN A 1 364 ? 52.160 14.697 -92.365 1.00 97.56 364 GLN A C 1
ATOM 2935 O O . GLN A 1 364 ? 53.042 14.979 -93.168 1.00 97.56 364 GLN A O 1
ATOM 2940 N N . LEU A 1 365 ? 51.723 13.444 -92.204 1.00 97.50 365 LEU A N 1
ATOM 2941 C CA . LEU A 1 365 ? 52.252 12.311 -92.974 1.00 97.50 365 LEU A CA 1
ATOM 2942 C C . LEU A 1 365 ? 52.030 12.485 -94.484 1.00 97.50 365 LEU A C 1
ATOM 2944 O O . LEU A 1 365 ? 52.970 12.317 -95.254 1.00 97.50 365 LEU A O 1
ATOM 2948 N N . VAL A 1 366 ? 50.837 12.921 -94.904 1.00 97.62 366 VAL A N 1
ATOM 2949 C CA . VAL A 1 366 ? 50.553 13.214 -96.324 1.00 97.62 366 VAL A CA 1
ATOM 2950 C C . VAL A 1 366 ? 51.456 14.332 -96.858 1.00 97.62 366 VAL A C 1
ATOM 2952 O O . VAL A 1 366 ? 51.956 14.244 -97.979 1.00 97.62 366 VAL A O 1
ATOM 2955 N N . ILE A 1 367 ? 51.697 15.378 -96.060 1.00 97.62 367 ILE A N 1
ATOM 2956 C CA . ILE A 1 367 ? 52.627 16.458 -96.422 1.00 97.62 367 ILE A CA 1
ATOM 2957 C C . ILE A 1 367 ? 54.052 15.912 -96.562 1.00 97.62 367 ILE A C 1
ATOM 2959 O O . ILE A 1 367 ? 54.710 16.213 -97.553 1.00 97.62 367 ILE A O 1
ATOM 2963 N N . ILE A 1 368 ? 54.519 15.087 -95.621 1.00 97.25 368 ILE A N 1
ATOM 2964 C CA . ILE A 1 368 ? 55.842 14.450 -95.683 1.00 97.25 368 ILE A CA 1
ATOM 2965 C C . ILE A 1 368 ? 55.980 13.614 -96.958 1.00 97.25 368 ILE A C 1
ATOM 2967 O O . ILE A 1 368 ? 56.992 13.726 -97.646 1.00 97.25 368 ILE A O 1
ATOM 2971 N N . ASP A 1 369 ? 54.975 12.811 -97.303 1.00 97.44 369 ASP A N 1
ATOM 2972 C CA . ASP A 1 369 ? 54.999 11.988 -98.514 1.00 97.44 369 ASP A CA 1
ATOM 2973 C C . ASP A 1 369 ? 55.045 12.844 -99.784 1.00 97.44 369 ASP A C 1
ATOM 2975 O O . ASP A 1 369 ? 55.823 12.562 -100.698 1.00 97.44 369 ASP A O 1
ATOM 2979 N N . ASN A 1 370 ? 54.271 13.932 -99.833 1.00 97.25 370 ASN A N 1
ATOM 2980 C CA . ASN A 1 370 ? 54.317 14.889 -100.938 1.00 97.25 370 ASN A CA 1
ATOM 2981 C C . ASN A 1 370 ? 55.683 15.581 -101.041 1.00 97.25 370 ASN A C 1
ATOM 2983 O O . ASN A 1 370 ? 56.229 15.678 -102.138 1.00 97.25 370 ASN A O 1
ATOM 2987 N N . LEU A 1 371 ? 56.271 16.005 -99.919 1.00 96.94 371 LEU A N 1
ATOM 2988 C CA . LEU A 1 371 ? 57.599 16.623 -99.881 1.00 96.94 371 LEU A CA 1
ATOM 2989 C C . LEU A 1 371 ? 58.701 15.642 -100.303 1.00 96.94 371 LEU A C 1
ATOM 2991 O O . LEU A 1 371 ? 59.604 16.025 -101.041 1.00 96.94 371 LEU A O 1
ATOM 2995 N N . LYS A 1 372 ? 58.623 14.367 -99.899 1.00 97.19 372 LYS A N 1
ATOM 2996 C CA . LYS A 1 372 ? 59.548 13.314 -100.355 1.00 97.19 372 LYS A CA 1
ATOM 2997 C C . LYS A 1 372 ? 59.453 13.093 -101.864 1.00 97.19 372 LYS A C 1
ATOM 2999 O O . LYS A 1 372 ? 60.487 13.024 -102.524 1.00 97.19 372 LYS A O 1
ATOM 3004 N N . LYS A 1 373 ? 58.233 13.032 -102.418 1.00 96.69 373 LYS A N 1
ATOM 3005 C CA . LYS A 1 373 ? 58.008 12.944 -103.873 1.00 96.69 373 LYS A CA 1
ATOM 3006 C C . LYS A 1 373 ? 58.586 14.157 -104.603 1.00 96.69 373 LYS A C 1
ATOM 3008 O O . LYS A 1 373 ? 59.309 13.985 -105.577 1.00 96.69 373 LYS A O 1
ATOM 3013 N N . GLN A 1 374 ? 58.314 15.367 -104.112 1.00 96.12 374 GLN A N 1
ATOM 3014 C CA . GLN A 1 374 ? 58.865 16.606 -104.671 1.00 96.12 374 GLN A CA 1
ATOM 3015 C C . GLN A 1 374 ? 60.397 16.620 -104.619 1.00 96.12 374 GLN A C 1
ATOM 3017 O O . GLN A 1 374 ? 61.029 16.933 -105.622 1.00 96.12 374 GLN A O 1
ATOM 3022 N N . LYS A 1 375 ? 61.001 16.222 -103.491 1.00 96.69 375 LYS A N 1
ATOM 3023 C CA . LYS A 1 375 ? 62.457 16.095 -103.350 1.00 96.69 375 LYS A CA 1
ATOM 3024 C C . LYS A 1 375 ? 63.037 15.136 -104.394 1.00 96.69 375 LYS A C 1
ATOM 3026 O O . LYS A 1 375 ? 63.985 15.512 -105.073 1.00 96.69 375 LYS A O 1
ATOM 3031 N N . GLY A 1 376 ? 62.443 13.952 -104.563 1.00 94.81 376 GLY A N 1
ATOM 3032 C CA . GLY A 1 376 ? 62.881 12.977 -105.566 1.00 94.81 376 GLY A CA 1
ATOM 3033 C C . GLY A 1 376 ? 62.771 13.495 -107.005 1.00 94.81 376 GLY A C 1
ATOM 3034 O O . GLY A 1 376 ? 63.699 13.313 -107.784 1.00 94.81 376 GLY A O 1
ATOM 3035 N N . LEU A 1 377 ? 61.686 14.202 -107.351 1.00 95.31 377 LEU A N 1
ATOM 3036 C CA . LEU A 1 377 ? 61.534 14.845 -108.666 1.00 95.31 377 LEU A CA 1
ATOM 3037 C C . LEU A 1 377 ? 62.590 15.934 -108.904 1.00 95.31 377 LEU A C 1
ATOM 3039 O O . LEU A 1 377 ? 63.139 16.024 -109.998 1.00 95.31 377 LEU A O 1
ATOM 3043 N N . ILE A 1 378 ? 62.896 16.742 -107.885 1.00 95.50 378 ILE A N 1
ATOM 3044 C CA . ILE A 1 378 ? 63.945 17.767 -107.960 1.00 95.50 378 ILE A CA 1
ATOM 3045 C C . ILE A 1 378 ? 65.327 17.120 -108.126 1.00 95.50 378 ILE A C 1
ATOM 3047 O O . ILE A 1 378 ? 66.119 17.594 -108.932 1.00 95.50 378 ILE A O 1
ATOM 3051 N N . GLU A 1 379 ? 65.636 16.056 -107.381 1.00 95.06 379 GLU A N 1
ATOM 3052 C CA . GLU A 1 379 ? 66.903 15.319 -107.502 1.00 95.06 379 GLU A CA 1
ATOM 3053 C C . GLU A 1 379 ? 67.050 14.654 -108.874 1.00 95.06 379 GLU A C 1
ATOM 3055 O O . GLU A 1 379 ? 68.102 14.787 -109.493 1.00 95.06 379 GLU A O 1
ATOM 3060 N N . ALA A 1 380 ? 65.989 14.028 -109.394 1.00 93.69 380 ALA A N 1
ATOM 3061 C CA . ALA A 1 380 ? 65.964 13.500 -110.756 1.00 93.69 380 ALA A CA 1
ATOM 3062 C C . ALA A 1 380 ? 66.175 14.613 -111.795 1.00 93.69 380 ALA A C 1
ATOM 3064 O O . ALA A 1 380 ? 66.986 14.452 -112.698 1.00 93.69 380 ALA A O 1
ATOM 3065 N N . GLY A 1 381 ? 65.516 15.766 -111.633 1.00 93.38 381 GLY A N 1
ATOM 3066 C CA . GLY A 1 381 ? 65.724 16.932 -112.495 1.00 93.38 381 GLY A CA 1
ATOM 3067 C C . GLY A 1 381 ? 67.157 17.475 -112.442 1.00 93.38 381 GLY A C 1
ATOM 3068 O O . GLY A 1 381 ? 67.710 17.831 -113.476 1.00 93.38 381 GLY A O 1
ATOM 3069 N N . LYS A 1 382 ? 67.794 17.492 -111.262 1.00 93.38 382 LYS A N 1
ATOM 3070 C CA . LYS A 1 382 ? 69.217 17.850 -111.114 1.00 93.38 382 LYS A CA 1
ATOM 3071 C C . LYS A 1 382 ? 70.141 16.837 -111.787 1.00 93.38 382 LYS A C 1
ATOM 3073 O O . LYS A 1 382 ? 71.110 17.249 -112.407 1.00 93.38 382 LYS A O 1
ATOM 3078 N N . PHE A 1 383 ? 69.856 15.542 -111.655 1.00 92.56 383 PHE A N 1
ATOM 3079 C CA . PHE A 1 383 ? 70.630 14.486 -112.306 1.00 92.56 383 PHE A CA 1
ATOM 3080 C C . PHE A 1 383 ? 70.519 14.575 -113.830 1.00 92.56 383 PHE A C 1
ATOM 3082 O O . PHE A 1 383 ? 71.539 14.554 -114.503 1.00 92.56 383 PHE A O 1
ATOM 3089 N N . VAL A 1 384 ? 69.303 14.753 -114.362 1.00 91.31 384 VAL A N 1
ATOM 3090 C CA . VAL A 1 384 ? 69.079 14.992 -115.798 1.00 91.31 384 VAL A CA 1
ATOM 3091 C C . VAL A 1 384 ? 69.868 16.209 -116.261 1.00 91.31 384 VAL A C 1
ATOM 3093 O O . VAL A 1 384 ? 70.614 16.091 -117.220 1.00 91.31 384 VAL A O 1
ATOM 3096 N N . LYS A 1 385 ? 69.791 17.332 -115.536 1.00 91.88 385 LYS A N 1
ATOM 3097 C CA . LYS A 1 385 ? 70.573 18.528 -115.859 1.00 91.88 385 LYS A CA 1
ATOM 3098 C C . LYS A 1 385 ? 72.086 18.274 -115.839 1.00 91.88 385 LYS A C 1
ATOM 3100 O O . LYS A 1 385 ? 72.778 18.734 -116.726 1.00 91.88 385 LYS A O 1
ATOM 3105 N N . SER A 1 386 ? 72.592 17.516 -114.866 1.00 91.06 386 SER A N 1
ATOM 3106 C CA . SER A 1 386 ? 74.014 17.145 -114.814 1.00 91.06 386 SER A CA 1
ATOM 3107 C C . SER A 1 386 ? 74.429 16.286 -116.008 1.00 91.06 386 SER A C 1
ATOM 3109 O O . SER A 1 386 ? 75.505 16.491 -116.543 1.00 91.06 386 SER A O 1
ATOM 3111 N N . VAL A 1 387 ? 73.586 15.340 -116.435 1.00 91.50 387 VAL A N 1
ATOM 3112 C CA . VAL A 1 387 ? 73.841 14.521 -117.631 1.00 91.50 387 VAL A CA 1
ATOM 3113 C C . VAL A 1 387 ? 73.745 15.361 -118.906 1.00 91.50 387 VAL A C 1
ATOM 3115 O O . VAL A 1 387 ? 74.510 15.135 -119.836 1.00 91.50 387 VAL A O 1
ATOM 3118 N N . GLU A 1 388 ? 72.814 16.317 -118.966 1.00 90.44 388 GLU A N 1
ATOM 3119 C CA . GLU A 1 388 ? 72.735 17.302 -120.049 1.00 90.44 388 GLU A CA 1
ATOM 3120 C C . GLU A 1 388 ? 74.017 18.143 -120.114 1.00 90.44 388 GLU A C 1
ATOM 3122 O O . GLU A 1 388 ? 74.577 18.278 -121.197 1.00 90.44 388 GLU A O 1
ATOM 3127 N N . ASP A 1 389 ? 74.504 18.642 -118.973 1.00 89.38 389 ASP A N 1
ATOM 3128 C CA . ASP A 1 389 ? 75.755 19.400 -118.868 1.00 89.38 389 ASP A CA 1
ATOM 3129 C C . ASP A 1 389 ? 76.961 18.529 -119.313 1.00 89.38 389 ASP A C 1
ATOM 3131 O O . ASP A 1 389 ? 77.694 18.934 -120.212 1.00 89.38 389 ASP A O 1
ATOM 3135 N N . ASP A 1 390 ? 77.106 17.292 -118.807 1.00 89.06 390 ASP A N 1
ATOM 3136 C CA . ASP A 1 390 ? 78.169 16.343 -119.208 1.00 89.06 390 ASP A CA 1
ATOM 3137 C C . ASP A 1 390 ? 78.117 15.993 -120.709 1.00 89.06 390 ASP A C 1
ATOM 3139 O O . ASP A 1 390 ? 79.145 15.811 -121.366 1.00 89.06 390 ASP A O 1
ATOM 3143 N N . PHE A 1 391 ? 76.912 15.849 -121.269 1.00 87.12 391 PHE A N 1
ATOM 3144 C CA . PHE A 1 391 ? 76.717 15.565 -122.690 1.00 87.12 391 PHE A CA 1
ATOM 3145 C C . PHE A 1 391 ? 77.103 16.760 -123.564 1.00 87.12 391 PHE A C 1
ATOM 3147 O O . PHE A 1 391 ? 77.712 16.565 -124.616 1.00 87.12 391 PHE A O 1
ATOM 3154 N N . MET A 1 392 ? 76.776 17.984 -123.139 1.00 87.31 392 MET A N 1
ATOM 3155 C CA . MET A 1 392 ? 77.225 19.198 -123.824 1.00 87.31 392 MET A CA 1
ATOM 3156 C C . MET A 1 392 ? 78.750 19.330 -123.759 1.00 87.31 392 MET A C 1
ATOM 3158 O O . MET A 1 392 ? 79.375 19.513 -124.801 1.00 87.31 392 MET A O 1
ATOM 3162 N N . ASP A 1 393 ? 79.355 19.104 -122.590 1.00 85.75 393 ASP A N 1
ATOM 3163 C CA . ASP A 1 393 ? 80.814 19.074 -122.430 1.00 85.75 393 ASP A CA 1
ATOM 3164 C C . ASP A 1 393 ? 81.466 18.000 -123.327 1.00 85.75 393 ASP A C 1
ATOM 3166 O O . ASP A 1 393 ? 82.526 18.229 -123.910 1.00 85.75 393 ASP A O 1
ATOM 3170 N N . PHE A 1 394 ? 80.831 16.831 -123.492 1.00 83.94 394 PHE A N 1
ATOM 3171 C CA . PHE A 1 394 ? 81.291 15.781 -124.410 1.00 83.94 394 PHE A CA 1
ATOM 3172 C C . PHE A 1 394 ? 81.187 16.187 -125.887 1.00 83.94 394 PHE A C 1
ATOM 3174 O O . PHE A 1 394 ? 82.066 15.839 -126.673 1.00 83.94 394 PHE A O 1
ATOM 3181 N N . LEU A 1 395 ? 80.139 16.912 -126.291 1.00 81.31 395 LEU A N 1
ATOM 3182 C CA . LEU A 1 395 ? 80.036 17.455 -127.652 1.00 81.31 395 LEU A CA 1
ATOM 3183 C C . LEU A 1 395 ? 81.096 18.530 -127.921 1.00 81.31 395 LEU A C 1
ATOM 3185 O O . LEU A 1 395 ? 81.606 18.614 -129.039 1.00 81.31 395 LEU A O 1
ATOM 3189 N N . ASP A 1 396 ? 81.460 19.295 -126.894 1.00 77.69 396 ASP A N 1
ATOM 3190 C CA . ASP A 1 396 ? 82.547 20.272 -126.938 1.00 77.69 396 ASP A CA 1
ATOM 3191 C C . ASP A 1 396 ? 83.945 19.614 -126.806 1.00 77.69 396 ASP A C 1
ATOM 3193 O O . ASP A 1 396 ? 84.973 20.268 -127.030 1.00 77.69 396 ASP A O 1
ATOM 3197 N N . TRP A 1 397 ? 84.024 18.305 -126.507 1.00 73.12 397 TRP A N 1
ATOM 3198 C CA . TRP A 1 397 ? 85.279 17.560 -126.375 1.00 73.12 397 TRP A CA 1
ATOM 3199 C C . TRP A 1 397 ? 85.898 17.232 -127.741 1.00 73.12 397 TRP A C 1
ATOM 3201 O O . TRP A 1 397 ? 85.596 16.235 -128.397 1.00 73.12 397 TRP A O 1
ATOM 3211 N N . ASN A 1 398 ? 86.833 18.081 -128.160 1.00 58.34 398 ASN A N 1
ATOM 3212 C CA . ASN A 1 398 ? 87.664 17.891 -129.344 1.00 58.34 398 ASN A CA 1
ATOM 3213 C C . ASN A 1 398 ? 88.829 16.906 -129.055 1.00 58.34 398 ASN A C 1
ATOM 3215 O O . ASN A 1 398 ? 89.715 17.254 -128.271 1.00 58.34 398 ASN A O 1
ATOM 3219 N N . PRO A 1 399 ? 88.923 15.716 -129.696 1.00 55.31 399 PRO A N 1
ATOM 3220 C CA . PRO A 1 399 ? 90.037 14.780 -129.494 1.00 55.31 399 PRO A CA 1
ATOM 3221 C C . PRO A 1 399 ? 91.347 15.195 -130.197 1.00 55.31 399 PRO A C 1
ATOM 3223 O O . PRO A 1 399 ? 92.301 14.420 -130.228 1.00 55.31 399 PRO A O 1
ATOM 3226 N N . GLY A 1 400 ? 91.416 16.401 -130.770 1.00 48.69 400 GLY A N 1
ATOM 3227 C CA . GLY A 1 400 ? 92.628 16.979 -131.348 1.00 48.69 400 GLY A CA 1
ATOM 3228 C C . GLY A 1 400 ? 93.089 18.220 -130.587 1.00 48.69 400 GLY A C 1
ATOM 3229 O O . GLY A 1 400 ? 92.654 19.316 -130.927 1.00 48.69 400 GLY A O 1
ATOM 3230 N N . ASN A 1 401 ? 93.925 18.024 -129.560 1.00 43.88 401 ASN A N 1
ATOM 3231 C CA . ASN A 1 401 ? 94.995 18.928 -129.086 1.00 43.88 401 ASN A CA 1
ATOM 3232 C C . ASN A 1 401 ? 95.584 18.341 -127.781 1.00 43.88 401 ASN A C 1
ATOM 3234 O O . ASN A 1 401 ? 94.950 18.402 -126.730 1.00 43.88 401 ASN A O 1
ATOM 3238 N N . THR A 1 402 ? 96.690 17.590 -127.814 1.00 41.38 402 THR A N 1
ATOM 3239 C CA . THR A 1 402 ? 98.069 18.131 -127.709 1.00 41.38 402 THR A CA 1
ATOM 3240 C C . THR A 1 402 ? 98.337 19.446 -128.406 1.00 41.38 402 THR A C 1
ATOM 3242 O O . THR A 1 402 ? 98.065 19.504 -129.623 1.00 41.38 402 THR A O 1
#

Sequence (402 aa):
MQINPLAIDADFPQSVVMFKNQQLLQNEAEFLRLNSEIDLATKGLMERVNQVMQHQTLEQEEPPKWDFLKNNKEENSKGPDLSESDIELAYEKIFRTSYGDLPRAGAGSPIDFEDEKNRIPDNLCNGYTENGNPGSDNEEAKATRNDRNWKLCHSAKITVNEGPGFMLSGKLTKNKSEAKSKDKILEAVLPESLKGMGQENIIRFLKAKVRMMAEQLEVLQSDEKKHIEKIKELQSDRDRVTEDRDKWIQQANMAKNVLVRHEQQASSIVVRMQNIQAENGHLKREVEKLKKELKQATQYSGSNEVRLNRSIEEVEKLKVSLRQAKQDEKDLREAHRKKAEELSGAVKRLDKQRIELLHAFKKQLVIIDNLKKQKGLIEAGKFVKSVEDDFMDFLDWNPGNT